Protein AF-A0A1F5KP57-F1 (afdb_monomer)

Structure (mmCIF, N/CA/C/O backbone):
data_AF-A0A1F5KP57-F1
#
_entry.id   AF-A0A1F5KP57-F1
#
loop_
_atom_site.group_PDB
_atom_site.id
_atom_site.type_symbol
_atom_site.label_atom_id
_atom_site.label_alt_id
_atom_site.label_comp_id
_atom_site.label_asym_id
_atom_site.label_entity_id
_atom_site.label_seq_id
_atom_site.pdbx_PDB_ins_code
_atom_site.Cartn_x
_atom_site.Cartn_y
_atom_site.Cartn_z
_atom_site.occupancy
_atom_site.B_iso_or_equiv
_atom_site.auth_seq_id
_atom_site.auth_comp_id
_atom_site.auth_asym_id
_atom_site.auth_atom_id
_atom_site.pdbx_PDB_model_num
ATOM 1 N N . MET A 1 1 ? 6.688 17.365 -19.001 1.00 42.16 1 MET A N 1
ATOM 2 C CA . MET A 1 1 ? 6.652 16.418 -20.131 1.00 42.16 1 MET A CA 1
ATOM 3 C C . MET A 1 1 ? 7.814 15.475 -19.921 1.00 42.16 1 MET A C 1
ATOM 5 O O . MET A 1 1 ? 8.941 15.941 -19.976 1.00 42.16 1 MET A O 1
ATOM 9 N N . THR A 1 2 ? 7.556 14.226 -19.543 1.00 55.12 2 THR A N 1
ATOM 10 C CA . THR A 1 2 ? 8.600 13.196 -19.555 1.00 55.12 2 THR A CA 1
ATOM 11 C C . THR A 1 2 ? 8.835 12.782 -20.999 1.00 55.12 2 THR A C 1
ATOM 13 O O . THR A 1 2 ? 7.879 12.637 -21.765 1.00 55.12 2 THR A O 1
ATOM 16 N N . GLU A 1 3 ? 10.099 12.670 -21.384 1.00 72.75 3 GLU A N 1
ATOM 17 C CA . GLU A 1 3 ? 10.482 12.152 -22.693 1.00 72.75 3 GLU A CA 1
ATOM 18 C C . GLU A 1 3 ? 10.023 10.692 -22.818 1.00 72.75 3 GLU A C 1
ATOM 20 O O . GLU A 1 3 ? 9.864 9.992 -21.815 1.00 72.75 3 GLU A O 1
ATOM 25 N N . ARG A 1 4 ? 9.731 10.248 -24.046 1.00 82.88 4 ARG A N 1
ATOM 26 C CA . ARG A 1 4 ? 9.417 8.834 -24.288 1.00 82.88 4 ARG A CA 1
ATOM 27 C C . ARG A 1 4 ? 10.640 7.982 -23.928 1.00 82.88 4 ARG A C 1
ATOM 29 O O . ARG A 1 4 ? 11.749 8.445 -24.191 1.00 82.88 4 ARG A O 1
ATOM 36 N N . PRO A 1 5 ? 10.451 6.750 -23.419 1.00 84.88 5 PRO A N 1
ATOM 37 C CA . PRO A 1 5 ? 11.570 5.862 -23.133 1.00 84.88 5 PRO A CA 1
ATOM 38 C C . PRO A 1 5 ? 12.444 5.657 -24.375 1.00 84.88 5 PRO A C 1
ATOM 40 O O . PRO A 1 5 ? 11.937 5.428 -25.479 1.00 84.88 5 PRO A O 1
ATOM 43 N N . THR A 1 6 ? 13.755 5.729 -24.190 1.00 88.94 6 THR A N 1
ATOM 44 C CA . THR A 1 6 ? 14.751 5.401 -25.211 1.00 88.94 6 THR A CA 1
ATOM 45 C C . THR A 1 6 ? 14.716 3.907 -25.546 1.00 88.94 6 THR A C 1
ATOM 47 O O . THR A 1 6 ? 14.219 3.081 -24.780 1.00 88.94 6 THR A O 1
ATOM 50 N N . GLU A 1 7 ? 15.280 3.516 -26.692 1.00 90.44 7 GLU A N 1
ATOM 51 C CA . GLU A 1 7 ? 15.355 2.100 -27.088 1.00 90.44 7 GLU A CA 1
ATOM 52 C C . GLU A 1 7 ? 16.099 1.240 -26.053 1.00 90.44 7 GLU A C 1
ATOM 54 O O . GLU A 1 7 ? 15.686 0.118 -25.757 1.00 90.44 7 GLU A O 1
ATOM 59 N N . LEU A 1 8 ? 17.153 1.794 -25.451 1.00 90.31 8 LEU A N 1
ATOM 60 C CA . LEU A 1 8 ? 17.924 1.129 -24.408 1.00 90.31 8 LEU A CA 1
ATOM 61 C C . LEU A 1 8 ? 17.103 0.945 -23.119 1.00 90.31 8 LEU A C 1
ATOM 63 O O . LEU A 1 8 ? 17.092 -0.146 -22.551 1.00 90.31 8 LEU A O 1
ATOM 67 N N . GLU A 1 9 ? 16.348 1.960 -22.690 1.00 90.31 9 GLU A N 1
ATOM 68 C CA . GLU A 1 9 ? 15.433 1.839 -21.543 1.00 90.31 9 GLU A CA 1
ATOM 69 C C . GLU A 1 9 ? 14.327 0.812 -21.803 1.00 90.31 9 GLU A C 1
ATOM 71 O O . GLU A 1 9 ? 13.995 0.017 -20.919 1.00 90.31 9 GLU A O 1
ATOM 76 N N . LEU A 1 10 ? 13.781 0.773 -23.022 1.00 91.69 10 LEU A N 1
ATOM 77 C CA . LEU A 1 10 ? 12.815 -0.253 -23.418 1.00 91.69 10 LEU A CA 1
ATOM 78 C C . LEU A 1 10 ? 13.429 -1.655 -23.368 1.00 91.69 10 LEU A C 1
ATOM 80 O O . LEU A 1 10 ? 12.744 -2.602 -22.981 1.00 91.69 10 LEU A O 1
ATOM 84 N N . GLN A 1 11 ? 14.706 -1.807 -23.725 1.00 92.06 11 GLN A N 1
ATOM 85 C CA . GLN A 1 11 ? 15.396 -3.090 -23.622 1.00 92.06 11 GLN A CA 1
ATOM 86 C C . GLN A 1 11 ? 15.561 -3.535 -22.164 1.00 92.06 11 GLN A C 1
ATOM 88 O O . GLN A 1 11 ? 15.258 -4.687 -21.849 1.00 92.06 11 GLN A O 1
ATOM 93 N N . PHE A 1 12 ? 15.952 -2.635 -21.258 1.00 92.44 12 PHE A N 1
ATOM 94 C CA . PHE A 1 12 ? 16.000 -2.948 -19.825 1.00 92.44 12 PHE A CA 1
ATOM 95 C C . PHE A 1 12 ? 14.617 -3.276 -19.255 1.00 92.44 12 PHE A C 1
ATOM 97 O O . PHE A 1 12 ? 14.478 -4.205 -18.460 1.00 92.44 12 PHE A O 1
ATOM 104 N N . GLY A 1 13 ? 13.575 -2.577 -19.712 1.00 91.75 13 GLY A N 1
ATOM 105 C CA . GLY A 1 13 ? 12.196 -2.887 -19.355 1.00 91.75 13 GLY A CA 1
ATOM 106 C C . GLY A 1 13 ? 11.796 -4.305 -19.770 1.00 91.75 13 GLY A C 1
ATOM 107 O O . GLY A 1 13 ? 11.247 -5.051 -18.961 1.00 91.75 13 GLY A O 1
ATOM 108 N N . LYS A 1 14 ? 12.106 -4.709 -21.010 1.00 91.62 14 LYS A N 1
ATOM 109 C CA . LYS A 1 14 ? 11.857 -6.078 -21.504 1.00 91.62 14 LYS A CA 1
ATOM 110 C C . LYS A 1 14 ? 12.587 -7.117 -20.666 1.00 91.62 14 LYS A C 1
ATOM 112 O O . LYS A 1 14 ? 12.009 -8.144 -20.312 1.00 91.62 14 LYS A O 1
ATOM 117 N N . ASP A 1 15 ? 13.845 -6.840 -20.337 1.00 91.31 15 ASP A N 1
ATOM 118 C CA . ASP A 1 15 ? 14.664 -7.711 -19.507 1.00 91.31 15 ASP A CA 1
ATOM 119 C C . ASP A 1 15 ? 14.058 -7.898 -18.114 1.00 91.31 15 ASP A C 1
ATOM 121 O O . ASP A 1 15 ? 13.983 -9.036 -17.637 1.00 91.31 15 ASP A O 1
ATOM 125 N N . LEU A 1 16 ? 13.575 -6.818 -17.497 1.00 91.50 16 LEU A N 1
ATOM 126 C CA . LEU A 1 16 ? 12.913 -6.863 -16.199 1.00 91.50 16 LEU A CA 1
ATOM 127 C C . LEU A 1 16 ? 11.624 -7.690 -16.244 1.00 91.50 16 LEU A C 1
ATOM 129 O O . LEU A 1 16 ? 11.462 -8.584 -15.420 1.00 91.50 16 LEU A O 1
ATOM 133 N N . VAL A 1 17 ? 10.744 -7.450 -17.223 1.00 90.00 17 VAL A N 1
ATOM 134 C CA . VAL A 1 17 ? 9.473 -8.192 -17.377 1.00 90.00 17 VAL A CA 1
ATOM 135 C C . VAL A 1 17 ? 9.727 -9.682 -17.547 1.00 90.00 17 VAL A C 1
ATOM 137 O O . VAL A 1 17 ? 9.115 -10.505 -16.865 1.00 90.00 17 VAL A O 1
ATOM 140 N N . ARG A 1 18 ? 10.666 -10.039 -18.429 1.00 88.50 18 ARG A N 1
ATOM 141 C CA . ARG A 1 18 ? 11.067 -11.431 -18.644 1.00 88.50 18 ARG A CA 1
ATOM 142 C C . ARG A 1 18 ? 11.573 -12.067 -17.352 1.00 88.50 18 ARG A C 1
ATOM 144 O O . ARG A 1 18 ? 11.143 -13.166 -17.013 1.00 88.50 18 ARG A O 1
ATOM 151 N N . GLY A 1 19 ? 12.453 -11.374 -16.628 1.00 89.06 19 GLY A N 1
ATOM 152 C CA . GLY A 1 19 ? 12.995 -11.848 -15.356 1.00 89.06 19 GLY A CA 1
ATOM 153 C C . GLY A 1 19 ? 11.917 -12.036 -14.292 1.00 89.06 19 GLY A C 1
ATOM 154 O O . GLY A 1 19 ? 11.832 -13.108 -13.702 1.00 89.06 19 GLY A O 1
ATOM 155 N N . ALA A 1 20 ? 11.073 -11.028 -14.072 1.00 88.31 20 ALA A N 1
ATOM 156 C CA . ALA A 1 20 ? 10.015 -11.050 -13.063 1.00 88.31 20 ALA A CA 1
ATOM 157 C C . ALA A 1 20 ? 9.036 -12.211 -13.292 1.00 88.31 20 ALA A C 1
ATOM 159 O O . ALA A 1 20 ? 8.779 -13.002 -12.384 1.00 88.31 20 ALA A O 1
ATOM 160 N N . ARG A 1 21 ? 8.560 -12.386 -14.532 1.00 86.19 21 ARG A N 1
ATOM 161 C CA . ARG A 1 21 ? 7.652 -13.486 -14.896 1.00 86.19 21 ARG A CA 1
ATOM 162 C C . ARG A 1 21 ? 8.310 -14.856 -14.750 1.00 86.19 21 ARG A C 1
ATOM 164 O O . ARG A 1 21 ? 7.700 -15.774 -14.210 1.00 86.19 21 ARG A O 1
ATOM 171 N N . ALA A 1 22 ? 9.562 -14.994 -15.185 1.00 86.81 22 ALA A N 1
ATOM 172 C CA . ALA A 1 22 ? 10.301 -16.246 -15.061 1.00 86.81 22 ALA A CA 1
ATOM 173 C C . ALA A 1 22 ? 10.609 -16.619 -13.603 1.00 86.81 22 ALA A C 1
ATOM 175 O O . ALA A 1 22 ? 10.561 -17.797 -13.243 1.00 86.81 22 ALA A O 1
ATOM 176 N N . LEU A 1 23 ? 10.929 -15.632 -12.760 1.00 86.06 23 LEU A N 1
ATOM 177 C CA . LEU A 1 23 ? 11.115 -15.840 -11.326 1.00 86.06 23 LEU A CA 1
ATOM 178 C C . LEU A 1 23 ? 9.802 -16.276 -10.675 1.00 86.06 23 LEU A C 1
ATOM 180 O O . LEU A 1 23 ? 9.786 -17.238 -9.911 1.00 86.06 23 LEU A O 1
ATOM 184 N N . HIS A 1 24 ? 8.700 -15.621 -11.025 1.00 82.31 24 HIS A N 1
ATOM 185 C CA . HIS A 1 24 ? 7.387 -16.003 -10.540 1.00 82.31 24 HIS A CA 1
ATOM 186 C C . HIS A 1 24 ? 7.036 -17.456 -10.889 1.00 82.31 24 HIS A C 1
ATOM 188 O O . HIS A 1 24 ? 6.643 -18.209 -10.005 1.00 82.31 24 HIS A O 1
ATOM 194 N N . ASP A 1 25 ? 7.244 -17.900 -12.132 1.00 81.62 25 ASP A N 1
ATOM 195 C CA . ASP A 1 25 ? 7.011 -19.304 -12.503 1.00 81.62 25 ASP A CA 1
ATOM 196 C C . ASP A 1 25 ? 7.851 -20.283 -11.677 1.00 81.62 25 ASP A C 1
ATOM 198 O O . ASP A 1 25 ? 7.382 -21.362 -11.299 1.00 81.62 25 ASP A O 1
ATOM 202 N N . LEU A 1 26 ? 9.114 -19.922 -11.422 1.00 82.94 26 LEU A N 1
ATOM 203 C CA . LEU A 1 26 ? 10.031 -20.721 -10.619 1.00 82.94 26 LEU A CA 1
ATOM 204 C C . LEU A 1 26 ? 9.522 -20.856 -9.176 1.00 82.94 26 LEU A C 1
ATOM 206 O O . LEU A 1 26 ? 9.578 -21.954 -8.615 1.00 82.94 26 LEU A O 1
ATOM 210 N N . GLU A 1 27 ? 9.024 -19.769 -8.586 1.00 79.69 27 GLU A N 1
ATOM 211 C CA . GLU A 1 27 ? 8.576 -19.732 -7.193 1.00 79.69 27 GLU A CA 1
ATOM 212 C C . GLU A 1 27 ? 7.156 -20.275 -7.006 1.00 79.69 27 GLU A C 1
ATOM 214 O O . GLU A 1 27 ? 6.946 -21.083 -6.104 1.00 79.69 27 GLU A O 1
ATOM 219 N N . SER A 1 28 ? 6.199 -19.973 -7.886 1.00 73.75 28 SER A N 1
ATOM 220 C CA . SER A 1 28 ? 4.835 -20.516 -7.795 1.00 73.75 28 SER A CA 1
ATOM 221 C C . SER A 1 28 ? 4.793 -22.036 -7.936 1.00 73.75 28 SER A C 1
ATOM 223 O O . SER A 1 28 ? 3.998 -22.694 -7.267 1.00 73.75 28 SER A O 1
ATOM 225 N N . LYS A 1 29 ? 5.705 -22.637 -8.714 1.00 63.72 29 LYS A N 1
ATOM 226 C CA . LYS A 1 29 ? 5.880 -24.101 -8.747 1.00 63.72 29 LYS A CA 1
ATOM 227 C C . LYS A 1 29 ? 6.368 -24.692 -7.425 1.00 63.72 29 LYS A C 1
ATOM 229 O O . LYS A 1 29 ? 6.162 -25.879 -7.185 1.00 63.72 29 LYS A O 1
ATOM 234 N N . ARG A 1 30 ? 7.051 -23.899 -6.597 1.00 65.81 30 ARG A N 1
ATOM 235 C CA . ARG A 1 30 ? 7.639 -24.329 -5.321 1.00 65.81 30 ARG A CA 1
ATOM 236 C C . ARG A 1 30 ? 6.720 -24.055 -4.137 1.00 65.81 30 ARG A C 1
ATOM 238 O O . ARG A 1 30 ? 6.622 -24.903 -3.256 1.00 65.81 30 ARG A O 1
ATOM 245 N N . SER A 1 31 ? 6.076 -22.891 -4.105 1.00 59.66 31 SER A N 1
ATOM 246 C CA . SER A 1 31 ? 5.242 -22.436 -2.987 1.00 59.66 31 SER A CA 1
ATOM 247 C C . SER A 1 31 ? 3.757 -22.758 -3.163 1.00 59.66 31 SER A C 1
ATOM 249 O O . SER A 1 31 ? 3.027 -22.799 -2.175 1.00 59.66 31 SER A 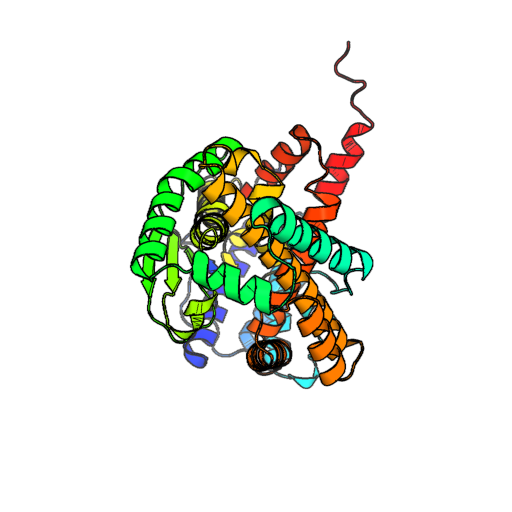O 1
ATOM 251 N N . GLY A 1 32 ? 3.294 -22.971 -4.401 1.00 55.31 32 GLY A N 1
ATOM 252 C CA . GLY A 1 32 ? 1.870 -23.084 -4.723 1.00 55.31 32 GLY A CA 1
ATOM 253 C C . GLY A 1 32 ? 1.087 -21.773 -4.561 1.00 55.31 32 GLY A C 1
ATOM 254 O O . GLY A 1 32 ? -0.137 -21.798 -4.648 1.00 55.31 32 GLY A O 1
ATOM 255 N N . GLN A 1 33 ? 1.765 -20.645 -4.314 1.00 55.25 33 GLN A N 1
ATOM 256 C CA . GLN A 1 33 ? 1.155 -19.326 -4.131 1.00 55.25 33 GLN A CA 1
ATOM 257 C C . GLN A 1 33 ? 1.493 -18.389 -5.294 1.00 55.25 33 GLN A C 1
ATOM 259 O O . GLN A 1 33 ? 2.569 -18.472 -5.894 1.00 55.25 33 GLN A O 1
ATOM 264 N N . GLU A 1 34 ? 0.550 -17.506 -5.619 1.00 53.16 34 GLU A N 1
ATOM 265 C CA . GLU A 1 34 ? 0.736 -16.448 -6.608 1.00 53.16 34 GLU A CA 1
ATOM 266 C C . GLU A 1 34 ? 1.402 -15.227 -5.944 1.00 53.16 34 GLU A C 1
ATOM 268 O O . GLU A 1 34 ? 1.022 -14.846 -4.844 1.00 53.16 34 GLU A O 1
ATOM 273 N N . VAL A 1 35 ? 2.429 -14.661 -6.589 1.00 58.12 35 VAL A N 1
ATOM 274 C CA . VAL A 1 35 ? 3.359 -13.649 -6.030 1.00 58.12 35 VAL A CA 1
ATOM 275 C C . VAL A 1 35 ? 3.366 -12.359 -6.883 1.00 58.12 35 VAL A C 1
ATOM 277 O O . VAL A 1 35 ? 4.223 -11.491 -6.748 1.00 58.12 35 VAL A O 1
ATOM 280 N N . ILE A 1 36 ? 2.425 -12.228 -7.824 1.00 57.75 36 ILE A N 1
ATOM 281 C CA . ILE A 1 36 ? 2.318 -11.050 -8.694 1.00 57.75 36 ILE A CA 1
ATOM 282 C C . ILE A 1 36 ? 0.997 -10.331 -8.434 1.00 57.75 36 ILE A C 1
ATOM 284 O O . ILE A 1 36 ? -0.060 -10.946 -8.567 1.00 57.75 36 ILE A O 1
ATOM 288 N N . ASP A 1 37 ? 1.089 -9.028 -8.157 1.00 66.94 37 ASP A N 1
ATOM 289 C CA . ASP A 1 37 ? -0.067 -8.142 -8.049 1.00 66.94 37 ASP A CA 1
ATOM 290 C C . ASP A 1 37 ? -0.588 -7.802 -9.455 1.00 66.94 37 ASP A C 1
ATOM 292 O O . ASP A 1 37 ? -1.700 -8.210 -9.804 1.00 66.94 37 ASP A O 1
ATOM 296 N N . PHE A 1 38 ? 0.220 -7.163 -10.323 1.00 81.81 38 PHE A N 1
ATOM 297 C CA . PHE A 1 38 ? -0.196 -6.800 -11.689 1.00 81.81 38 PHE A CA 1
ATOM 298 C C . PHE A 1 38 ? 0.781 -7.246 -12.795 1.00 81.81 38 PHE A C 1
ATOM 300 O O . PHE A 1 38 ? 1.949 -6.863 -12.829 1.00 81.81 38 PHE A O 1
ATOM 307 N N . ARG A 1 39 ? 0.265 -7.983 -13.791 1.00 84.88 39 ARG A N 1
ATOM 308 C CA . ARG A 1 39 ? 0.969 -8.406 -15.023 1.00 84.88 39 ARG A CA 1
ATOM 309 C C . ARG A 1 39 ? 0.528 -7.593 -16.237 1.00 84.88 39 ARG A C 1
ATOM 311 O O . ARG A 1 39 ? -0.165 -8.106 -17.122 1.00 84.88 39 ARG A O 1
ATOM 318 N N . LEU A 1 40 ? 0.880 -6.311 -16.278 1.00 85.19 40 LEU A N 1
ATOM 319 C CA . LEU A 1 40 ? 0.321 -5.379 -17.271 1.00 85.19 40 LEU A CA 1
ATOM 320 C C . LEU A 1 40 ? 1.212 -5.174 -18.498 1.00 85.19 40 LEU A C 1
ATOM 322 O O . LEU A 1 40 ? 0.732 -4.668 -19.513 1.00 85.19 40 LEU A O 1
ATOM 326 N N . ALA A 1 41 ? 2.489 -5.567 -18.443 1.00 83.81 41 ALA A N 1
ATOM 327 C CA . ALA A 1 41 ? 3.387 -5.408 -19.584 1.00 83.81 41 ALA A CA 1
ATOM 328 C C . ALA A 1 41 ? 2.900 -6.243 -20.787 1.00 83.81 41 ALA A C 1
ATOM 330 O O . ALA A 1 41 ? 2.329 -7.315 -20.567 1.00 83.81 41 ALA A O 1
ATOM 331 N N . PRO A 1 42 ? 3.129 -5.827 -22.046 1.00 80.44 42 PRO A N 1
ATOM 332 C CA . PRO A 1 42 ? 2.625 -6.530 -23.223 1.00 80.44 42 PRO A CA 1
ATOM 333 C C . PRO A 1 42 ? 2.994 -8.023 -23.277 1.00 80.44 42 PRO A C 1
ATOM 335 O O . PRO A 1 42 ? 4.008 -8.458 -22.721 1.00 80.44 42 PRO A O 1
ATOM 338 N N . ARG A 1 43 ? 2.166 -8.834 -23.947 1.00 74.00 43 ARG A N 1
ATOM 339 C CA . ARG A 1 43 ? 2.384 -10.294 -24.055 1.00 74.00 43 ARG A CA 1
ATOM 340 C C . ARG A 1 43 ? 3.580 -10.627 -24.935 1.00 74.00 43 ARG A C 1
ATOM 342 O O . ARG A 1 43 ? 4.284 -11.599 -24.690 1.00 74.00 43 ARG A O 1
ATOM 349 N N . GLU A 1 44 ? 3.795 -9.806 -25.953 1.00 71.94 44 GLU A N 1
ATOM 350 C CA . GLU A 1 44 ? 4.862 -9.915 -26.940 1.00 71.94 44 GLU A CA 1
ATOM 351 C C . GLU A 1 44 ? 6.246 -9.557 -26.387 1.00 71.94 44 GLU A C 1
ATOM 353 O O . GLU A 1 44 ? 7.256 -9.839 -27.033 1.00 71.94 44 GLU A O 1
ATOM 358 N N . TRP A 1 45 ? 6.321 -8.962 -25.191 1.00 76.12 45 TRP A N 1
ATOM 359 C CA . TRP A 1 45 ? 7.577 -8.849 -24.456 1.00 76.12 45 TRP A CA 1
ATOM 360 C C . TRP A 1 45 ? 7.940 -10.252 -23.963 1.00 76.12 45 TRP A C 1
ATOM 362 O O . TRP A 1 45 ? 7.471 -10.704 -22.921 1.00 76.12 45 TRP A O 1
ATOM 372 N N . VAL A 1 46 ? 8.689 -10.944 -24.833 1.00 59.56 46 VAL A N 1
ATOM 373 C CA . VAL A 1 46 ? 8.948 -12.388 -24.881 1.00 59.56 46 VAL A CA 1
ATOM 374 C C . VAL A 1 46 ? 9.001 -13.024 -23.494 1.00 59.56 46 VAL A C 1
ATOM 376 O O . VAL A 1 46 ? 9.947 -12.841 -22.728 1.00 59.56 46 VAL A O 1
ATOM 379 N N . TYR A 1 47 ? 7.964 -13.805 -23.211 1.00 64.38 47 TYR A N 1
ATOM 380 C CA . TYR A 1 47 ? 7.889 -14.706 -22.076 1.00 64.38 47 TYR A CA 1
ATOM 381 C C . TYR A 1 47 ? 8.340 -16.098 -22.523 1.00 64.38 47 TYR A C 1
ATOM 383 O O . TYR A 1 47 ? 7.728 -16.710 -23.398 1.00 64.38 47 TYR A O 1
ATOM 391 N N . GLU A 1 48 ? 9.414 -16.588 -21.913 1.00 68.50 48 GLU A N 1
ATOM 392 C CA . GLU A 1 48 ? 9.865 -17.971 -22.041 1.00 68.50 48 GLU A CA 1
ATOM 393 C C . GLU A 1 48 ? 9.527 -18.701 -20.731 1.00 68.50 48 GLU A C 1
ATOM 395 O O . GLU A 1 48 ? 10.162 -18.439 -19.703 1.00 68.50 48 GLU A O 1
ATOM 400 N N . PRO A 1 49 ? 8.522 -19.599 -20.719 1.00 66.56 49 PRO A N 1
ATOM 401 C CA . PRO A 1 49 ? 8.206 -20.374 -19.527 1.00 66.56 49 PRO A CA 1
ATOM 402 C C . PRO A 1 49 ? 9.430 -21.167 -19.063 1.00 66.56 49 PRO A C 1
ATOM 404 O O . PRO A 1 49 ? 10.066 -21.852 -19.864 1.00 66.56 49 PRO A O 1
ATOM 407 N N . ASN A 1 50 ? 9.715 -21.157 -17.759 1.00 66.81 50 ASN A N 1
ATOM 408 C CA . ASN A 1 50 ? 10.877 -21.847 -17.166 1.00 66.81 50 ASN A CA 1
ATOM 409 C C . ASN A 1 50 ? 12.244 -21.325 -17.625 1.00 66.81 50 ASN A C 1
ATOM 411 O O . ASN A 1 50 ? 13.219 -22.077 -17.612 1.00 66.81 50 ASN A O 1
ATOM 415 N N . TYR A 1 51 ? 12.329 -20.049 -18.000 1.00 82.81 51 TYR A N 1
ATOM 416 C CA . TYR A 1 51 ? 13.588 -19.415 -18.390 1.00 82.81 51 TYR A CA 1
ATOM 417 C C . TYR A 1 51 ? 14.707 -19.600 -17.346 1.00 82.81 51 TYR A C 1
ATOM 419 O O . TYR A 1 51 ? 15.867 -19.798 -17.703 1.00 82.81 51 TYR A O 1
ATOM 427 N N . PHE A 1 52 ? 14.371 -19.604 -16.049 1.00 87.88 52 PHE A N 1
ATOM 428 C CA . PHE A 1 52 ? 15.332 -19.919 -14.992 1.00 87.88 52 PHE A CA 1
ATOM 429 C C . PHE A 1 52 ? 15.274 -21.395 -14.578 1.00 87.88 52 PHE A C 1
ATOM 431 O O . PHE A 1 52 ? 14.264 -21.836 -14.026 1.00 87.88 52 PHE A O 1
ATOM 438 N N . PRO A 1 53 ? 16.376 -22.158 -14.718 1.00 86.25 53 PRO A N 1
ATOM 439 C CA . PRO A 1 53 ? 16.434 -23.528 -14.211 1.00 86.25 53 PRO A CA 1
ATOM 440 C C . PRO A 1 53 ? 16.531 -23.588 -12.676 1.00 86.25 53 PRO A C 1
ATOM 442 O O . PRO A 1 53 ? 16.219 -24.614 -12.073 1.00 86.25 53 PRO A O 1
ATOM 445 N N . ASN A 1 54 ? 17.007 -22.520 -12.024 1.00 88.94 54 ASN A N 1
ATOM 446 C CA . ASN A 1 54 ? 17.161 -22.422 -10.572 1.00 88.94 54 ASN A CA 1
ATOM 447 C C . ASN A 1 54 ? 17.360 -20.959 -10.116 1.00 88.94 54 ASN A C 1
ATOM 449 O O . ASN A 1 54 ? 17.591 -20.063 -10.930 1.00 88.94 54 ASN A O 1
ATOM 453 N N . ARG A 1 55 ? 17.330 -20.735 -8.792 1.00 90.31 55 ARG A N 1
ATOM 454 C CA . ARG A 1 55 ? 17.524 -19.416 -8.159 1.00 90.31 55 ARG A CA 1
ATOM 455 C C . ARG A 1 55 ? 18.903 -18.794 -8.429 1.00 90.31 55 ARG A C 1
ATOM 457 O O . ARG A 1 55 ? 19.013 -17.575 -8.453 1.00 90.31 55 ARG A O 1
ATOM 464 N N . THR A 1 56 ? 19.951 -19.591 -8.660 1.00 92.94 56 THR A N 1
ATOM 465 C CA . THR A 1 56 ? 21.305 -19.077 -8.945 1.00 92.94 56 THR A CA 1
ATOM 466 C C . THR A 1 56 ? 21.365 -18.365 -10.294 1.00 92.94 56 THR A C 1
ATOM 468 O O . THR A 1 56 ? 21.970 -17.298 -10.393 1.00 92.94 56 THR A O 1
ATOM 471 N N . GLU A 1 57 ? 20.723 -18.925 -11.321 1.00 94.31 57 GLU A N 1
ATOM 472 C CA . GLU A 1 57 ? 20.647 -18.286 -12.639 1.00 94.31 57 GLU A CA 1
ATOM 473 C C . GLU A 1 57 ? 19.747 -17.046 -12.614 1.00 94.31 57 GLU A C 1
ATOM 475 O O . GLU A 1 57 ? 20.132 -16.012 -13.159 1.00 94.31 57 GLU A O 1
ATOM 480 N N . ALA A 1 58 ? 18.626 -17.095 -11.882 1.00 92.25 58 ALA A N 1
ATOM 481 C CA . ALA A 1 58 ? 17.805 -15.908 -11.630 1.00 92.25 58 ALA A CA 1
ATOM 482 C C . ALA A 1 58 ? 18.624 -14.787 -10.961 1.00 92.25 58 ALA A C 1
ATOM 484 O O . ALA A 1 58 ? 18.603 -13.641 -11.406 1.00 92.25 58 ALA A O 1
ATOM 485 N N . ARG A 1 59 ? 19.440 -15.127 -9.953 1.00 94.25 59 ARG A N 1
ATOM 486 C CA . ARG A 1 59 ? 20.298 -14.170 -9.240 1.00 94.25 59 ARG A CA 1
ATOM 487 C C . ARG A 1 59 ? 21.301 -13.483 -10.169 1.00 94.25 59 ARG A C 1
ATOM 489 O O . ARG A 1 59 ? 21.444 -12.265 -10.125 1.00 94.25 59 ARG A O 1
ATOM 496 N N . LYS A 1 60 ? 21.993 -14.250 -11.021 1.00 95.12 60 LYS A N 1
ATOM 497 C CA . LYS A 1 60 ? 22.936 -13.697 -12.013 1.00 95.12 60 LYS A CA 1
ATOM 498 C C . LYS A 1 60 ? 22.231 -12.763 -12.995 1.00 95.12 60 LYS A C 1
ATOM 500 O O . LYS A 1 60 ? 22.781 -11.724 -13.344 1.00 95.12 60 LYS A O 1
ATOM 505 N N . TYR A 1 61 ? 21.023 -13.129 -13.416 1.00 94.56 61 TYR A N 1
ATOM 506 C CA . TYR A 1 61 ? 20.230 -12.348 -14.355 1.00 94.56 61 TYR A CA 1
ATOM 507 C C . TYR A 1 61 ? 19.819 -10.987 -13.778 1.00 94.56 61 TYR A C 1
ATOM 509 O O . TYR A 1 61 ? 20.082 -9.961 -14.403 1.00 94.56 61 TYR A O 1
ATOM 517 N N . PHE A 1 62 ? 19.250 -10.951 -12.569 1.00 94.88 62 PHE A N 1
ATOM 518 C CA . PHE A 1 62 ? 18.884 -9.681 -11.928 1.00 94.88 62 PHE A CA 1
ATOM 519 C C . PHE A 1 62 ? 20.101 -8.841 -11.549 1.00 94.88 62 PHE A C 1
ATOM 521 O O . PHE A 1 62 ? 20.061 -7.624 -11.709 1.00 94.88 62 PHE A O 1
ATOM 528 N N . LYS A 1 63 ? 21.211 -9.474 -11.142 1.00 95.94 63 LYS A N 1
ATOM 529 C CA . LYS A 1 63 ? 22.472 -8.758 -10.922 1.00 95.94 63 LYS A CA 1
ATOM 530 C C . LYS A 1 63 ? 22.946 -8.037 -12.187 1.00 95.94 63 LYS A C 1
ATOM 532 O O . LYS A 1 63 ? 23.304 -6.871 -12.105 1.00 95.94 63 LYS A O 1
ATOM 537 N N . ARG A 1 64 ? 22.898 -8.699 -13.349 1.00 96.12 64 ARG A N 1
ATOM 538 C CA . ARG A 1 64 ? 23.246 -8.072 -14.633 1.00 96.12 64 ARG A CA 1
ATOM 539 C C . ARG A 1 64 ? 22.374 -6.845 -14.914 1.00 96.12 64 ARG A C 1
ATOM 541 O O . ARG A 1 64 ? 22.906 -5.795 -15.233 1.00 96.12 64 ARG A O 1
ATOM 548 N N . ILE A 1 65 ? 21.050 -6.963 -14.772 1.00 94.25 65 ILE A N 1
ATOM 549 C CA . ILE A 1 65 ? 20.138 -5.823 -14.991 1.00 94.25 65 ILE A CA 1
ATOM 550 C C . ILE A 1 65 ? 20.488 -4.664 -14.050 1.00 94.25 65 ILE A C 1
ATOM 552 O O . ILE A 1 65 ? 20.576 -3.525 -14.494 1.00 94.25 65 ILE A O 1
ATOM 556 N N . SER A 1 66 ? 20.699 -4.961 -12.766 1.00 93.69 66 SER A N 1
ATOM 557 C CA . SER A 1 66 ? 21.054 -3.968 -11.748 1.00 93.69 66 SER A CA 1
ATOM 558 C C . SER A 1 66 ? 22.367 -3.232 -12.052 1.00 93.69 66 SER A C 1
ATOM 560 O O . SER A 1 66 ? 22.435 -2.019 -11.826 1.00 93.69 66 SER A O 1
ATOM 562 N N . ASP A 1 67 ? 23.375 -3.950 -12.563 1.00 93.81 67 ASP A N 1
ATOM 563 C CA . ASP A 1 67 ? 24.692 -3.403 -12.908 1.00 93.81 67 ASP A CA 1
ATOM 564 C C . ASP A 1 67 ? 24.659 -2.582 -14.216 1.00 93.81 67 ASP A C 1
ATOM 566 O O . ASP A 1 67 ? 25.339 -1.561 -14.310 1.00 93.81 67 ASP A O 1
ATOM 570 N N . ASP A 1 68 ? 23.881 -3.015 -15.215 1.00 93.62 68 ASP A N 1
ATOM 571 C CA . ASP A 1 68 ? 23.922 -2.461 -16.578 1.00 93.62 68 ASP A CA 1
ATOM 572 C C . ASP A 1 68 ? 22.961 -1.275 -16.800 1.00 93.62 68 ASP A C 1
ATOM 574 O O . ASP A 1 68 ? 23.139 -0.500 -17.743 1.00 93.62 68 ASP A O 1
ATOM 578 N N . VAL A 1 69 ? 21.916 -1.133 -15.977 1.00 93.06 69 VAL A N 1
ATOM 579 C CA . VAL A 1 69 ? 20.855 -0.134 -16.188 1.00 93.06 69 VAL A CA 1
ATOM 580 C C . VAL A 1 69 ? 21.324 1.313 -15.964 1.00 93.06 69 VAL A C 1
ATOM 582 O O . VAL A 1 69 ? 22.075 1.622 -15.039 1.00 93.06 69 VAL A O 1
ATOM 585 N N . LEU A 1 70 ? 20.814 2.238 -16.784 1.00 90.00 70 LEU A N 1
ATOM 586 C CA . LEU A 1 70 ? 21.089 3.678 -16.697 1.00 90.00 70 LEU A CA 1
ATOM 587 C C . LEU A 1 70 ? 20.346 4.350 -15.528 1.00 90.00 70 LEU A C 1
ATOM 589 O O . LEU A 1 70 ? 19.275 4.927 -15.696 1.00 90.00 70 LEU A O 1
ATOM 593 N N . ARG A 1 71 ? 20.896 4.269 -14.312 1.00 91.56 71 ARG A N 1
ATOM 594 C CA . ARG A 1 71 ? 20.244 4.776 -13.083 1.00 91.56 71 ARG A CA 1
ATOM 595 C C . ARG A 1 71 ? 20.083 6.299 -12.996 1.00 91.56 71 ARG A C 1
ATOM 597 O O . ARG A 1 71 ? 19.473 6.786 -12.049 1.00 91.56 71 ARG A O 1
ATOM 604 N N . ASP A 1 72 ? 20.650 7.054 -13.928 1.00 89.56 72 ASP A N 1
ATOM 605 C CA . ASP A 1 72 ? 20.509 8.507 -14.020 1.00 89.56 72 ASP A CA 1
ATOM 606 C C . ASP A 1 72 ? 19.198 8.947 -14.691 1.00 89.56 72 ASP A C 1
ATOM 608 O O . ASP A 1 72 ? 18.828 10.120 -14.596 1.00 89.56 72 ASP A O 1
ATOM 612 N N . THR A 1 73 ? 18.455 8.019 -15.304 1.00 90.88 73 THR A N 1
ATOM 613 C CA . THR A 1 73 ? 17.104 8.280 -15.814 1.00 90.88 73 THR A CA 1
ATOM 614 C C . THR A 1 73 ? 16.023 7.789 -14.840 1.00 90.88 73 THR A C 1
ATOM 616 O O . THR A 1 73 ? 16.246 6.844 -14.078 1.00 90.88 73 THR A O 1
ATOM 619 N N . PRO A 1 74 ? 14.807 8.379 -14.846 1.00 90.31 74 PRO A N 1
ATOM 620 C CA . PRO A 1 74 ? 13.710 7.907 -13.995 1.00 90.31 74 PRO A CA 1
ATOM 621 C C . PRO A 1 74 ? 13.312 6.444 -14.246 1.00 90.31 74 PRO A C 1
ATOM 623 O O . PRO A 1 74 ? 12.943 5.736 -13.306 1.00 90.31 74 PRO A O 1
ATOM 626 N N . ASP A 1 75 ? 13.369 5.990 -15.499 1.00 91.69 75 ASP A N 1
ATOM 627 C CA . ASP A 1 75 ? 13.060 4.604 -15.851 1.00 91.69 75 ASP A CA 1
ATOM 628 C C . ASP A 1 75 ? 14.164 3.663 -15.375 1.00 91.69 75 ASP A C 1
ATOM 630 O O . ASP A 1 75 ? 13.867 2.631 -14.770 1.00 91.69 75 ASP A O 1
ATOM 634 N N . GLY A 1 76 ? 15.428 4.023 -15.602 1.00 92.62 76 GLY A N 1
ATOM 635 C CA . GLY A 1 76 ? 16.546 3.191 -15.194 1.00 92.62 76 GLY A CA 1
AT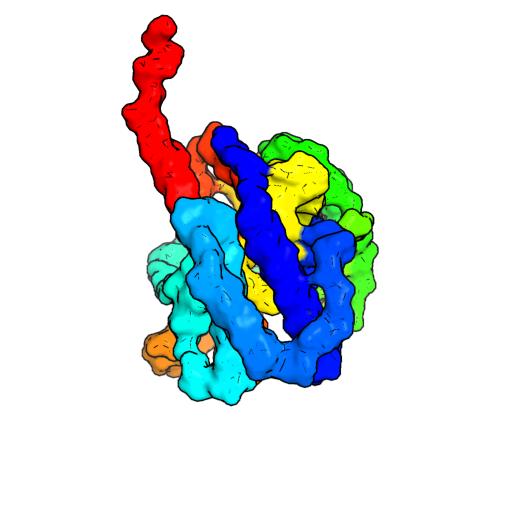OM 636 C C . GLY A 1 76 ? 16.739 3.131 -13.679 1.00 92.62 76 GLY A C 1
ATOM 637 O O . GLY A 1 76 ? 17.062 2.061 -13.166 1.00 92.62 76 GLY A O 1
ATOM 638 N N . GLU A 1 77 ? 16.451 4.208 -12.936 1.00 94.06 77 GLU A N 1
ATOM 639 C CA . GLU A 1 77 ? 16.392 4.156 -11.467 1.00 94.06 77 GLU A CA 1
ATOM 640 C C . GLU A 1 77 ? 15.339 3.142 -11.002 1.00 94.06 77 GLU A C 1
ATOM 642 O O . GLU A 1 77 ? 15.645 2.263 -10.199 1.00 94.06 77 GLU A O 1
ATOM 647 N N . TYR A 1 78 ? 14.111 3.233 -11.528 1.00 94.56 78 TYR A N 1
ATOM 648 C CA . TYR A 1 78 ? 13.030 2.326 -11.143 1.00 94.56 78 TYR A CA 1
ATOM 649 C C . TYR A 1 78 ? 13.375 0.866 -11.474 1.00 94.56 78 TYR A C 1
ATOM 651 O O . TYR A 1 78 ? 13.236 -0.013 -10.624 1.00 94.56 78 TYR A O 1
ATOM 659 N N . ILE A 1 79 ? 13.848 0.604 -12.697 1.00 93.81 79 ILE A N 1
ATOM 660 C CA . ILE A 1 79 ? 14.217 -0.745 -13.145 1.00 93.81 79 ILE A CA 1
ATOM 661 C C . ILE A 1 79 ? 15.373 -1.301 -12.303 1.00 93.81 79 ILE A C 1
ATOM 663 O O . ILE A 1 79 ? 15.331 -2.469 -11.916 1.00 93.81 79 ILE A O 1
ATOM 667 N N . GLY A 1 80 ? 16.377 -0.476 -11.992 1.00 94.19 80 GLY A N 1
ATOM 668 C CA . GLY A 1 80 ? 17.518 -0.861 -11.163 1.00 94.19 80 GLY A CA 1
ATOM 669 C C . GLY A 1 80 ? 17.126 -1.215 -9.735 1.00 94.19 80 GLY A C 1
ATOM 670 O O . GLY A 1 80 ? 17.475 -2.294 -9.266 1.00 94.19 80 GLY A O 1
ATOM 671 N N . GLU A 1 81 ? 16.346 -0.361 -9.070 1.00 93.75 81 GLU A N 1
ATOM 672 C CA . GLU A 1 81 ? 15.838 -0.625 -7.715 1.00 93.75 81 GLU A CA 1
ATOM 673 C C . GLU A 1 81 ? 14.953 -1.881 -7.677 1.00 93.75 81 GLU A C 1
ATOM 675 O O . GLU A 1 81 ? 15.030 -2.686 -6.749 1.00 93.75 81 GLU A O 1
ATOM 680 N N . LYS A 1 82 ? 14.155 -2.120 -8.722 1.00 93.06 82 LYS A N 1
ATOM 681 C CA . LYS A 1 82 ? 13.336 -3.331 -8.814 1.00 93.06 82 LYS A CA 1
ATOM 682 C C . LYS A 1 82 ? 14.163 -4.600 -9.027 1.00 93.06 82 LYS A C 1
ATOM 684 O O . LYS A 1 82 ? 13.900 -5.619 -8.390 1.00 93.06 82 LYS A O 1
ATOM 689 N N . ALA A 1 83 ? 15.186 -4.544 -9.880 1.00 93.19 83 ALA A N 1
ATOM 690 C CA . ALA A 1 83 ? 16.133 -5.644 -10.051 1.00 93.19 83 ALA A CA 1
ATOM 691 C C . ALA A 1 83 ? 16.918 -5.929 -8.757 1.00 93.19 83 ALA A C 1
ATOM 693 O O . ALA A 1 83 ? 17.114 -7.095 -8.409 1.00 93.19 83 ALA A O 1
ATOM 694 N N . ASP A 1 84 ? 17.308 -4.886 -8.015 1.00 92.44 84 ASP A N 1
ATOM 695 C CA . ASP A 1 84 ? 17.933 -5.010 -6.693 1.00 92.44 84 ASP A CA 1
ATOM 696 C C . ASP A 1 84 ? 17.011 -5.688 -5.677 1.00 92.44 84 ASP A C 1
ATOM 698 O O . ASP A 1 84 ? 17.480 -6.515 -4.889 1.00 92.44 84 ASP A O 1
ATOM 702 N N . GLY A 1 85 ? 15.711 -5.384 -5.719 1.00 91.00 85 GLY A N 1
ATOM 703 C CA . GLY A 1 85 ? 14.694 -6.022 -4.887 1.00 91.00 85 GLY A CA 1
ATOM 704 C C . GLY A 1 85 ? 14.592 -7.526 -5.130 1.00 91.00 85 GLY A C 1
ATOM 705 O O . GLY A 1 85 ? 14.717 -8.303 -4.181 1.00 91.00 85 GLY A O 1
ATOM 706 N N . PHE A 1 86 ? 14.468 -7.955 -6.391 1.00 90.81 86 PHE A N 1
ATOM 707 C CA . PHE A 1 86 ? 14.464 -9.384 -6.741 1.00 90.81 86 PHE A CA 1
ATOM 708 C C . PHE A 1 86 ? 15.777 -10.081 -6.375 1.00 90.81 86 PHE A C 1
ATOM 710 O O . PHE A 1 86 ? 15.781 -11.213 -5.887 1.00 90.81 86 PHE A O 1
ATOM 717 N N . LEU A 1 87 ? 16.911 -9.409 -6.593 1.00 91.31 87 LEU A N 1
ATOM 718 C CA . LEU A 1 87 ? 18.221 -9.916 -6.198 1.00 91.31 87 LEU A CA 1
ATOM 719 C C . LEU A 1 87 ? 18.292 -10.139 -4.679 1.00 91.31 87 LEU A C 1
ATOM 721 O O . LEU A 1 87 ? 18.738 -11.197 -4.235 1.00 91.31 87 LEU A O 1
ATOM 725 N N . ALA A 1 88 ? 17.826 -9.171 -3.891 1.00 89.44 88 ALA A N 1
ATOM 726 C CA . ALA A 1 88 ? 17.800 -9.259 -2.438 1.00 89.44 88 ALA A CA 1
ATOM 727 C C . ALA A 1 88 ? 16.891 -10.389 -1.950 1.00 89.44 88 ALA A C 1
ATOM 729 O O . ALA A 1 88 ? 17.303 -11.184 -1.109 1.00 89.44 88 ALA A O 1
ATOM 730 N N . GLU A 1 89 ? 15.687 -10.508 -2.512 1.00 87.25 89 GLU A N 1
ATOM 731 C CA . GLU A 1 89 ? 14.767 -11.598 -2.193 1.00 87.25 89 GLU A CA 1
ATOM 732 C C . GLU A 1 89 ? 15.423 -12.967 -2.411 1.00 87.25 89 GLU A C 1
ATOM 734 O O . GLU A 1 89 ? 15.429 -13.809 -1.509 1.00 87.25 89 GLU A O 1
ATOM 739 N N . LEU A 1 90 ? 16.047 -13.169 -3.575 1.00 88.19 90 LEU A N 1
ATOM 740 C CA . LEU A 1 90 ? 16.759 -14.402 -3.908 1.00 88.19 90 LEU A CA 1
ATOM 741 C C . LEU A 1 90 ? 17.919 -14.698 -2.949 1.00 88.19 90 LEU A C 1
ATOM 743 O O . LEU A 1 90 ? 18.163 -15.863 -2.628 1.00 88.19 90 LEU A O 1
ATOM 747 N N . GLU A 1 91 ? 18.637 -13.671 -2.494 1.00 88.25 91 GLU A N 1
ATOM 748 C CA . GLU A 1 91 ? 19.721 -13.808 -1.520 1.00 88.25 91 GLU A CA 1
ATOM 749 C C . GLU A 1 91 ? 19.203 -14.186 -0.130 1.00 88.25 91 GLU A C 1
ATOM 751 O O . GLU A 1 91 ? 19.716 -15.136 0.459 1.00 88.25 91 GLU A O 1
ATOM 756 N N . PHE A 1 92 ? 18.145 -13.537 0.362 1.00 84.25 92 PHE A N 1
ATOM 757 C CA . PHE A 1 92 ? 17.541 -13.883 1.652 1.00 84.25 92 PHE A CA 1
ATOM 758 C C . PHE A 1 92 ? 16.899 -15.273 1.649 1.00 84.25 92 PHE A C 1
ATOM 760 O O . PHE A 1 92 ? 16.941 -15.986 2.649 1.00 84.25 92 PHE A O 1
ATOM 767 N N . LEU A 1 93 ? 16.319 -15.685 0.520 1.00 82.00 93 LEU A N 1
ATOM 768 C CA . LEU A 1 93 ? 15.795 -17.038 0.341 1.00 82.00 93 LEU A CA 1
ATOM 769 C C . LEU A 1 93 ? 16.902 -18.104 0.307 1.00 82.00 93 LEU A C 1
ATOM 771 O O . LEU A 1 93 ? 16.619 -19.273 0.577 1.00 82.00 93 LEU A O 1
ATOM 775 N N . ALA A 1 94 ? 18.126 -17.740 -0.083 1.00 84.81 94 ALA A N 1
ATOM 776 C CA . ALA A 1 94 ? 19.279 -18.638 -0.091 1.00 84.81 94 ALA A CA 1
ATOM 777 C C . ALA A 1 94 ? 19.974 -18.702 1.276 1.00 84.81 94 ALA A C 1
ATOM 779 O O . ALA A 1 94 ? 20.443 -19.771 1.664 1.00 84.81 94 ALA A O 1
ATOM 780 N N . ASP A 1 95 ? 20.018 -17.582 1.997 1.00 82.69 95 ASP A N 1
ATOM 781 C CA . ASP A 1 95 ? 20.600 -17.482 3.329 1.00 82.69 95 ASP A CA 1
ATOM 782 C C . ASP A 1 95 ? 19.743 -16.582 4.242 1.00 82.69 95 ASP A C 1
ATOM 784 O O . ASP A 1 95 ? 19.932 -15.361 4.283 1.00 82.69 95 ASP A O 1
ATOM 788 N N . PRO A 1 96 ? 18.819 -17.176 5.024 1.00 76.94 96 PRO A N 1
ATOM 789 C CA . PRO A 1 96 ? 17.998 -16.436 5.979 1.00 76.94 96 PRO A CA 1
ATOM 790 C C . PRO A 1 96 ? 18.802 -15.732 7.081 1.00 76.94 96 PRO A C 1
ATOM 792 O O . PRO A 1 96 ? 18.255 -14.872 7.765 1.00 76.94 96 PRO A O 1
ATOM 795 N N . SER A 1 97 ? 20.083 -16.070 7.287 1.00 74.88 97 SER A N 1
ATOM 796 C CA . SER A 1 97 ? 20.920 -15.388 8.284 1.00 74.88 97 SER A CA 1
ATOM 797 C C . SER A 1 97 ? 21.326 -13.973 7.858 1.00 74.88 97 SER A C 1
ATOM 799 O O . SER A 1 97 ? 21.644 -13.145 8.713 1.00 74.88 97 SER A O 1
ATOM 801 N N . LEU A 1 98 ? 21.252 -13.670 6.556 1.00 67.50 98 LEU A N 1
ATOM 802 C CA . LEU A 1 98 ? 21.460 -12.326 6.014 1.00 67.50 98 LEU A CA 1
ATOM 803 C C . LEU A 1 98 ? 20.272 -11.391 6.277 1.00 67.50 98 LEU A C 1
ATOM 805 O O . LEU A 1 98 ? 20.388 -10.187 6.053 1.00 67.50 98 LEU A O 1
ATOM 809 N N . ASP A 1 99 ? 19.137 -11.924 6.740 1.00 70.00 99 ASP A N 1
ATOM 810 C CA . ASP A 1 99 ? 17.892 -11.184 6.919 1.00 70.00 99 ASP A CA 1
ATOM 811 C C . ASP A 1 99 ? 17.927 -10.244 8.133 1.00 70.00 99 ASP A C 1
ATOM 813 O O . ASP A 1 99 ? 17.412 -10.524 9.220 1.00 70.00 99 ASP A O 1
ATOM 817 N N . GLN A 1 100 ? 18.552 -9.089 7.931 1.00 83.25 100 GLN A N 1
ATOM 818 C CA . GLN A 1 100 ? 18.392 -7.937 8.800 1.00 83.25 100 GLN A CA 1
ATOM 819 C C . GLN A 1 100 ? 17.220 -7.114 8.276 1.00 83.25 100 GLN A C 1
ATOM 821 O O . GLN A 1 100 ? 17.290 -6.562 7.180 1.00 83.25 100 GLN A O 1
ATOM 826 N N . PHE A 1 101 ? 16.153 -7.020 9.073 1.00 86.06 101 PHE A N 1
ATOM 827 C CA . PHE A 1 101 ? 14.896 -6.367 8.696 1.00 86.06 101 PHE A CA 1
ATOM 828 C C . PHE A 1 101 ? 15.088 -5.002 8.010 1.00 86.06 101 PHE A C 1
ATOM 830 O O . PHE A 1 101 ? 14.482 -4.748 6.974 1.00 86.06 101 PHE A O 1
ATOM 837 N N . GLU A 1 102 ? 15.964 -4.142 8.536 1.00 90.06 102 GLU A N 1
ATOM 838 C CA . GLU A 1 102 ? 16.230 -2.823 7.945 1.00 90.06 102 GLU A CA 1
ATOM 839 C C . GLU A 1 102 ? 16.840 -2.913 6.541 1.00 90.06 102 GLU A C 1
ATOM 841 O O . GLU A 1 102 ? 16.398 -2.208 5.634 1.00 90.06 102 GLU A O 1
ATOM 846 N N . GLU A 1 103 ? 17.814 -3.803 6.342 1.00 89.25 103 GLU A N 1
ATOM 847 C CA . GLU A 1 103 ? 18.453 -4.005 5.039 1.00 89.25 103 GLU A CA 1
ATOM 848 C C . GLU A 1 103 ? 17.498 -4.678 4.049 1.00 89.25 103 GLU A C 1
ATOM 850 O O . GLU A 1 103 ? 17.459 -4.309 2.874 1.00 89.25 103 GLU A O 1
ATOM 855 N N . ARG A 1 104 ? 16.662 -5.609 4.525 1.00 87.12 104 ARG A N 1
ATOM 856 C CA . ARG A 1 104 ? 15.587 -6.206 3.727 1.00 87.12 104 ARG A CA 1
ATOM 857 C C . ARG A 1 104 ? 14.662 -5.127 3.175 1.00 87.12 104 ARG A C 1
ATOM 859 O O . ARG A 1 104 ? 14.455 -5.049 1.965 1.00 87.12 104 ARG A O 1
ATOM 866 N N . MET A 1 105 ? 14.139 -4.278 4.054 1.00 89.44 105 MET A N 1
ATOM 867 C CA . MET A 1 105 ? 13.242 -3.191 3.671 1.00 89.44 105 MET A CA 1
ATOM 868 C C . MET A 1 105 ? 13.930 -2.191 2.736 1.00 89.44 105 MET A C 1
ATOM 870 O O . MET A 1 105 ? 13.348 -1.812 1.720 1.00 89.44 105 MET A O 1
ATOM 874 N N . ARG A 1 106 ? 15.199 -1.842 2.990 1.00 92.00 106 ARG A N 1
ATOM 875 C CA . ARG A 1 106 ? 15.970 -0.965 2.100 1.00 92.00 106 ARG A CA 1
ATOM 876 C C . ARG A 1 106 ? 16.059 -1.525 0.689 1.00 92.00 106 ARG A C 1
ATOM 878 O O . ARG A 1 106 ? 15.783 -0.802 -0.263 1.00 92.00 106 ARG A O 1
ATOM 885 N N . ARG A 1 107 ? 16.468 -2.786 0.550 1.00 90.06 107 ARG A N 1
ATOM 886 C CA . ARG A 1 107 ? 16.742 -3.388 -0.759 1.00 90.06 107 ARG A CA 1
ATOM 887 C C . ARG A 1 107 ? 15.483 -3.751 -1.532 1.00 90.06 107 ARG A C 1
ATOM 889 O O . ARG A 1 107 ? 15.511 -3.683 -2.750 1.00 90.06 107 ARG A O 1
ATOM 896 N N . MET A 1 108 ? 14.413 -4.150 -0.846 1.00 88.75 108 MET A N 1
ATOM 897 C CA . MET A 1 108 ? 13.194 -4.641 -1.499 1.00 88.75 108 MET A CA 1
ATOM 898 C C . MET A 1 108 ? 12.132 -3.551 -1.651 1.00 88.75 108 MET A C 1
ATOM 900 O O . MET A 1 108 ? 11.392 -3.559 -2.628 1.00 88.75 108 MET A O 1
ATOM 904 N N . ALA A 1 109 ? 12.040 -2.619 -0.695 1.00 89.25 109 ALA A N 1
ATOM 905 C CA . ALA A 1 109 ? 11.031 -1.561 -0.703 1.00 89.25 109 ALA A CA 1
ATOM 906 C C . ALA A 1 109 ? 11.605 -0.186 -1.066 1.00 89.25 109 ALA A C 1
ATOM 908 O O . ALA A 1 109 ? 10.836 0.736 -1.306 1.00 89.25 109 ALA A O 1
ATOM 909 N N . GLY A 1 110 ? 12.933 -0.016 -1.090 1.00 90.75 110 GLY A N 1
ATOM 910 C CA . GLY A 1 110 ? 13.581 1.253 -1.438 1.00 90.75 110 GLY A CA 1
ATOM 911 C C . GLY A 1 110 ? 13.596 2.290 -0.307 1.00 90.75 110 GLY A C 1
ATOM 912 O O . GLY A 1 110 ? 13.778 3.483 -0.565 1.00 90.75 110 GLY A O 1
ATOM 913 N N . TYR A 1 111 ? 13.385 1.884 0.951 1.00 91.38 111 TYR A N 1
ATOM 914 C CA . TYR A 1 111 ? 13.457 2.785 2.106 1.00 91.38 111 TYR A CA 1
ATOM 915 C C . TYR A 1 111 ? 13.954 2.085 3.374 1.00 91.38 111 TYR A C 1
ATOM 917 O O . TYR A 1 111 ? 13.756 0.890 3.568 1.00 91.38 111 TYR A O 1
ATOM 925 N N . TYR A 1 112 ? 14.581 2.854 4.266 1.00 91.12 112 TYR A N 1
ATOM 926 C CA . TYR A 1 112 ? 14.908 2.376 5.607 1.00 91.12 112 TYR A CA 1
ATOM 927 C C . TYR A 1 112 ? 13.685 2.519 6.513 1.00 91.12 112 TYR A C 1
ATOM 929 O O . TYR A 1 112 ? 13.197 3.649 6.652 1.00 91.12 112 TYR A O 1
ATOM 937 N N . PRO A 1 113 ? 13.208 1.433 7.143 1.00 88.75 113 PRO A N 1
ATOM 938 C CA . PRO A 1 113 ? 12.092 1.503 8.067 1.00 88.75 113 PRO A CA 1
ATOM 939 C C . PRO A 1 113 ? 12.529 2.299 9.295 1.00 88.75 113 PRO A C 1
ATOM 941 O O . PRO A 1 113 ? 13.701 2.301 9.670 1.00 88.75 113 PRO A O 1
ATOM 944 N N . ARG A 1 114 ? 11.596 3.022 9.910 1.00 89.69 114 ARG A N 1
ATOM 945 C CA . ARG A 1 114 ? 11.859 3.831 11.103 1.00 89.69 114 ARG A CA 1
ATOM 946 C C . ARG A 1 114 ? 10.680 3.728 12.050 1.00 89.69 114 ARG A C 1
ATOM 948 O O . ARG A 1 114 ? 9.547 3.542 11.613 1.00 89.69 114 ARG A O 1
ATOM 955 N N . LEU A 1 115 ? 10.945 3.916 13.340 1.00 93.50 115 LEU A N 1
ATOM 956 C CA . LEU A 1 115 ? 9.868 4.141 14.298 1.00 93.50 115 LEU A CA 1
ATOM 957 C C . LEU A 1 115 ? 9.119 5.417 13.928 1.00 93.50 115 LEU A C 1
ATOM 959 O O . LEU A 1 115 ? 9.697 6.507 13.881 1.00 93.50 115 LEU A O 1
ATOM 963 N N . ILE A 1 116 ? 7.817 5.273 13.722 1.00 96.44 116 ILE A N 1
ATOM 964 C CA . ILE A 1 116 ? 6.892 6.389 13.615 1.00 96.44 116 ILE A CA 1
ATOM 965 C C . ILE A 1 116 ? 6.828 7.053 14.999 1.00 96.44 116 ILE A C 1
ATOM 967 O O . ILE A 1 116 ? 6.654 6.347 16.003 1.00 96.44 116 ILE A O 1
ATOM 971 N N . PRO A 1 117 ? 6.991 8.387 15.098 1.00 97.50 117 PRO A N 1
ATOM 972 C CA . PRO A 1 117 ? 7.065 9.060 16.387 1.00 97.50 117 PRO A CA 1
ATOM 973 C C . PRO A 1 117 ? 5.850 8.766 17.268 1.00 97.50 117 PRO A C 1
ATOM 975 O O . PRO A 1 117 ? 4.712 8.792 16.807 1.00 97.50 117 PRO A O 1
ATOM 978 N N . ARG A 1 118 ? 6.071 8.547 18.569 1.00 96.19 118 ARG A N 1
ATOM 979 C CA . ARG A 1 118 ? 4.989 8.169 19.495 1.00 96.19 118 ARG A CA 1
ATOM 980 C C . ARG A 1 118 ? 3.805 9.140 19.473 1.00 96.19 118 ARG A C 1
ATOM 982 O O . ARG A 1 118 ? 2.666 8.697 19.518 1.00 96.19 118 ARG A O 1
ATOM 989 N N . HIS A 1 119 ? 4.061 10.444 19.379 1.00 97.25 119 HIS A N 1
ATOM 990 C CA . HIS A 1 119 ? 2.997 11.451 19.329 1.00 97.25 119 HIS A CA 1
ATOM 991 C C . HIS A 1 119 ? 2.097 11.316 18.090 1.00 97.25 119 HIS A C 1
ATOM 993 O O . HIS A 1 119 ? 0.928 11.673 18.162 1.00 97.25 119 HIS A O 1
ATOM 999 N N . GLU A 1 120 ? 2.602 10.762 16.985 1.00 97.94 120 GLU A N 1
ATOM 1000 C CA . GLU A 1 120 ? 1.814 10.490 15.777 1.00 97.94 120 GLU A CA 1
ATOM 1001 C C . GLU A 1 120 ? 0.880 9.301 15.971 1.00 97.94 120 GLU A C 1
ATOM 1003 O O . GLU A 1 120 ? -0.283 9.355 15.575 1.00 97.94 120 GLU A O 1
ATOM 1008 N N . VAL A 1 121 ? 1.368 8.246 16.628 1.00 97.75 121 VAL A N 1
ATOM 1009 C CA . VAL A 1 121 ? 0.559 7.064 16.949 1.00 97.75 121 VAL A CA 1
ATOM 1010 C C . VAL A 1 121 ? -0.530 7.410 17.965 1.00 97.75 121 VAL A C 1
ATOM 1012 O O . VAL A 1 121 ? -1.689 7.050 17.774 1.00 97.75 121 VAL A O 1
ATOM 1015 N N . GLU A 1 122 ? -0.186 8.157 19.017 1.00 97.56 122 GLU A N 1
ATOM 1016 C CA . GLU A 1 122 ? -1.167 8.625 20.007 1.00 97.56 122 GLU A CA 1
ATOM 1017 C C . GLU A 1 122 ? -2.156 9.629 19.389 1.00 97.56 122 GLU A C 1
ATOM 1019 O O . GLU A 1 122 ? -3.345 9.574 19.690 1.00 97.56 122 GLU A O 1
ATOM 1024 N N . GLY A 1 123 ? -1.706 10.497 18.476 1.00 97.88 123 GLY A N 1
ATOM 1025 C CA . GLY A 1 123 ? -2.586 11.395 17.722 1.00 97.88 123 GLY A CA 1
ATOM 1026 C C . GLY A 1 123 ? -3.586 10.637 16.845 1.00 97.88 123 GLY A C 1
ATOM 1027 O O . GLY A 1 123 ? -4.774 10.937 16.871 1.00 97.88 123 GLY A O 1
ATOM 1028 N N . ALA A 1 124 ? -3.138 9.597 16.134 1.00 97.88 124 ALA A N 1
ATOM 1029 C CA . ALA A 1 124 ? -4.023 8.728 15.356 1.00 97.88 124 ALA A CA 1
ATOM 1030 C C . ALA A 1 124 ? -5.038 7.987 16.240 1.00 97.88 124 ALA A C 1
ATOM 1032 O O . ALA A 1 124 ? -6.204 7.852 15.871 1.00 97.88 124 ALA A O 1
ATOM 1033 N N . LYS A 1 125 ? -4.614 7.530 17.426 1.00 98.00 125 LYS A N 1
ATOM 1034 C CA . LYS A 1 125 ? -5.514 6.938 18.422 1.00 98.00 125 LYS A CA 1
ATOM 1035 C C . LYS A 1 125 ? -6.571 7.939 18.877 1.00 98.00 125 LYS A C 1
ATOM 1037 O O . LYS A 1 125 ? -7.741 7.570 18.955 1.00 98.00 125 LYS A O 1
ATOM 1042 N N . GLU A 1 126 ? -6.176 9.178 19.152 1.00 97.75 126 GLU A N 1
ATOM 1043 C CA . GLU A 1 126 ? -7.099 10.233 19.569 1.00 97.75 126 GLU A CA 1
ATOM 1044 C C . GLU A 1 126 ? -8.099 10.582 18.457 1.00 97.75 126 GLU A C 1
ATOM 1046 O O . GLU A 1 126 ? -9.284 10.716 18.743 1.00 97.75 126 GLU A O 1
ATOM 1051 N N . ASP A 1 127 ? -7.682 10.626 17.185 1.00 96.44 127 ASP A N 1
ATOM 1052 C CA . ASP A 1 127 ? -8.599 10.832 16.052 1.00 96.44 127 ASP A CA 1
ATOM 1053 C C . ASP A 1 127 ? -9.698 9.758 16.010 1.00 96.44 127 ASP A C 1
ATOM 1055 O O . ASP A 1 127 ? -10.891 10.070 15.942 1.00 96.44 127 ASP A O 1
ATOM 1059 N N . VAL A 1 128 ? -9.311 8.480 16.109 1.00 97.31 128 VAL A N 1
ATOM 1060 C CA . VAL A 1 128 ? -10.261 7.357 16.125 1.00 97.31 128 VAL A CA 1
ATOM 1061 C C . VAL A 1 128 ? -11.149 7.426 17.369 1.00 97.31 128 VAL A C 1
ATOM 1063 O O . VAL A 1 128 ? -12.366 7.260 17.265 1.00 97.31 128 VAL A O 1
ATOM 1066 N N . ALA A 1 129 ? -10.574 7.705 18.541 1.00 96.94 129 ALA A N 1
ATOM 1067 C CA . ALA A 1 129 ? -11.315 7.840 19.792 1.00 96.94 129 ALA A CA 1
ATOM 1068 C C . ALA A 1 129 ? -12.338 8.986 19.744 1.00 96.94 129 ALA A C 1
ATOM 1070 O O . ALA A 1 129 ? -13.461 8.819 20.225 1.00 96.94 129 ALA A O 1
ATOM 1071 N N . ASN A 1 130 ? -11.990 10.112 19.120 1.00 96.38 130 ASN A N 1
ATOM 1072 C CA . ASN A 1 130 ? -12.877 11.255 18.926 1.00 96.38 130 ASN A CA 1
ATOM 1073 C C . ASN A 1 130 ? -14.051 10.894 18.019 1.00 96.38 130 ASN A C 1
ATOM 1075 O O . ASN A 1 130 ? -15.197 11.109 18.407 1.00 96.38 130 ASN A O 1
ATOM 1079 N N . ILE A 1 131 ? -13.800 10.246 16.874 1.00 93.50 131 ILE A N 1
ATOM 1080 C CA . ILE A 1 131 ? -14.868 9.756 15.988 1.00 93.50 131 ILE A CA 1
ATOM 1081 C C . ILE A 1 131 ? -15.798 8.799 16.749 1.00 93.50 131 ILE A C 1
ATOM 1083 O O . ILE A 1 131 ? -17.023 8.911 16.659 1.00 93.50 131 ILE A O 1
ATOM 1087 N N . PHE A 1 132 ? -15.225 7.881 17.528 1.00 92.94 132 PHE A N 1
ATOM 1088 C CA . PHE A 1 132 ? -15.967 6.891 18.306 1.00 92.94 132 PHE A CA 1
ATOM 1089 C C . PHE A 1 132 ? -16.861 7.536 19.377 1.00 92.94 132 PHE A C 1
ATOM 1091 O O . PHE A 1 132 ? -18.041 7.199 19.511 1.00 92.94 132 PHE A O 1
ATOM 1098 N N . ARG A 1 133 ? -16.324 8.524 20.098 1.00 94.94 133 ARG A N 1
ATOM 1099 C CA . ARG A 1 133 ? -17.035 9.262 21.144 1.00 94.94 133 ARG A CA 1
ATOM 1100 C C . ARG A 1 133 ? -18.115 10.170 20.570 1.00 94.94 133 ARG A C 1
ATOM 1102 O O . ARG A 1 133 ? -19.246 10.142 21.040 1.00 94.94 133 ARG A O 1
ATOM 1109 N N . GLU A 1 134 ? -17.780 10.969 19.567 1.00 94.81 134 GLU A N 1
ATOM 1110 C CA . GLU A 1 134 ? -18.641 12.048 19.074 1.00 94.81 134 GLU A CA 1
ATOM 1111 C C . GLU A 1 134 ? -19.750 11.546 18.154 1.00 94.81 134 GLU A C 1
ATOM 1113 O O . GLU A 1 134 ? -20.853 12.088 18.177 1.00 94.81 134 GLU A O 1
ATOM 1118 N N . ARG A 1 135 ? -19.486 10.504 17.355 1.00 92.25 135 ARG A N 1
ATOM 1119 C CA . ARG A 1 135 ? -20.453 10.008 16.363 1.00 92.25 135 ARG A CA 1
ATOM 1120 C C . ARG A 1 135 ? -21.250 8.801 16.838 1.00 92.25 135 ARG A C 1
ATOM 1122 O O . ARG A 1 135 ? -22.369 8.614 16.374 1.00 92.25 135 ARG A O 1
ATOM 1129 N N . TYR A 1 136 ? -20.692 8.003 17.749 1.00 92.31 136 TYR A N 1
ATOM 1130 C CA . TYR A 1 136 ? -21.340 6.787 18.251 1.00 92.31 136 TYR A CA 1
ATOM 1131 C C . TYR A 1 136 ? -21.678 6.850 19.745 1.00 92.31 136 TYR A C 1
ATOM 1133 O O . TYR A 1 136 ? -22.400 5.987 20.235 1.00 92.31 136 TYR A O 1
ATOM 1141 N N . GLY A 1 137 ? -21.192 7.855 20.484 1.00 94.88 137 GLY A N 1
ATOM 1142 C CA . GLY A 1 137 ? -21.442 7.963 21.924 1.00 94.88 137 GLY A CA 1
ATOM 1143 C C . GLY A 1 137 ? -20.770 6.852 22.737 1.00 94.88 137 GLY A C 1
ATOM 1144 O O . GLY A 1 137 ? -21.234 6.518 23.827 1.00 94.88 137 GLY A O 1
ATOM 1145 N N . LEU A 1 138 ? -19.702 6.247 22.207 1.00 95.31 138 LEU A N 1
ATOM 1146 C CA . LEU A 1 138 ? -19.026 5.100 22.809 1.00 95.31 138 LEU A CA 1
ATOM 1147 C C . LEU A 1 138 ? -17.659 5.494 23.379 1.00 95.31 138 LEU A C 1
ATOM 1149 O O . LEU A 1 138 ? -16.985 6.397 22.887 1.00 95.31 138 LEU A O 1
ATOM 1153 N N . LYS A 1 139 ? -17.228 4.793 24.431 1.00 95.31 139 LYS A N 1
ATOM 1154 C CA . LYS A 1 139 ? -15.878 4.942 24.990 1.00 95.31 139 LYS A CA 1
ATOM 1155 C C . LYS A 1 139 ? -14.867 4.186 24.135 1.00 95.31 139 LYS A C 1
ATOM 1157 O O . LYS A 1 139 ? -15.163 3.091 23.668 1.00 95.31 139 LYS A O 1
ATOM 1162 N N . PHE A 1 140 ? -13.662 4.730 23.981 1.00 96.00 140 PHE A N 1
ATOM 1163 C CA . PHE A 1 140 ? -12.562 4.047 23.295 1.00 96.00 140 PHE A CA 1
ATOM 1164 C C . PHE A 1 140 ? -11.919 2.988 24.207 1.00 96.00 140 PHE A C 1
ATOM 1166 O O . PHE A 1 140 ? -10.812 3.141 24.715 1.00 96.00 140 PHE A O 1
ATOM 1173 N N . ASP A 1 141 ? -12.660 1.916 24.464 1.00 95.56 141 ASP A N 1
ATOM 1174 C CA . ASP A 1 141 ? -12.236 0.763 25.250 1.00 95.56 141 ASP A CA 1
ATOM 1175 C C . ASP A 1 141 ? -12.840 -0.527 24.669 1.00 95.56 141 ASP A C 1
ATOM 1177 O O . ASP A 1 141 ? -13.623 -0.502 23.714 1.00 95.56 141 ASP A O 1
ATOM 1181 N N . ARG A 1 142 ? -12.473 -1.685 25.228 1.00 94.19 142 ARG A N 1
ATOM 1182 C CA . ARG A 1 142 ? -12.945 -2.985 24.725 1.00 94.19 142 ARG A CA 1
ATOM 1183 C C . ARG A 1 142 ? -14.475 -3.115 24.765 1.00 94.19 142 ARG A C 1
ATOM 1185 O O . ARG A 1 142 ? -15.054 -3.725 23.864 1.00 94.19 142 ARG A O 1
ATOM 1192 N N . ALA A 1 143 ? -15.134 -2.560 25.783 1.00 95.31 143 ALA A N 1
ATOM 1193 C CA . ALA A 1 143 ? -16.586 -2.643 25.926 1.00 95.31 143 ALA A CA 1
ATOM 1194 C C . ALA A 1 143 ? -17.296 -1.773 24.878 1.00 95.31 143 ALA A C 1
ATOM 1196 O O . ALA A 1 143 ? -18.257 -2.222 24.252 1.00 95.31 143 ALA A O 1
ATOM 1197 N N . GLY A 1 144 ? -16.781 -0.568 24.631 1.00 95.75 144 GLY A N 1
ATOM 1198 C CA . GLY A 1 144 ? -17.240 0.307 23.561 1.00 95.75 144 GLY A CA 1
ATOM 1199 C C . GLY A 1 144 ? -17.108 -0.345 22.187 1.00 95.75 144 GLY A C 1
ATOM 1200 O O . GLY A 1 144 ? -18.086 -0.387 21.446 1.00 95.75 144 GLY A O 1
ATOM 1201 N N . TRP A 1 145 ? -15.957 -0.944 21.868 1.00 94.44 145 TRP A N 1
ATOM 1202 C CA . TRP A 1 145 ? -15.761 -1.670 20.605 1.00 94.44 145 TRP A CA 1
ATOM 1203 C C . TRP A 1 145 ? -16.678 -2.881 20.445 1.00 94.44 145 TRP A C 1
ATOM 1205 O O . TRP A 1 145 ? -17.249 -3.083 19.375 1.00 94.44 145 TRP A O 1
ATOM 1215 N N . THR A 1 146 ? -16.895 -3.640 21.521 1.00 93.25 146 THR A N 1
ATOM 1216 C CA . THR A 1 146 ? -17.868 -4.744 21.526 1.00 93.25 146 THR A CA 1
ATOM 1217 C C . THR A 1 146 ? -19.269 -4.234 21.187 1.00 93.25 146 THR A C 1
ATOM 1219 O O . THR A 1 146 ? -19.965 -4.823 20.361 1.00 93.25 146 THR A O 1
ATOM 1222 N N . ASN A 1 147 ? -19.674 -3.109 21.782 1.00 94.19 147 ASN A N 1
ATOM 1223 C CA . ASN A 1 147 ? -20.963 -2.490 21.498 1.00 94.19 147 ASN A CA 1
ATOM 1224 C C . ASN A 1 147 ? -21.056 -2.022 20.036 1.00 94.19 147 ASN A C 1
ATOM 1226 O O . ASN A 1 147 ? -22.021 -2.348 19.347 1.00 94.19 147 ASN A O 1
ATOM 1230 N N . PHE A 1 148 ? -20.022 -1.343 19.531 1.00 93.44 148 PHE A N 1
ATOM 1231 C CA . PHE A 1 148 ? -19.967 -0.902 18.138 1.00 93.44 148 PHE A CA 1
ATOM 1232 C C . PHE A 1 148 ? -20.128 -2.063 17.158 1.00 93.44 148 PHE A C 1
ATOM 1234 O O . PHE A 1 148 ? -20.980 -1.985 16.273 1.00 93.44 148 PHE A O 1
ATOM 1241 N N . PHE A 1 149 ? -19.364 -3.148 17.324 1.00 91.62 149 PHE A N 1
ATOM 1242 C CA . PHE A 1 149 ? -19.472 -4.300 16.434 1.00 91.62 149 PHE A CA 1
ATOM 1243 C C . PHE A 1 149 ? -20.838 -4.968 16.539 1.00 91.62 149 PHE A C 1
ATOM 1245 O O . PHE A 1 149 ? -21.419 -5.273 15.508 1.00 91.62 149 PHE A O 1
ATOM 1252 N N . ASN A 1 150 ? -21.418 -5.115 17.731 1.00 91.00 150 ASN A N 1
ATOM 1253 C CA . ASN A 1 150 ? -22.769 -5.672 17.863 1.00 91.00 150 ASN A CA 1
ATOM 1254 C C . ASN A 1 150 ? -23.830 -4.849 17.112 1.00 91.00 150 ASN A C 1
ATOM 1256 O O . ASN A 1 150 ? -24.760 -5.423 16.553 1.00 91.00 150 ASN A O 1
ATOM 1260 N N . GLN A 1 151 ? -23.682 -3.522 17.072 1.00 91.38 151 GLN A N 1
ATOM 1261 C CA . GLN A 1 151 ? -24.601 -2.623 16.366 1.00 91.38 151 GLN A CA 1
ATOM 1262 C C . GLN A 1 151 ? -24.338 -2.540 14.854 1.00 91.38 151 GLN A C 1
ATOM 1264 O O . GLN A 1 151 ? -25.265 -2.304 14.082 1.00 91.38 151 GLN A O 1
ATOM 1269 N N . ASN A 1 152 ? -23.084 -2.711 14.426 1.00 92.62 152 ASN A N 1
ATOM 1270 C CA . ASN A 1 152 ? -22.644 -2.437 13.053 1.00 92.62 152 ASN A CA 1
ATOM 1271 C C . ASN A 1 152 ? -22.202 -3.680 12.273 1.00 92.62 152 ASN A C 1
ATOM 1273 O O . ASN A 1 152 ? -21.756 -3.543 11.133 1.00 92.62 152 ASN A O 1
ATOM 1277 N N . ARG A 1 153 ? -22.299 -4.881 12.856 1.00 93.00 153 ARG A N 1
ATOM 1278 C CA . ARG A 1 153 ? -21.919 -6.130 12.191 1.00 93.00 153 ARG A CA 1
ATOM 1279 C C . ARG A 1 153 ? -22.771 -6.361 10.952 1.00 93.00 153 ARG A C 1
ATOM 1281 O O . ARG A 1 153 ? -23.996 -6.264 10.985 1.00 93.00 153 ARG A O 1
ATOM 1288 N N . LEU A 1 154 ? -22.101 -6.736 9.875 1.00 92.81 154 LEU A N 1
ATOM 1289 C CA . LEU A 1 154 ? -22.716 -7.127 8.623 1.00 92.81 154 LEU A CA 1
ATOM 1290 C C . LEU A 1 154 ? -22.699 -8.649 8.505 1.00 92.81 154 LEU A C 1
ATOM 1292 O O . LEU A 1 154 ? -21.703 -9.310 8.796 1.00 92.81 154 LEU A O 1
ATOM 1296 N N . SER A 1 155 ? -23.801 -9.213 8.023 1.00 90.62 155 SER A N 1
ATOM 1297 C CA . SER A 1 155 ? -23.779 -10.558 7.448 1.00 90.62 155 SER A CA 1
ATOM 1298 C C . SER A 1 155 ? -22.918 -10.577 6.175 1.00 90.62 155 SER A C 1
ATOM 1300 O O . SER A 1 155 ? -22.821 -9.550 5.494 1.00 90.62 155 SER A O 1
ATOM 1302 N N . PRO A 1 156 ? -22.365 -11.737 5.772 1.00 87.88 156 PRO A N 1
ATOM 1303 C CA . PRO A 1 156 ? -21.656 -11.872 4.498 1.00 87.88 156 PRO A CA 1
ATOM 1304 C C . PRO A 1 156 ? -22.449 -11.335 3.296 1.00 87.88 156 PRO A C 1
ATOM 1306 O O . PRO A 1 156 ? -21.912 -10.621 2.453 1.00 87.88 156 PRO A O 1
ATOM 1309 N N . SER A 1 157 ? -23.763 -11.583 3.253 1.00 88.88 157 SER A N 1
ATOM 1310 C CA . SER A 1 157 ? -24.631 -11.075 2.185 1.00 88.88 157 SER A CA 1
ATOM 1311 C C . SER A 1 157 ? -24.807 -9.552 2.214 1.00 88.88 157 SER A C 1
ATOM 1313 O O . SER A 1 157 ? -24.940 -8.945 1.155 1.00 88.88 157 SER A O 1
ATOM 1315 N N . GLN A 1 158 ? -24.830 -8.918 3.393 1.00 92.00 158 GLN A N 1
ATOM 1316 C CA . GLN A 1 158 ? -24.831 -7.452 3.498 1.00 92.00 158 GLN A CA 1
ATOM 1317 C C . GLN A 1 158 ? -23.494 -6.871 3.040 1.00 92.00 158 GLN A C 1
ATOM 1319 O O . GLN A 1 158 ? -23.490 -5.957 2.222 1.00 92.00 158 GLN A O 1
ATOM 1324 N N . PHE A 1 159 ? -22.384 -7.455 3.498 1.00 90.06 159 PHE A N 1
ATOM 1325 C CA . PHE A 1 159 ? -21.032 -7.057 3.116 1.00 90.06 159 PHE A CA 1
ATOM 1326 C C . PHE A 1 159 ? -20.849 -7.095 1.592 1.00 90.06 159 PHE A C 1
ATOM 1328 O O . PHE A 1 159 ? -20.458 -6.099 0.989 1.00 90.06 159 PHE A O 1
ATOM 1335 N N . LYS A 1 160 ? -21.252 -8.202 0.954 1.00 86.75 160 LYS A N 1
ATOM 1336 C CA . LYS A 1 160 ? -21.269 -8.353 -0.507 1.00 86.75 160 LYS A CA 1
ATOM 1337 C C . LYS A 1 160 ? -22.046 -7.238 -1.204 1.00 86.75 160 LYS A C 1
ATOM 1339 O O . LYS A 1 160 ? -21.535 -6.632 -2.142 1.00 86.75 160 LYS A O 1
ATOM 1344 N N . ARG A 1 161 ? -23.284 -6.979 -0.765 1.00 88.62 161 ARG A N 1
ATOM 1345 C CA . ARG A 1 161 ? -24.130 -5.940 -1.371 1.00 88.62 161 ARG A CA 1
ATOM 1346 C C . ARG A 1 161 ? -23.484 -4.564 -1.260 1.00 88.62 161 ARG A C 1
ATOM 1348 O O . ARG A 1 161 ? -23.475 -3.833 -2.242 1.00 88.62 161 ARG A O 1
ATOM 1355 N N . GLU A 1 162 ? -22.924 -4.230 -0.100 1.00 89.88 162 GLU A N 1
ATOM 1356 C CA . GLU A 1 162 ? -22.252 -2.946 0.098 1.00 89.88 162 GLU A CA 1
ATOM 1357 C C . GLU A 1 162 ? -20.986 -2.816 -0.758 1.00 89.88 162 GLU A C 1
ATOM 1359 O O . GLU A 1 162 ? -20.783 -1.754 -1.342 1.00 89.88 162 GLU A O 1
ATOM 1364 N N . ILE A 1 163 ? -20.178 -3.873 -0.926 1.00 87.12 163 ILE A N 1
ATOM 1365 C CA . ILE A 1 163 ? -19.038 -3.840 -1.862 1.00 87.12 163 ILE A CA 1
ATOM 1366 C C . ILE A 1 163 ? -19.520 -3.599 -3.299 1.00 87.12 163 ILE A C 1
ATOM 1368 O O . ILE A 1 163 ? -18.995 -2.720 -3.976 1.00 87.12 163 ILE A O 1
ATOM 1372 N N . GLN A 1 164 ? -20.537 -4.332 -3.762 1.00 83.81 164 GLN A N 1
ATOM 1373 C CA . GLN A 1 164 ? -21.062 -4.191 -5.129 1.00 83.81 164 GLN A CA 1
ATOM 1374 C C . GLN A 1 164 ? -21.664 -2.804 -5.394 1.00 83.81 164 GLN A C 1
ATOM 1376 O O . GLN A 1 164 ? -21.547 -2.266 -6.494 1.00 83.81 164 GLN A O 1
ATOM 1381 N N . MET A 1 165 ? -22.320 -2.208 -4.395 1.00 80.00 165 MET A N 1
ATOM 1382 C CA . MET A 1 165 ? -22.797 -0.826 -4.484 1.00 80.00 165 MET A CA 1
ATOM 1383 C C . MET A 1 165 ? -21.627 0.162 -4.520 1.00 80.00 165 MET A C 1
ATOM 1385 O O . MET A 1 165 ? -21.623 1.082 -5.339 1.00 80.00 165 MET A O 1
ATOM 1389 N N . SER A 1 166 ? -20.610 -0.070 -3.685 1.00 75.62 166 SER A N 1
ATOM 1390 C CA . SER A 1 166 ? -19.403 0.757 -3.632 1.00 75.62 166 SER A CA 1
ATOM 1391 C C . SER A 1 166 ? -18.669 0.764 -4.968 1.00 75.62 166 SER A C 1
ATOM 1393 O O . SER A 1 166 ? -18.263 1.826 -5.415 1.00 75.62 166 SER A O 1
ATOM 1395 N N . GLU A 1 167 ? -18.550 -0.376 -5.650 1.00 74.38 167 GLU A N 1
ATOM 1396 C CA . GLU A 1 167 ? -17.924 -0.452 -6.976 1.00 74.38 167 GLU A CA 1
ATOM 1397 C C . GLU A 1 167 ? -18.551 0.555 -7.955 1.00 74.38 167 GLU A C 1
ATOM 1399 O O . GLU A 1 167 ? -17.851 1.341 -8.590 1.00 74.38 167 GLU A O 1
ATOM 1404 N N . ARG A 1 168 ? -19.884 0.592 -8.041 1.00 77.00 168 ARG A N 1
ATOM 1405 C CA . ARG A 1 168 ? -20.584 1.462 -8.997 1.00 77.00 168 ARG A CA 1
ATOM 1406 C C . ARG A 1 168 ? -20.456 2.937 -8.644 1.00 77.00 168 ARG A C 1
ATOM 1408 O O . ARG A 1 168 ? -20.231 3.763 -9.527 1.00 77.00 168 ARG A O 1
ATOM 1415 N N . GLU A 1 169 ? -20.631 3.273 -7.373 1.00 83.94 169 GLU A N 1
ATOM 1416 C CA . GLU A 1 169 ? -20.725 4.665 -6.932 1.00 83.94 169 GLU A CA 1
ATOM 1417 C C . GLU A 1 169 ? -19.350 5.249 -6.592 1.00 83.94 169 GLU A C 1
ATOM 1419 O O . GLU A 1 169 ? -18.976 6.297 -7.119 1.00 83.94 169 GLU A O 1
ATOM 1424 N N . ILE A 1 170 ? -18.550 4.549 -5.788 1.00 83.38 170 ILE A N 1
ATOM 1425 C CA . ILE A 1 170 ? -17.266 5.040 -5.278 1.00 83.38 170 ILE A CA 1
ATOM 1426 C C . ILE A 1 170 ? -16.212 5.087 -6.373 1.00 83.38 170 ILE A C 1
ATOM 1428 O O . ILE A 1 170 ? -15.523 6.097 -6.469 1.00 83.38 170 ILE A O 1
ATOM 1432 N N . ILE A 1 171 ? -16.093 4.061 -7.223 1.00 86.25 171 ILE A N 1
ATOM 1433 C CA . ILE A 1 171 ? -15.084 4.071 -8.297 1.00 86.25 171 ILE A CA 1
ATOM 1434 C C . ILE A 1 171 ? -15.402 5.182 -9.294 1.00 86.25 171 ILE A C 1
ATOM 1436 O O . ILE A 1 171 ? -14.518 5.956 -9.651 1.00 86.25 171 ILE A O 1
ATOM 1440 N N . THR A 1 172 ? -16.670 5.331 -9.684 1.00 87.81 172 THR A N 1
ATOM 1441 C CA . THR A 1 172 ? -17.103 6.421 -10.571 1.00 87.81 172 THR A CA 1
ATOM 1442 C C . THR A 1 172 ? -16.761 7.790 -9.982 1.00 87.81 172 THR A C 1
ATOM 1444 O O . THR A 1 172 ? -16.234 8.659 -10.680 1.00 87.81 172 THR A O 1
ATOM 1447 N N . GLN A 1 173 ? -17.028 7.991 -8.690 1.00 90.06 173 GLN A N 1
ATOM 1448 C CA . GLN A 1 173 ? -16.712 9.251 -8.020 1.00 90.06 173 GLN A CA 1
ATOM 1449 C C . GLN A 1 173 ? -15.209 9.454 -7.862 1.00 90.06 173 GLN A C 1
ATOM 1451 O O . GLN A 1 173 ? -14.732 10.568 -8.065 1.00 90.06 173 GLN A O 1
ATOM 1456 N N . LEU A 1 174 ? -14.456 8.396 -7.567 1.00 91.00 174 LEU A N 1
ATOM 1457 C CA . LEU A 1 174 ? -13.009 8.456 -7.472 1.00 91.00 174 LEU A CA 1
ATOM 1458 C C . LEU A 1 174 ? -12.397 8.848 -8.816 1.00 91.00 174 LEU A C 1
ATOM 1460 O O . LEU A 1 174 ? -11.677 9.837 -8.854 1.00 91.00 174 LEU A O 1
ATOM 1464 N N . VAL A 1 175 ? -12.753 8.166 -9.913 1.00 90.56 175 VAL A N 1
ATOM 1465 C CA . VAL A 1 175 ? -12.304 8.501 -11.278 1.00 90.56 175 VAL A CA 1
ATOM 1466 C C . VAL A 1 175 ? -12.583 9.970 -11.602 1.00 90.56 175 VAL A C 1
ATOM 1468 O O . VAL A 1 175 ? -11.699 10.669 -12.097 1.00 90.56 175 VAL A O 1
ATOM 1471 N N . ARG A 1 176 ? -13.777 10.470 -11.251 1.00 91.00 176 ARG A N 1
ATOM 1472 C CA . ARG A 1 176 ? -14.138 11.881 -11.440 1.00 91.00 176 ARG A CA 1
ATOM 1473 C C . ARG A 1 176 ? -13.246 12.824 -10.632 1.00 91.00 176 ARG A C 1
ATOM 1475 O O . ARG A 1 176 ? -12.796 13.833 -11.164 1.00 91.00 176 ARG A O 1
ATOM 1482 N N . VAL A 1 177 ? -13.033 12.535 -9.350 1.00 90.19 177 VAL A N 1
ATOM 1483 C CA . VAL A 1 177 ? -12.301 13.416 -8.425 1.00 90.19 177 VAL A CA 1
ATOM 1484 C C . VAL A 1 177 ? -10.807 13.453 -8.734 1.00 90.19 177 VAL A C 1
ATOM 1486 O O . VAL A 1 177 ? -10.198 14.518 -8.670 1.00 90.19 177 VAL A O 1
ATOM 1489 N N . VAL A 1 178 ? -10.230 12.315 -9.114 1.00 88.12 178 VAL A N 1
ATOM 1490 C CA . VAL A 1 178 ? -8.811 12.198 -9.480 1.00 88.12 178 VAL A CA 1
ATOM 1491 C C . VAL A 1 178 ? -8.536 12.583 -10.935 1.00 88.12 178 VAL A C 1
ATOM 1493 O O . VAL A 1 178 ? -7.389 12.538 -11.372 1.00 88.12 178 VAL A O 1
ATOM 1496 N N . GLY A 1 179 ? -9.583 12.906 -11.703 1.00 86.94 179 GLY A N 1
ATOM 1497 C CA . GLY A 1 179 ? -9.477 13.267 -13.115 1.00 86.94 179 GLY A CA 1
ATOM 1498 C C . GLY A 1 179 ? -8.900 12.156 -13.995 1.00 86.94 179 GLY A C 1
ATOM 1499 O O . GLY A 1 179 ? -8.286 12.456 -15.021 1.00 86.94 179 GLY A O 1
ATOM 1500 N N . SER A 1 180 ? -9.055 10.886 -13.601 1.00 85.75 180 SER A N 1
ATOM 1501 C CA . SER A 1 180 ? -8.545 9.774 -14.405 1.00 85.75 180 SER A CA 1
ATOM 1502 C C . SER A 1 180 ? -9.379 9.616 -15.674 1.00 85.75 180 SER A C 1
ATOM 1504 O O . SER A 1 180 ? -10.600 9.765 -15.665 1.00 85.75 180 SER A O 1
ATOM 1506 N N . ARG A 1 181 ? -8.707 9.308 -16.785 1.00 84.69 181 ARG A N 1
ATOM 1507 C CA . ARG A 1 181 ? -9.365 8.917 -18.044 1.00 84.69 181 ARG A CA 1
ATOM 1508 C C . ARG A 1 181 ? -9.735 7.432 -18.052 1.00 84.69 181 ARG A C 1
ATOM 1510 O O . ARG A 1 181 ? -10.504 6.993 -18.903 1.00 84.69 181 ARG A O 1
ATOM 1517 N N . SER A 1 182 ? -9.187 6.687 -17.101 1.00 81.44 182 SER A N 1
ATOM 1518 C CA . SER A 1 182 ? -9.275 5.242 -16.993 1.00 81.44 182 SER A CA 1
ATOM 1519 C C . SER A 1 182 ? -10.472 4.857 -16.133 1.00 81.44 182 SER A C 1
ATOM 1521 O O . SER A 1 182 ? -10.582 5.276 -14.980 1.00 81.44 182 SER A O 1
ATOM 1523 N N . HIS A 1 183 ? -11.349 4.015 -16.673 1.00 83.88 183 HIS A N 1
ATOM 1524 C CA . HIS A 1 183 ? -12.439 3.398 -15.922 1.00 83.88 183 HIS A CA 1
ATOM 1525 C C . HIS A 1 183 ? -12.162 1.897 -15.810 1.00 83.88 183 HIS A C 1
ATOM 1527 O O . HIS A 1 183 ? -12.370 1.182 -16.797 1.00 83.88 183 HIS A O 1
ATOM 1533 N N . PRO A 1 184 ? -11.675 1.406 -14.657 1.00 84.81 184 PRO A N 1
ATOM 1534 C CA . PRO A 1 184 ? -11.346 -0.003 -14.524 1.00 84.81 184 PRO A CA 1
ATOM 1535 C C . PRO A 1 184 ? -12.609 -0.855 -14.653 1.00 84.81 184 PRO A C 1
ATOM 1537 O O . PRO A 1 184 ? -13.642 -0.566 -14.048 1.00 84.81 184 PRO A O 1
ATOM 1540 N N . ARG A 1 185 ? -12.525 -1.919 -15.456 1.00 84.75 185 ARG A N 1
ATOM 1541 C CA . ARG A 1 185 ? -13.562 -2.954 -15.525 1.00 84.75 185 ARG A CA 1
ATOM 1542 C C . ARG A 1 185 ? -13.184 -4.070 -14.569 1.00 84.75 185 ARG A C 1
ATOM 1544 O O . ARG A 1 185 ? -12.302 -4.865 -14.879 1.00 84.75 185 ARG A O 1
ATOM 1551 N N . ILE A 1 186 ? -13.845 -4.109 -13.419 1.00 87.50 186 ILE A N 1
ATOM 1552 C CA . ILE A 1 186 ? -13.456 -4.994 -12.325 1.00 87.50 186 ILE A CA 1
ATOM 1553 C C . ILE A 1 186 ? -14.354 -6.224 -12.305 1.00 87.50 186 ILE A C 1
ATOM 1555 O O . ILE A 1 186 ? -15.576 -6.141 -12.196 1.00 87.50 186 ILE A O 1
ATOM 1559 N N . ARG A 1 187 ? -13.740 -7.401 -12.398 1.00 90.19 187 ARG A N 1
ATOM 1560 C CA . ARG A 1 187 ? -14.408 -8.677 -12.165 1.00 90.19 187 ARG A CA 1
ATOM 1561 C C . ARG A 1 187 ? -14.367 -8.977 -10.673 1.00 90.19 187 ARG A C 1
ATOM 1563 O O . ARG A 1 187 ? -13.357 -9.421 -10.138 1.00 90.19 187 ARG A O 1
ATOM 1570 N N . MET A 1 188 ? -15.482 -8.731 -9.997 1.00 88.31 188 MET A N 1
ATOM 1571 C CA . MET A 1 188 ? -15.631 -9.068 -8.586 1.00 88.31 188 MET A CA 1
ATOM 1572 C C . MET A 1 188 ? -15.848 -10.573 -8.368 1.00 88.31 188 MET A C 1
ATOM 1574 O O . MET A 1 188 ? -16.744 -11.167 -8.972 1.00 88.31 188 MET A O 1
ATOM 1578 N N . GLN A 1 189 ? -15.113 -11.169 -7.428 1.00 90.75 189 GLN A N 1
ATOM 1579 C CA . GLN A 1 189 ? -15.249 -12.571 -7.033 1.00 90.75 189 GLN A CA 1
ATOM 1580 C C . GLN A 1 189 ? -15.372 -12.717 -5.511 1.00 90.75 189 GLN A C 1
ATOM 1582 O O . GLN A 1 189 ? -14.537 -12.241 -4.749 1.00 90.75 189 GLN A O 1
ATOM 1587 N N . GLU A 1 190 ? -16.407 -13.423 -5.062 1.00 90.88 190 GLU A N 1
ATOM 1588 C CA . GLU A 1 190 ? -16.508 -13.868 -3.670 1.00 90.88 190 GLU A CA 1
ATOM 1589 C C . GLU A 1 190 ? -15.659 -15.118 -3.467 1.00 90.88 190 GLU A C 1
ATOM 1591 O O . GLU A 1 190 ? -15.730 -16.044 -4.281 1.00 90.88 190 GLU A O 1
ATOM 1596 N N . VAL A 1 191 ? -14.904 -15.169 -2.373 1.00 91.25 191 VAL A N 1
ATOM 1597 C CA . VAL A 1 191 ? -14.195 -16.379 -1.954 1.00 91.25 191 VAL A CA 1
ATOM 1598 C C . VAL A 1 191 ? -14.426 -16.669 -0.473 1.00 91.25 191 VAL A C 1
ATOM 1600 O O . VAL A 1 191 ? -14.715 -15.773 0.322 1.00 91.25 191 VAL A O 1
ATOM 1603 N N . ASP A 1 192 ? -14.273 -17.937 -0.106 1.00 89.62 192 ASP A N 1
ATOM 1604 C CA . ASP A 1 192 ? -14.297 -18.416 1.275 1.00 89.62 192 ASP A CA 1
ATOM 1605 C C . ASP A 1 192 ? -13.007 -19.201 1.525 1.00 89.62 192 ASP A C 1
ATOM 1607 O O . ASP A 1 192 ? -12.942 -20.420 1.358 1.00 89.62 192 ASP A O 1
ATOM 1611 N N . LEU A 1 193 ? -11.936 -18.465 1.820 1.00 85.69 193 LEU A N 1
ATOM 1612 C CA . LEU A 1 193 ? -10.611 -19.025 2.067 1.00 85.69 193 LEU A CA 1
ATOM 1613 C C . LEU A 1 193 ? -10.213 -18.751 3.518 1.00 85.69 193 LEU A C 1
ATOM 1615 O O . LEU A 1 193 ? -10.471 -17.648 4.006 1.00 85.69 193 LEU A O 1
ATOM 1619 N N . PRO A 1 194 ? -9.545 -19.690 4.213 1.00 81.56 194 PRO A N 1
ATOM 1620 C CA . PRO A 1 194 ? -9.079 -19.507 5.589 1.00 81.56 194 PRO A CA 1
ATOM 1621 C C . PRO A 1 194 ? -7.853 -18.571 5.663 1.00 81.56 194 PRO A C 1
ATOM 1623 O O . PRO A 1 194 ? -6.838 -18.886 6.278 1.00 81.56 194 PRO A O 1
ATOM 1626 N N . GLU A 1 195 ? -7.954 -17.413 5.018 1.00 78.81 195 GLU A N 1
ATOM 1627 C CA . GLU A 1 195 ? -6.957 -16.355 4.933 1.00 78.81 195 GLU A CA 1
ATOM 1628 C C . GLU A 1 195 ? -7.484 -15.082 5.609 1.00 78.81 195 GLU A C 1
ATOM 1630 O O . GLU A 1 195 ? -8.685 -14.810 5.645 1.00 78.81 195 GLU A O 1
ATOM 1635 N N . TYR A 1 196 ? -6.571 -14.285 6.157 1.00 76.69 196 TYR A N 1
ATOM 1636 C CA . TYR A 1 196 ? -6.909 -13.118 6.981 1.00 76.69 196 TYR A CA 1
ATOM 1637 C C . TYR A 1 196 ? -7.215 -11.851 6.171 1.00 76.69 196 TYR A C 1
ATOM 1639 O O . TYR A 1 196 ? -7.706 -10.863 6.727 1.00 76.69 196 TYR A O 1
ATOM 1647 N N . TRP A 1 197 ? -6.864 -11.827 4.885 1.00 84.06 197 TRP A N 1
ATOM 1648 C CA . TRP A 1 197 ? -7.185 -10.706 4.011 1.00 84.06 197 TRP A CA 1
ATOM 1649 C C . TRP A 1 197 ? -8.689 -10.695 3.724 1.00 84.06 197 TRP A C 1
ATOM 1651 O O . TRP A 1 197 ? -9.335 -11.741 3.686 1.00 84.06 197 TRP A O 1
ATOM 1661 N N . VAL A 1 198 ? -9.248 -9.494 3.567 1.00 86.12 198 VAL A N 1
ATOM 1662 C CA . VAL A 1 198 ? -10.680 -9.278 3.283 1.00 86.12 198 VAL A CA 1
ATOM 1663 C C . VAL A 1 198 ? -10.892 -8.872 1.829 1.00 86.12 198 VAL A C 1
ATOM 1665 O O . VAL A 1 198 ? -11.924 -9.205 1.252 1.00 86.12 198 VAL A O 1
ATOM 1668 N N . GLY A 1 199 ? -9.913 -8.188 1.238 1.00 88.94 199 GLY A N 1
ATOM 1669 C CA . GLY A 1 199 ? -9.847 -7.859 -0.176 1.00 88.94 199 GLY A CA 1
ATOM 1670 C C . GLY A 1 199 ? -8.489 -8.250 -0.750 1.00 88.94 199 GLY A C 1
ATOM 1671 O O . GLY A 1 199 ? -7.517 -8.339 -0.002 1.00 88.94 199 GLY A O 1
ATOM 1672 N N . TRP A 1 200 ? -8.474 -8.558 -2.042 1.00 89.12 200 TRP A N 1
ATOM 1673 C CA . TRP A 1 200 ? -7.271 -8.762 -2.840 1.00 89.12 200 TRP A CA 1
ATOM 1674 C C . TRP A 1 200 ? -7.572 -8.395 -4.287 1.00 89.12 200 TRP A C 1
ATOM 1676 O O . TRP A 1 200 ? -8.568 -8.874 -4.840 1.00 89.12 200 TRP A O 1
ATOM 1686 N N . ILE A 1 201 ? -6.715 -7.603 -4.918 1.00 89.19 201 ILE A N 1
ATOM 1687 C CA . ILE A 1 201 ? -6.833 -7.255 -6.331 1.00 89.19 201 ILE A CA 1
ATOM 1688 C C . ILE A 1 201 ? -5.646 -7.777 -7.132 1.00 89.19 201 ILE A C 1
ATOM 1690 O O . ILE A 1 201 ? -4.502 -7.708 -6.701 1.00 89.19 201 ILE A O 1
ATOM 1694 N N . SER A 1 202 ? -5.932 -8.297 -8.319 1.00 89.56 202 SER A N 1
ATOM 1695 C CA . SER A 1 202 ? -4.924 -8.644 -9.313 1.00 89.56 202 SER A CA 1
ATOM 1696 C C . SER A 1 202 ? -5.345 -8.142 -10.688 1.00 89.56 202 SER A C 1
ATOM 1698 O O . SER A 1 202 ? -6.521 -7.875 -10.946 1.00 89.56 202 SER A O 1
ATOM 1700 N N . ALA A 1 203 ? -4.382 -7.978 -11.589 1.00 89.31 203 ALA A N 1
ATOM 1701 C CA . ALA A 1 203 ? -4.668 -7.512 -12.940 1.00 89.31 203 ALA A CA 1
ATOM 1702 C C . ALA A 1 203 ? -3.700 -8.092 -13.968 1.00 89.31 203 ALA A C 1
ATOM 1704 O O . ALA A 1 203 ? -2.527 -8.340 -13.687 1.00 89.31 203 ALA A O 1
ATOM 1705 N N . ASN A 1 204 ? -4.193 -8.273 -15.187 1.00 88.12 204 ASN A N 1
ATOM 1706 C CA . ASN A 1 204 ? -3.397 -8.600 -16.364 1.00 88.12 204 ASN A CA 1
ATOM 1707 C C . ASN A 1 204 ? -3.792 -7.680 -17.536 1.00 88.12 204 ASN A C 1
ATOM 1709 O O . ASN A 1 204 ? -4.488 -6.684 -17.344 1.00 88.12 204 ASN A O 1
ATOM 1713 N N . GLN A 1 205 ? -3.341 -7.974 -18.759 1.00 85.00 205 GLN A N 1
ATOM 1714 C CA . GLN A 1 205 ? -3.640 -7.110 -19.912 1.00 85.00 205 GLN A CA 1
ATOM 1715 C C . GLN A 1 205 ? -5.131 -7.072 -20.306 1.00 85.00 205 GLN A C 1
ATOM 1717 O O . GLN A 1 205 ? -5.540 -6.159 -21.031 1.00 85.00 205 GLN A O 1
ATOM 1722 N N . ASP A 1 206 ? -5.925 -8.052 -19.874 1.00 83.19 206 ASP A N 1
ATOM 1723 C CA . ASP A 1 206 ? -7.312 -8.247 -20.304 1.00 83.19 206 ASP A CA 1
ATOM 1724 C C . ASP A 1 206 ? -8.324 -7.970 -19.184 1.00 83.19 206 ASP A C 1
ATOM 1726 O O . ASP A 1 206 ? -9.437 -7.518 -19.463 1.00 83.19 206 ASP A O 1
ATOM 1730 N N . GLU A 1 207 ? -7.962 -8.243 -17.928 1.00 86.06 207 GLU A N 1
ATOM 1731 C CA . GLU A 1 207 ? -8.874 -8.144 -16.790 1.00 86.06 207 GLU A CA 1
ATOM 1732 C C . GLU A 1 207 ? -8.225 -7.586 -15.521 1.00 86.06 207 GLU A C 1
ATOM 1734 O O . GLU A 1 207 ? -7.041 -7.789 -15.254 1.00 86.06 207 GLU A O 1
ATOM 1739 N N . VAL A 1 208 ? -9.059 -6.925 -14.715 1.00 89.31 208 VAL A N 1
ATOM 1740 C CA . VAL A 1 208 ? -8.796 -6.583 -13.315 1.00 89.31 208 VAL A CA 1
ATOM 1741 C C . VAL A 1 208 ? -9.745 -7.429 -12.467 1.00 89.31 208 VAL A C 1
ATOM 1743 O O . VAL A 1 208 ? -10.961 -7.339 -12.634 1.00 89.31 208 VAL A O 1
ATOM 1746 N N . GLU A 1 209 ? -9.220 -8.265 -11.580 1.00 91.06 209 GLU A N 1
ATOM 1747 C CA . GLU A 1 209 ? -9.990 -9.148 -10.702 1.00 91.06 209 GLU A CA 1
ATOM 1748 C C . GLU A 1 209 ? -9.888 -8.664 -9.255 1.00 91.06 209 GLU A C 1
ATOM 1750 O O . GLU A 1 209 ? -8.796 -8.498 -8.724 1.00 91.06 209 GLU A O 1
ATOM 1755 N N . PHE A 1 210 ? -11.031 -8.474 -8.595 1.00 90.62 210 PHE A N 1
ATOM 1756 C CA . PHE A 1 210 ? -11.099 -8.135 -7.174 1.00 90.62 210 PHE A CA 1
ATOM 1757 C C . PHE A 1 210 ? -11.790 -9.263 -6.404 1.00 90.62 210 PHE A C 1
ATOM 1759 O O . PHE A 1 210 ? -12.993 -9.498 -6.555 1.00 90.62 210 PHE A O 1
ATOM 1766 N N . LYS A 1 211 ? -11.032 -9.953 -5.551 1.00 90.94 211 LYS A N 1
ATOM 1767 C CA . LYS A 1 211 ? -11.521 -10.995 -4.645 1.00 90.94 211 LYS A CA 1
ATOM 1768 C C . LYS A 1 211 ? -11.870 -10.396 -3.290 1.00 90.94 211 LYS A C 1
ATOM 1770 O O . LYS A 1 211 ? -11.057 -9.691 -2.701 1.00 90.94 211 LYS A O 1
ATOM 1775 N N . TYR A 1 212 ? -13.039 -10.734 -2.753 1.00 90.19 212 TYR A N 1
ATOM 1776 C CA . TYR A 1 212 ? -13.407 -10.424 -1.370 1.00 90.19 212 TYR A CA 1
ATOM 1777 C C . TYR A 1 212 ? -13.672 -11.707 -0.585 1.00 90.19 212 TYR A C 1
ATOM 1779 O O . TYR A 1 212 ? -14.436 -12.575 -1.017 1.00 90.19 212 TYR A O 1
ATOM 1787 N N . ASN A 1 213 ? -13.020 -11.823 0.570 1.00 89.06 213 ASN A N 1
ATOM 1788 C CA . ASN A 1 213 ? -13.028 -13.029 1.386 1.00 89.06 213 ASN A CA 1
ATOM 1789 C C . ASN A 1 213 ? -14.000 -12.899 2.562 1.00 89.06 213 ASN A C 1
ATOM 1791 O O . ASN A 1 213 ? -13.790 -12.106 3.483 1.00 89.06 213 ASN A O 1
ATOM 1795 N N . ILE A 1 214 ? -15.051 -13.716 2.542 1.00 87.94 214 ILE A N 1
ATOM 1796 C CA . ILE A 1 214 ? -16.119 -13.716 3.551 1.00 87.94 214 ILE A CA 1
ATOM 1797 C C . ILE A 1 214 ? -15.974 -14.830 4.597 1.00 87.94 214 ILE A C 1
ATOM 1799 O O . ILE A 1 214 ? -16.915 -15.083 5.353 1.00 87.94 214 ILE A O 1
ATOM 1803 N N . ASN A 1 215 ? -14.812 -15.490 4.655 1.00 88.38 215 ASN A N 1
ATOM 1804 C CA . ASN A 1 215 ? -14.546 -16.555 5.616 1.00 88.38 215 ASN A CA 1
ATOM 1805 C C . ASN A 1 215 ? -14.819 -16.117 7.064 1.00 88.38 215 ASN A C 1
ATOM 1807 O O . ASN A 1 215 ? -14.607 -14.965 7.453 1.00 88.38 215 ASN A O 1
ATOM 1811 N N . THR A 1 216 ? -15.268 -17.057 7.895 1.00 83.69 216 THR A N 1
ATOM 1812 C CA . THR A 1 216 ? -15.676 -16.798 9.285 1.00 83.69 216 THR A CA 1
ATOM 1813 C C . THR A 1 216 ? -14.556 -16.232 10.162 1.00 83.69 216 THR A C 1
ATOM 1815 O O . THR A 1 216 ? -14.852 -15.476 11.096 1.00 83.69 216 THR A O 1
ATOM 1818 N N . ILE A 1 217 ? -13.284 -16.494 9.831 1.00 81.75 217 ILE A N 1
ATOM 1819 C CA . ILE A 1 217 ? -12.119 -15.882 10.493 1.00 81.75 217 ILE A CA 1
ATOM 1820 C C . ILE A 1 217 ? -12.117 -14.347 10.380 1.00 81.75 217 ILE A C 1
ATOM 1822 O O . ILE A 1 217 ? -11.586 -13.650 11.245 1.00 81.75 217 ILE A O 1
ATOM 1826 N N . ASN A 1 218 ? -12.774 -13.806 9.351 1.00 83.94 218 ASN A N 1
ATOM 1827 C CA . ASN A 1 218 ? -12.881 -12.375 9.087 1.00 83.94 218 ASN A CA 1
ATOM 1828 C C . ASN A 1 218 ? -14.155 -11.746 9.671 1.00 83.94 218 ASN A C 1
ATOM 1830 O O . ASN A 1 218 ? -14.389 -10.559 9.469 1.00 83.94 218 ASN A O 1
ATOM 1834 N N . SER A 1 219 ? -14.969 -12.482 10.435 1.00 80.06 219 SER A N 1
ATOM 1835 C CA . SER A 1 219 ? -16.294 -12.028 10.900 1.00 80.06 219 SER A CA 1
ATOM 1836 C C . SER A 1 219 ? -16.305 -10.774 11.793 1.00 80.06 219 SER A C 1
ATOM 1838 O O . SER A 1 219 ? -17.355 -10.149 11.944 1.00 80.06 219 SER A O 1
ATOM 1840 N N . GLU A 1 220 ? -15.179 -10.404 12.405 1.00 80.06 220 GLU A N 1
ATOM 1841 C CA . GLU A 1 220 ? -15.004 -9.145 13.158 1.00 80.06 220 GLU A CA 1
ATOM 1842 C C . GLU A 1 220 ? -14.641 -7.957 12.251 1.00 80.06 220 GLU A C 1
ATOM 1844 O O . GLU A 1 220 ? -14.757 -6.805 12.652 1.00 80.06 220 GLU A O 1
ATOM 1849 N N . ARG A 1 221 ? -14.230 -8.227 11.007 1.00 84.25 221 ARG A N 1
ATOM 1850 C CA . ARG A 1 221 ? -13.916 -7.227 9.974 1.00 84.25 221 ARG A CA 1
ATOM 1851 C C . ARG A 1 221 ? -15.110 -6.917 9.070 1.00 84.25 221 ARG A C 1
ATOM 1853 O O . ARG A 1 221 ? -15.054 -5.984 8.275 1.00 84.25 221 ARG A O 1
ATOM 1860 N N . LEU A 1 222 ? -16.198 -7.674 9.208 1.00 90.62 222 LEU A N 1
ATOM 1861 C CA . LEU A 1 222 ? -17.450 -7.455 8.489 1.00 90.62 222 LEU A CA 1
ATOM 1862 C C . LEU A 1 222 ? -18.335 -6.491 9.291 1.00 90.62 222 LEU A C 1
ATOM 1864 O O . LEU A 1 222 ? -19.288 -6.901 9.951 1.00 90.62 222 LEU A O 1
ATOM 1868 N N . TYR A 1 223 ? -17.998 -5.205 9.266 1.00 93.12 223 TYR A N 1
ATOM 1869 C CA . TYR A 1 223 ? -18.771 -4.143 9.912 1.00 93.12 223 TYR A CA 1
ATOM 1870 C C . TYR A 1 223 ? -19.033 -2.989 8.940 1.00 93.12 223 TYR A C 1
ATOM 1872 O O . TYR A 1 223 ? -18.332 -2.833 7.939 1.00 93.12 223 TYR A O 1
ATOM 1880 N N . ARG A 1 224 ? -20.059 -2.180 9.219 1.00 93.31 224 ARG A N 1
ATOM 1881 C CA . ARG A 1 224 ? -20.446 -1.038 8.378 1.00 93.31 224 ARG A CA 1
ATOM 1882 C C . ARG A 1 224 ? -19.259 -0.110 8.101 1.00 93.31 224 ARG A C 1
ATOM 1884 O O . ARG A 1 224 ? -18.503 0.227 9.006 1.00 93.31 224 ARG A O 1
ATOM 1891 N N . GLY A 1 225 ? -19.110 0.322 6.851 1.00 93.56 225 GLY A N 1
ATOM 1892 C CA . GLY A 1 225 ? -17.995 1.164 6.402 1.00 93.56 225 GLY A CA 1
ATOM 1893 C C . GLY A 1 225 ? -16.758 0.384 5.947 1.00 93.56 225 GLY A C 1
ATOM 1894 O O . GLY A 1 225 ? -16.066 0.846 5.040 1.00 93.56 225 GLY A O 1
ATOM 1895 N N . ALA A 1 226 ? -16.518 -0.827 6.470 1.00 93.50 226 ALA A N 1
ATOM 1896 C CA . ALA A 1 226 ? -15.441 -1.688 5.980 1.00 93.50 226 ALA A CA 1
ATOM 1897 C C . ALA A 1 226 ? -15.612 -2.091 4.498 1.00 93.50 226 ALA A C 1
ATOM 1899 O O . ALA A 1 226 ? -14.622 -1.991 3.774 1.00 93.50 226 ALA A O 1
ATOM 1900 N N . PRO A 1 227 ? -16.814 -2.462 3.995 1.00 93.19 227 PRO A N 1
ATOM 1901 C CA . PRO A 1 227 ? -17.033 -2.717 2.568 1.00 93.19 227 PRO A CA 1
ATOM 1902 C C . PRO A 1 227 ? -16.613 -1.557 1.666 1.00 93.19 227 PRO A C 1
ATOM 1904 O O . PRO A 1 227 ? -15.921 -1.768 0.676 1.00 93.19 227 PRO A O 1
ATOM 1907 N N . ILE A 1 228 ? -17.008 -0.331 2.027 1.00 93.44 228 ILE A N 1
ATOM 1908 C CA . ILE A 1 228 ? -16.728 0.879 1.246 1.00 93.44 228 ILE A CA 1
ATOM 1909 C C . ILE A 1 228 ? -15.230 1.179 1.274 1.00 93.44 228 ILE A C 1
ATOM 1911 O O . ILE A 1 228 ? -14.652 1.461 0.229 1.00 93.44 228 ILE A O 1
ATOM 1915 N N . ARG A 1 229 ? -14.576 1.071 2.442 1.00 94.12 229 ARG A N 1
ATOM 1916 C CA . ARG A 1 229 ? -13.117 1.221 2.558 1.00 94.12 229 ARG A CA 1
ATOM 1917 C C . ARG A 1 229 ? -12.382 0.203 1.684 1.00 94.12 229 ARG A C 1
ATOM 1919 O O . ARG A 1 229 ? -11.491 0.594 0.942 1.00 94.12 229 ARG A O 1
ATOM 1926 N N . VAL A 1 230 ? -12.746 -1.080 1.762 1.00 92.62 230 VAL A N 1
ATOM 1927 C CA . VAL A 1 230 ? -12.116 -2.143 0.956 1.00 92.62 230 VAL A CA 1
ATOM 1928 C C . VAL A 1 230 ? -12.375 -1.907 -0.532 1.00 92.62 230 VAL A C 1
ATOM 1930 O O . VAL A 1 230 ? -11.446 -1.973 -1.323 1.00 92.62 230 VAL A O 1
ATOM 1933 N N . GLY A 1 231 ? -13.606 -1.564 -0.921 1.00 91.75 231 GLY A N 1
ATOM 1934 C CA . GLY A 1 231 ? -13.940 -1.233 -2.306 1.00 91.75 231 GLY A CA 1
ATOM 1935 C C . GLY A 1 231 ? -13.181 -0.009 -2.828 1.00 91.75 231 GLY A C 1
ATOM 1936 O O . GLY A 1 231 ? -12.768 -0.005 -3.981 1.00 91.75 231 GLY A O 1
ATOM 1937 N N . LEU A 1 232 ? -12.952 1.003 -1.986 1.00 92.62 232 LEU A N 1
ATOM 1938 C CA . LEU A 1 232 ? -12.140 2.175 -2.316 1.00 92.62 232 LEU A CA 1
ATOM 1939 C C . LEU A 1 232 ? -10.654 1.825 -2.468 1.00 92.62 232 LEU A C 1
ATOM 1941 O O . LEU A 1 232 ? -10.015 2.338 -3.381 1.00 92.62 232 LEU A O 1
ATOM 1945 N N . HIS A 1 233 ? -10.120 0.982 -1.585 1.00 94.56 233 HIS A N 1
ATOM 1946 C CA . HIS A 1 233 ? -8.720 0.562 -1.582 1.00 94.56 233 HIS A CA 1
ATOM 1947 C C . HIS A 1 233 ? -8.405 -0.343 -2.782 1.00 94.56 233 HIS A C 1
ATOM 1949 O O . HIS A 1 233 ? -7.598 0.012 -3.637 1.00 94.56 233 HIS A O 1
ATOM 1955 N N . GLU A 1 234 ? -9.108 -1.471 -2.882 1.00 91.88 234 GLU A N 1
ATOM 1956 C CA . GLU A 1 234 ? -8.885 -2.486 -3.912 1.00 91.88 234 GLU A CA 1
ATOM 1957 C C . GLU A 1 234 ? -9.473 -2.027 -5.251 1.00 91.88 234 GLU A C 1
ATOM 1959 O O . GLU A 1 234 ? -8.764 -1.722 -6.205 1.00 91.88 234 GLU A O 1
ATOM 1964 N N . GLY A 1 235 ? -10.800 -1.913 -5.333 1.00 86.94 235 GLY A N 1
ATOM 1965 C CA . GLY A 1 235 ? -11.473 -1.609 -6.594 1.00 86.94 235 GLY A CA 1
ATOM 1966 C C . GLY A 1 235 ? -11.208 -0.187 -7.095 1.00 86.94 235 GLY A C 1
ATOM 1967 O O . GLY A 1 235 ? -11.011 0.040 -8.284 1.00 86.94 235 GLY A O 1
ATOM 1968 N N . GLY A 1 236 ? -11.192 0.786 -6.189 1.00 90.19 236 GLY A N 1
ATOM 1969 C CA . GLY A 1 236 ? -10.959 2.187 -6.513 1.00 90.19 236 GLY A CA 1
ATOM 1970 C C . GLY A 1 236 ? -9.502 2.466 -6.856 1.00 90.19 236 GLY A C 1
ATOM 1971 O O . GLY A 1 236 ? -9.158 2.639 -8.021 1.00 90.19 236 GLY A O 1
ATOM 1972 N N . ALA A 1 237 ? -8.653 2.574 -5.841 1.00 94.00 237 ALA A N 1
ATOM 1973 C CA . ALA A 1 237 ? -7.285 3.043 -5.997 1.00 94.00 237 ALA A CA 1
ATOM 1974 C C . ALA A 1 237 ? -6.434 2.077 -6.830 1.00 94.00 237 ALA A C 1
ATOM 1976 O O . ALA A 1 237 ? -5.917 2.471 -7.878 1.00 94.00 237 ALA A O 1
ATOM 1977 N N . HIS A 1 238 ? -6.346 0.813 -6.416 1.00 94.00 238 HIS A N 1
ATOM 1978 C CA . HIS A 1 238 ? -5.561 -0.196 -7.129 1.00 94.00 238 HIS A CA 1
ATOM 1979 C C . HIS A 1 238 ? -6.144 -0.523 -8.511 1.00 94.00 238 HIS A C 1
ATOM 1981 O O . HIS A 1 238 ? -5.395 -0.634 -9.480 1.00 94.00 238 HIS A O 1
ATOM 1987 N N . GLY A 1 239 ? -7.472 -0.578 -8.652 1.00 92.62 239 GLY A N 1
ATOM 1988 C CA . GLY A 1 239 ? -8.120 -0.753 -9.956 1.00 92.62 239 GLY A CA 1
ATOM 1989 C C . GLY A 1 239 ? -7.812 0.385 -10.938 1.00 92.62 239 GLY A C 1
ATOM 1990 O O . GLY A 1 239 ? -7.458 0.130 -12.092 1.00 92.62 239 GLY A O 1
ATOM 1991 N N . ILE A 1 240 ? -7.887 1.647 -10.494 1.00 92.81 240 ILE A N 1
ATOM 1992 C CA . ILE A 1 240 ? -7.526 2.806 -11.329 1.00 92.81 240 ILE A CA 1
ATOM 1993 C C . ILE A 1 240 ? -6.033 2.794 -11.667 1.00 92.81 240 ILE A C 1
ATOM 1995 O O . ILE A 1 240 ? -5.696 3.098 -12.813 1.00 92.81 240 ILE A O 1
ATOM 1999 N N . HIS A 1 241 ? -5.151 2.425 -10.729 1.00 93.62 241 HIS A N 1
ATOM 2000 C CA . HIS A 1 241 ? -3.728 2.212 -11.012 1.00 93.62 241 HIS A CA 1
ATOM 2001 C C . HIS A 1 241 ? -3.534 1.186 -12.126 1.00 93.62 241 HIS A C 1
ATOM 2003 O O . HIS A 1 241 ? -2.933 1.515 -13.146 1.00 93.62 241 HIS A O 1
ATOM 2009 N N . ALA A 1 242 ? -4.100 -0.015 -11.977 1.00 92.94 242 ALA A N 1
ATOM 2010 C CA . ALA A 1 242 ? -3.944 -1.089 -12.948 1.00 92.94 242 ALA A CA 1
ATOM 2011 C C . ALA A 1 242 ? -4.383 -0.656 -14.356 1.00 92.94 242 ALA A C 1
ATOM 2013 O O . ALA A 1 242 ? -3.625 -0.792 -15.317 1.00 92.94 242 ALA A O 1
ATOM 2014 N N . GLN A 1 243 ? -5.572 -0.056 -14.481 1.00 92.00 243 GLN A N 1
ATOM 2015 C CA . GLN A 1 243 ? -6.067 0.395 -15.782 1.00 92.00 243 GLN A CA 1
ATOM 2016 C C . GLN A 1 243 ? -5.227 1.547 -16.355 1.00 92.00 243 GLN A C 1
ATOM 2018 O O . GLN A 1 243 ? -4.879 1.521 -17.532 1.00 92.00 243 GLN A O 1
ATOM 2023 N N . SER A 1 244 ? -4.855 2.537 -15.537 1.00 92.75 244 SER A N 1
ATOM 2024 C CA . SER A 1 244 ? -4.077 3.693 -16.010 1.00 92.75 244 SER A CA 1
ATOM 2025 C C . SER A 1 244 ? -2.671 3.295 -16.445 1.00 92.75 244 SER A C 1
ATOM 2027 O O . SER A 1 244 ? -2.198 3.747 -17.483 1.00 92.75 244 SER A O 1
ATOM 2029 N N . PHE A 1 245 ? -2.009 2.411 -15.701 1.00 93.19 245 PHE A N 1
ATOM 2030 C CA . PHE A 1 245 ? -0.697 1.888 -16.069 1.00 93.19 245 PHE A CA 1
ATOM 2031 C C . PHE A 1 245 ? -0.750 1.085 -17.367 1.00 93.19 245 PHE A C 1
ATOM 2033 O O . PHE A 1 245 ? 0.108 1.271 -18.230 1.00 93.19 245 PHE A O 1
ATOM 2040 N N . LEU A 1 246 ? -1.775 0.248 -17.538 1.00 90.62 246 LEU A N 1
ATOM 2041 C CA . LEU A 1 246 ? -1.995 -0.498 -18.773 1.00 90.62 246 LEU A CA 1
ATOM 2042 C C . LEU A 1 246 ? -2.204 0.435 -19.975 1.00 90.62 246 LEU A C 1
ATOM 2044 O O . LEU A 1 246 ? -1.578 0.238 -21.018 1.00 90.62 246 LEU A O 1
ATOM 2048 N N . ASP A 1 247 ? -3.048 1.458 -19.833 1.00 90.88 247 ASP A N 1
ATOM 2049 C CA . ASP A 1 247 ? -3.334 2.418 -20.903 1.00 90.88 247 ASP A CA 1
ATOM 2050 C C . ASP A 1 247 ? -2.080 3.235 -21.262 1.00 90.88 247 ASP A C 1
ATOM 2052 O O . ASP A 1 247 ? -1.709 3.325 -22.433 1.00 90.88 247 ASP A O 1
ATOM 2056 N N . ASN A 1 248 ? -1.336 3.717 -20.262 1.00 91.50 248 ASN A N 1
ATOM 2057 C CA . ASN A 1 248 ? -0.085 4.452 -20.471 1.00 91.50 248 ASN A CA 1
ATOM 2058 C C . ASN A 1 248 ? 1.014 3.596 -21.126 1.00 91.50 248 ASN A C 1
ATOM 2060 O O . ASN A 1 248 ? 1.748 4.074 -21.997 1.00 91.50 248 ASN A O 1
ATOM 2064 N N . ALA A 1 249 ? 1.120 2.317 -20.755 1.00 89.75 249 ALA A N 1
ATOM 2065 C CA . ALA A 1 249 ? 2.046 1.386 -21.395 1.00 89.75 249 ALA A CA 1
ATOM 2066 C C . ALA A 1 249 ? 1.667 1.125 -22.864 1.00 89.75 249 ALA A C 1
ATOM 2068 O O . ALA A 1 249 ? 2.544 1.103 -23.728 1.00 89.75 249 ALA A 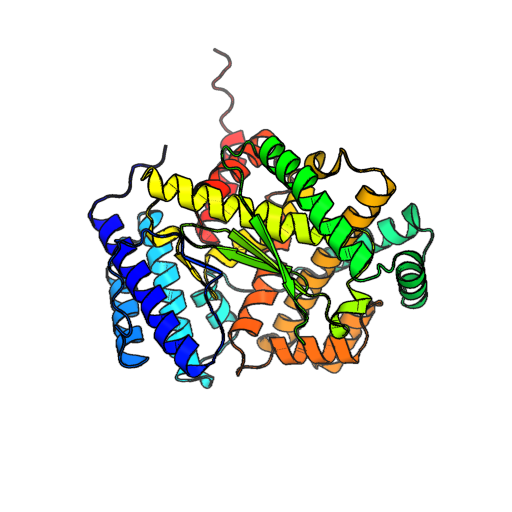O 1
ATOM 2069 N N . ARG A 1 250 ? 0.368 0.982 -23.172 1.00 88.88 250 ARG A N 1
ATOM 2070 C CA . ARG A 1 250 ? -0.141 0.810 -24.547 1.00 88.88 250 ARG A CA 1
ATOM 2071 C C . ARG A 1 250 ? 0.094 2.038 -25.424 1.00 88.88 250 ARG A C 1
ATOM 2073 O O . ARG A 1 250 ? 0.413 1.895 -26.601 1.00 88.88 250 ARG A O 1
ATOM 2080 N N . GLU A 1 251 ? -0.036 3.233 -24.858 1.00 90.06 251 GLU A N 1
ATOM 2081 C CA . GLU A 1 251 ? 0.238 4.500 -25.547 1.00 90.06 251 GLU A CA 1
ATOM 2082 C C . GLU A 1 251 ? 1.743 4.791 -25.707 1.00 90.06 251 GLU A C 1
ATOM 2084 O O . GLU A 1 251 ? 2.128 5.731 -26.409 1.00 90.06 251 GLU A O 1
ATOM 2089 N N . GLY A 1 252 ? 2.607 4.000 -25.060 1.00 88.00 252 GLY A N 1
ATOM 2090 C CA . GLY A 1 252 ? 4.054 4.210 -25.040 1.00 88.00 252 GLY A CA 1
ATOM 2091 C C . GLY A 1 252 ? 4.481 5.442 -24.236 1.00 88.00 252 GLY A C 1
ATOM 2092 O O . GLY A 1 252 ? 5.574 5.966 -24.453 1.00 88.00 252 GLY A O 1
ATOM 2093 N N . SER A 1 253 ? 3.621 5.935 -23.337 1.00 89.44 253 SER A N 1
ATOM 2094 C CA . SER A 1 253 ? 3.918 7.066 -22.446 1.00 89.44 253 SER A CA 1
ATOM 2095 C C . SER A 1 253 ? 4.684 6.637 -21.189 1.00 89.44 253 SER A C 1
ATOM 2097 O O . SER A 1 253 ? 5.281 7.477 -20.512 1.00 89.44 253 SER A O 1
ATOM 2099 N N . VAL A 1 254 ? 4.692 5.333 -20.899 1.00 90.88 254 VAL A N 1
ATOM 2100 C CA . VAL A 1 254 ? 5.432 4.697 -19.806 1.00 90.88 254 VAL A CA 1
ATOM 2101 C C . VAL A 1 254 ? 6.124 3.447 -20.319 1.00 90.88 254 VAL A C 1
ATOM 2103 O O . VAL A 1 254 ? 5.555 2.691 -21.104 1.00 90.88 254 VAL A O 1
ATOM 2106 N N . ASN A 1 255 ? 7.348 3.214 -19.850 1.00 91.56 255 ASN A N 1
ATOM 2107 C CA . ASN A 1 255 ? 8.075 1.984 -20.118 1.00 91.56 255 ASN A CA 1
ATOM 2108 C C . ASN A 1 255 ? 7.309 0.777 -19.554 1.00 91.56 255 ASN A C 1
ATOM 2110 O O . ASN A 1 255 ? 7.100 0.714 -18.338 1.00 91.56 255 ASN A O 1
ATOM 2114 N N . PRO A 1 256 ? 6.924 -0.206 -20.389 1.00 88.56 256 PRO A N 1
ATOM 2115 C CA . PRO A 1 256 ? 6.156 -1.345 -19.906 1.00 88.56 256 PRO A CA 1
ATOM 2116 C C . PRO A 1 256 ? 6.845 -2.190 -18.826 1.00 88.56 256 PRO A C 1
ATOM 2118 O O . PRO A 1 256 ? 6.165 -2.893 -18.087 1.00 88.56 256 PRO A O 1
ATOM 2121 N N . GLY A 1 257 ? 8.167 -2.082 -18.657 1.00 88.88 257 GLY A N 1
ATOM 2122 C CA . GLY A 1 257 ? 8.866 -2.705 -17.532 1.00 88.88 257 GLY A CA 1
ATOM 2123 C C . GLY A 1 257 ? 8.444 -2.170 -16.167 1.00 88.88 257 GLY A C 1
ATOM 2124 O O . GLY A 1 257 ? 8.548 -2.879 -15.171 1.00 88.88 257 GLY A O 1
ATOM 2125 N N . ARG A 1 258 ? 7.912 -0.944 -16.115 1.00 91.19 258 ARG A N 1
ATOM 2126 C CA . ARG A 1 258 ? 7.444 -0.329 -14.872 1.00 91.19 258 ARG A CA 1
ATOM 2127 C C . ARG A 1 258 ? 6.116 -0.893 -14.400 1.00 91.19 258 ARG A C 1
ATOM 2129 O O . ARG A 1 258 ? 5.867 -0.896 -13.206 1.00 91.19 258 ARG A O 1
ATOM 2136 N N . VAL A 1 259 ? 5.281 -1.377 -15.318 1.00 89.88 259 VAL A N 1
ATOM 2137 C CA . VAL A 1 259 ? 3.889 -1.762 -15.030 1.00 89.88 259 VAL A CA 1
ATOM 2138 C C . VAL A 1 259 ? 3.720 -3.252 -14.705 1.00 89.88 259 VAL A C 1
ATOM 2140 O O . VAL A 1 259 ? 2.600 -3.736 -14.577 1.00 89.88 259 VAL A O 1
ATOM 2143 N N . GLU A 1 260 ? 4.822 -3.990 -14.570 1.00 88.25 260 GLU A N 1
ATOM 2144 C CA . GLU A 1 260 ? 4.828 -5.357 -14.043 1.00 88.25 260 GLU A CA 1
ATOM 2145 C C . GLU A 1 260 ? 5.055 -5.292 -12.529 1.00 88.25 260 GLU A C 1
ATOM 2147 O O . GLU A 1 260 ? 6.198 -5.370 -12.086 1.00 88.25 260 GLU A O 1
ATOM 2152 N N . THR A 1 261 ? 4.009 -5.058 -11.735 1.00 83.56 261 THR A N 1
ATOM 2153 C CA . THR A 1 261 ? 4.131 -4.870 -10.279 1.00 83.56 261 THR A CA 1
ATOM 2154 C C . THR A 1 261 ? 4.138 -6.207 -9.555 1.00 83.56 261 THR A C 1
ATOM 2156 O O . THR A 1 261 ? 3.318 -7.081 -9.832 1.00 83.56 261 THR A O 1
ATOM 2159 N N . THR A 1 262 ? 5.094 -6.401 -8.653 1.00 74.88 262 THR A N 1
ATOM 2160 C CA . THR A 1 262 ? 5.340 -7.699 -8.015 1.00 74.88 262 THR A CA 1
ATOM 2161 C C . THR A 1 262 ? 5.369 -7.573 -6.516 1.00 74.88 262 THR A C 1
ATOM 2163 O O . THR A 1 262 ? 5.649 -6.514 -5.961 1.00 74.88 262 THR A O 1
ATOM 2166 N N . VAL A 1 263 ? 5.158 -8.704 -5.864 1.00 69.06 263 VAL A N 1
ATOM 2167 C CA . VAL A 1 263 ? 5.305 -8.824 -4.429 1.00 69.06 263 VAL A CA 1
ATOM 2168 C C . VAL A 1 263 ? 6.596 -9.563 -4.162 1.00 69.06 263 VAL A C 1
ATOM 2170 O O . VAL A 1 263 ? 6.704 -10.711 -4.572 1.00 69.06 263 VAL A O 1
ATOM 2173 N N . PRO A 1 264 ? 7.566 -8.972 -3.468 1.00 70.38 264 PRO A N 1
ATOM 2174 C CA . PRO A 1 264 ? 7.670 -7.577 -3.048 1.00 70.38 264 PRO A CA 1
ATOM 2175 C C . PRO A 1 264 ? 8.172 -6.662 -4.181 1.00 70.38 264 PRO A C 1
ATOM 2177 O O . PRO A 1 264 ? 8.881 -7.100 -5.088 1.00 70.38 264 PRO A O 1
ATOM 2180 N N . GLY A 1 265 ? 7.829 -5.373 -4.116 1.00 83.00 265 GLY A N 1
ATOM 2181 C CA . GLY A 1 265 ? 8.210 -4.375 -5.118 1.00 83.00 265 GLY A CA 1
ATOM 2182 C C . GLY A 1 265 ? 8.326 -2.974 -4.523 1.00 83.00 265 GLY A C 1
ATOM 2183 O O . GLY A 1 265 ? 7.571 -2.602 -3.623 1.00 83.00 265 GLY A O 1
ATOM 2184 N N . VAL A 1 266 ? 9.274 -2.179 -5.024 1.00 89.69 266 VAL A N 1
ATOM 2185 C CA . VAL A 1 266 ? 9.548 -0.816 -4.527 1.00 89.69 266 VAL A CA 1
ATOM 2186 C C . VAL A 1 266 ? 8.354 0.130 -4.692 1.00 89.69 266 VAL A C 1
ATOM 2188 O O . VAL A 1 266 ? 8.180 1.061 -3.910 1.00 89.69 266 VAL A O 1
ATOM 2191 N N . GLU A 1 267 ? 7.494 -0.124 -5.677 1.00 92.75 267 GLU A N 1
ATOM 2192 C CA . GLU A 1 267 ? 6.255 0.617 -5.909 1.00 92.75 267 GLU A CA 1
ATOM 2193 C C . GLU A 1 267 ? 5.177 0.387 -4.845 1.00 92.75 267 GLU A C 1
ATOM 2195 O O . GLU A 1 267 ? 4.325 1.261 -4.663 1.00 92.75 267 GLU A O 1
ATOM 2200 N N . ASN A 1 268 ? 5.216 -0.735 -4.114 1.00 90.62 268 ASN A N 1
ATOM 2201 C CA . ASN A 1 268 ? 4.158 -1.089 -3.163 1.00 90.62 268 ASN A CA 1
ATOM 2202 C C . ASN A 1 268 ? 4.045 -0.031 -2.057 1.00 90.62 268 ASN A C 1
ATOM 2204 O O . ASN A 1 268 ? 2.950 0.260 -1.589 1.00 90.62 268 ASN A O 1
ATOM 2208 N N . TRP A 1 269 ? 5.152 0.633 -1.704 1.00 93.56 269 TRP A N 1
ATOM 2209 C CA . TRP A 1 269 ? 5.153 1.730 -0.729 1.00 93.56 269 TRP A CA 1
ATOM 2210 C C . TRP A 1 269 ? 4.266 2.898 -1.154 1.00 93.56 269 TRP A C 1
ATOM 2212 O O . TRP A 1 269 ? 3.517 3.431 -0.339 1.00 93.56 269 TRP A O 1
ATOM 2222 N N . LEU A 1 270 ? 4.301 3.270 -2.434 1.00 95.00 270 LEU A N 1
ATOM 2223 C CA . LEU A 1 270 ? 3.409 4.289 -2.974 1.00 95.00 270 LEU A CA 1
ATOM 2224 C C . LEU A 1 270 ? 1.980 3.755 -3.101 1.00 95.00 270 LEU A C 1
ATOM 2226 O O . LEU A 1 270 ? 1.030 4.426 -2.696 1.00 95.00 270 LEU A O 1
ATOM 2230 N N . MET A 1 271 ? 1.835 2.582 -3.716 1.00 94.69 271 MET A N 1
ATOM 2231 C CA . MET A 1 271 ? 0.533 2.056 -4.118 1.00 94.69 271 MET A CA 1
ATOM 2232 C C . MET A 1 271 ? -0.356 1.770 -2.908 1.00 94.69 271 MET A C 1
ATOM 2234 O O . MET A 1 271 ? -1.498 2.230 -2.877 1.00 94.69 271 MET A O 1
ATOM 2238 N N . GLU A 1 272 ? 0.181 1.109 -1.882 1.00 93.88 272 GLU A N 1
ATOM 2239 C CA . GLU A 1 272 ? -0.567 0.789 -0.666 1.00 93.88 272 GLU A CA 1
ATOM 2240 C C . GLU A 1 272 ? -0.893 2.030 0.167 1.00 93.88 272 GLU A C 1
ATOM 2242 O O . GLU A 1 272 ? -1.991 2.147 0.721 1.00 93.88 272 GLU A O 1
ATOM 2247 N N . ALA A 1 273 ? 0.024 3.000 0.225 1.00 95.62 273 ALA A N 1
ATOM 2248 C CA . ALA A 1 273 ? -0.208 4.258 0.927 1.00 95.62 273 ALA A CA 1
ATOM 2249 C C . ALA A 1 273 ? -1.316 5.087 0.267 1.00 95.62 273 ALA A C 1
ATOM 2251 O O . ALA A 1 273 ? -2.219 5.581 0.949 1.00 95.62 273 ALA A O 1
ATOM 2252 N N . TRP A 1 274 ? -1.288 5.194 -1.066 1.00 96.69 274 TRP A N 1
ATOM 2253 C CA . TRP A 1 274 ? -2.349 5.841 -1.829 1.00 96.69 274 TRP A CA 1
ATOM 2254 C C . TRP A 1 274 ? -3.689 5.148 -1.604 1.00 96.69 274 TRP A C 1
ATOM 2256 O O . TRP A 1 274 ? -4.652 5.802 -1.200 1.00 96.69 274 TRP A O 1
ATOM 2266 N N . ALA A 1 275 ? -3.748 3.829 -1.787 1.00 95.50 275 ALA A N 1
ATOM 2267 C CA . ALA A 1 275 ? -4.978 3.066 -1.627 1.00 95.50 275 ALA A CA 1
ATOM 2268 C C . ALA A 1 275 ? -5.556 3.169 -0.206 1.00 95.50 275 ALA A C 1
ATOM 2270 O O . ALA A 1 275 ? -6.774 3.213 -0.019 1.00 95.50 275 ALA A O 1
ATOM 2271 N N . SER A 1 276 ? -4.699 3.282 0.810 1.00 95.69 276 SER A N 1
ATOM 2272 C CA . SER A 1 276 ? -5.109 3.429 2.212 1.00 95.69 276 SER A CA 1
ATOM 2273 C C . SER A 1 276 ? -5.587 4.838 2.574 1.00 95.69 276 SER A C 1
ATOM 2275 O O . SER A 1 276 ? -6.387 4.996 3.500 1.00 95.69 276 SER A O 1
ATOM 2277 N N . ARG A 1 277 ? -5.122 5.876 1.863 1.00 96.50 277 ARG A N 1
ATOM 2278 C CA . ARG A 1 277 ? -5.348 7.289 2.228 1.00 96.50 277 ARG A CA 1
ATOM 2279 C C . ARG A 1 277 ? -6.075 8.116 1.168 1.00 96.50 277 ARG A C 1
ATOM 2281 O O . ARG A 1 277 ? -6.318 9.298 1.402 1.00 96.50 277 ARG A O 1
ATOM 2288 N N . VAL A 1 278 ? -6.487 7.543 0.038 1.00 95.81 278 VAL A N 1
ATOM 2289 C CA . VAL A 1 278 ? -7.084 8.297 -1.081 1.00 95.81 278 VAL A CA 1
ATOM 2290 C C . VAL A 1 278 ? -8.297 9.148 -0.679 1.00 95.81 278 VAL A C 1
ATOM 2292 O O . VAL A 1 278 ? -8.403 10.294 -1.109 1.00 95.81 278 VAL A O 1
ATOM 2295 N N . SER A 1 279 ? -9.169 8.668 0.216 1.00 95.81 279 SER A N 1
ATOM 2296 C CA . SER A 1 279 ? -10.303 9.461 0.733 1.00 95.81 279 SER A CA 1
ATOM 2297 C C . SER A 1 279 ? -9.896 10.595 1.673 1.00 95.81 279 SER A C 1
ATOM 2299 O O . SER A 1 279 ? -10.700 11.483 1.928 1.00 95.81 279 SER A O 1
ATOM 2301 N N . LYS A 1 280 ? -8.675 10.587 2.205 1.00 96.56 280 LYS A N 1
ATOM 2302 C CA . LYS A 1 280 ? -8.130 11.665 3.041 1.00 96.56 280 LYS A CA 1
ATOM 2303 C C . LYS A 1 280 ? -7.403 12.700 2.195 1.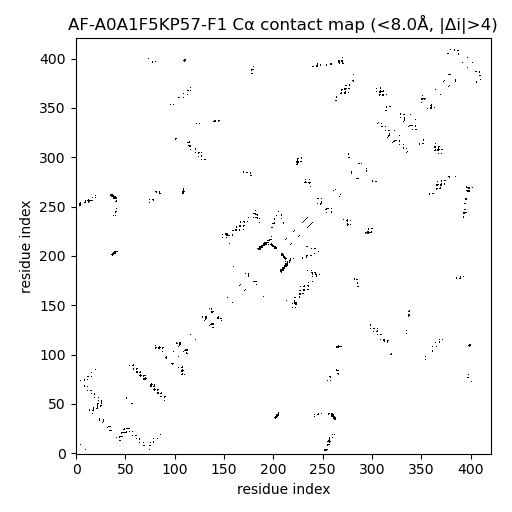00 96.56 280 LYS A C 1
ATOM 2305 O O . LYS A 1 280 ? -7.531 13.893 2.457 1.00 96.56 280 LYS A O 1
ATOM 2310 N N . VAL A 1 281 ? -6.734 12.259 1.129 1.00 96.62 281 VAL A N 1
ATOM 2311 C CA . VAL A 1 281 ? -6.190 13.161 0.105 1.00 96.62 281 VAL A CA 1
ATOM 2312 C C . VAL A 1 281 ? -7.330 13.884 -0.614 1.00 96.62 281 VAL A C 1
ATOM 2314 O O . VAL A 1 281 ? -7.293 15.109 -0.727 1.00 96.62 281 VAL A O 1
ATOM 2317 N N . HIS A 1 282 ? -8.379 13.147 -0.997 1.00 95.50 282 HIS A N 1
ATOM 2318 C CA . HIS A 1 282 ? -9.557 13.650 -1.706 1.00 95.50 282 HIS A CA 1
ATOM 2319 C C . HIS A 1 282 ? -10.874 13.366 -0.949 1.00 95.50 282 HIS A C 1
ATOM 2321 O O . HIS A 1 282 ? -11.631 12.465 -1.327 1.00 95.50 282 HIS A O 1
ATOM 2327 N N . PRO A 1 283 ? -11.219 14.154 0.089 1.00 94.06 283 PRO A N 1
ATOM 2328 C CA . PRO A 1 283 ? -12.421 13.933 0.909 1.00 94.06 283 PRO A CA 1
ATOM 2329 C C . PRO A 1 283 ? -13.742 13.961 0.137 1.00 94.06 283 PRO A C 1
ATOM 2331 O O . PRO A 1 283 ? -14.726 13.329 0.531 1.00 94.06 283 PRO A O 1
ATOM 2334 N N . SER A 1 284 ? -13.776 14.665 -0.996 1.00 93.75 284 SER A N 1
ATOM 2335 C CA . SER A 1 284 ? -14.961 14.765 -1.848 1.00 93.75 284 SER A CA 1
ATOM 2336 C C . SER A 1 284 ? -15.401 13.416 -2.431 1.00 93.75 284 SER A C 1
ATOM 2338 O O . SER A 1 284 ? -16.585 13.272 -2.748 1.00 93.75 284 SER A O 1
ATOM 2340 N N . VAL A 1 285 ? -14.520 12.405 -2.485 1.00 93.50 285 VAL A N 1
ATOM 2341 C CA . VAL A 1 285 ? -14.859 11.039 -2.926 1.00 93.50 285 VAL A CA 1
ATOM 2342 C C . VAL A 1 285 ? -16.000 10.453 -2.095 1.00 93.50 285 VAL A C 1
ATOM 2344 O O . VAL A 1 285 ? -16.887 9.817 -2.653 1.00 93.50 285 VAL A O 1
ATOM 2347 N N . LEU A 1 286 ? -16.051 10.725 -0.7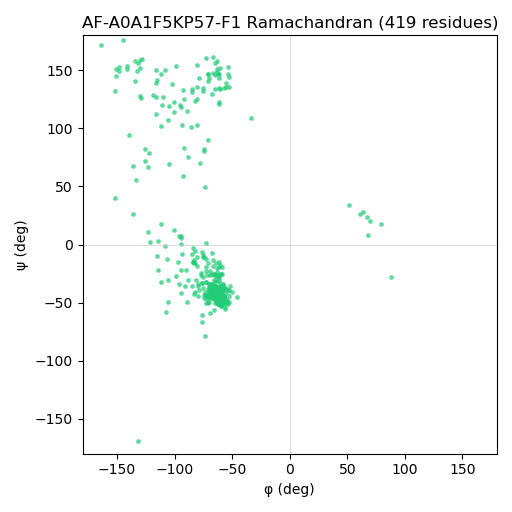88 1.00 93.69 286 LEU A N 1
ATOM 2348 C CA . LEU A 1 286 ? -17.088 10.197 0.110 1.00 93.69 286 LEU A CA 1
ATOM 2349 C C . LEU A 1 286 ? -18.278 11.154 0.306 1.00 93.69 286 LEU A C 1
ATOM 2351 O O . LEU A 1 286 ? -19.212 10.839 1.041 1.00 93.69 286 LEU A O 1
ATOM 2355 N N . SER A 1 287 ? -18.267 12.331 -0.330 1.00 91.81 287 SER A N 1
ATOM 2356 C CA . SER A 1 287 ? -19.246 13.400 -0.060 1.00 91.81 287 SER A CA 1
ATOM 2357 C C . SER A 1 287 ? -20.689 13.061 -0.453 1.00 91.81 287 SER A C 1
ATOM 2359 O O . SER A 1 287 ? -21.618 13.609 0.136 1.00 91.81 287 SER A O 1
ATOM 2361 N N . HIS A 1 288 ? -20.870 12.155 -1.416 1.00 88.81 288 HIS A N 1
ATOM 2362 C CA . HIS A 1 288 ? -22.173 11.719 -1.921 1.00 88.81 288 HIS A CA 1
ATOM 2363 C C . HIS A 1 288 ? -22.837 10.645 -1.049 1.00 88.81 288 HIS A C 1
ATOM 2365 O O . HIS A 1 288 ? -24.031 10.392 -1.197 1.00 88.81 288 HIS A O 1
ATOM 2371 N N . LEU A 1 289 ? -22.077 10.004 -0.156 1.00 90.94 289 LEU A N 1
ATOM 2372 C CA . LEU A 1 289 ? -22.604 8.965 0.716 1.00 90.94 289 LEU A CA 1
ATOM 2373 C C . LEU A 1 289 ? -23.527 9.564 1.789 1.00 90.94 289 LEU A C 1
ATOM 2375 O O . LEU A 1 289 ? -23.251 10.655 2.304 1.00 90.94 289 LEU A O 1
ATOM 2379 N N . PRO A 1 290 ? -24.573 8.830 2.216 1.00 91.38 290 PRO A N 1
ATOM 2380 C CA . PRO A 1 290 ? -25.330 9.179 3.411 1.00 91.38 290 PRO A CA 1
ATOM 2381 C C . PRO A 1 290 ? -24.403 9.372 4.616 1.00 91.38 290 PRO A C 1
ATOM 2383 O O . PRO A 1 290 ? -23.424 8.639 4.773 1.00 91.38 290 PRO A O 1
ATOM 2386 N N . ALA A 1 291 ? -24.733 10.323 5.497 1.00 91.19 291 ALA A N 1
ATOM 2387 C CA . ALA A 1 291 ? -23.874 10.700 6.623 1.00 91.19 291 ALA A CA 1
ATOM 2388 C C . ALA A 1 291 ? -23.453 9.500 7.488 1.00 91.19 291 ALA A C 1
ATOM 2390 O O . ALA A 1 291 ? -22.297 9.410 7.883 1.00 91.19 291 ALA A O 1
ATOM 2391 N N . GLU A 1 292 ? -24.358 8.551 7.729 1.00 90.44 292 GLU A N 1
ATOM 2392 C CA . GLU A 1 292 ? -24.065 7.326 8.478 1.00 90.44 292 GLU A CA 1
ATOM 2393 C C . GLU A 1 292 ? -22.997 6.456 7.785 1.00 90.44 292 GLU A C 1
ATOM 2395 O O . GLU A 1 292 ? -22.000 6.089 8.405 1.00 90.44 292 GLU A O 1
ATOM 2400 N N . ALA A 1 293 ? -23.159 6.173 6.487 1.00 90.62 293 ALA A N 1
ATOM 2401 C CA . ALA A 1 293 ? -22.209 5.375 5.708 1.00 90.62 293 ALA A CA 1
ATOM 2402 C C . ALA A 1 293 ? -20.852 6.078 5.568 1.00 90.62 293 ALA A C 1
ATOM 2404 O O . ALA A 1 293 ? -19.804 5.446 5.729 1.00 90.62 293 ALA A O 1
ATOM 2405 N N . ARG A 1 294 ? -20.861 7.398 5.339 1.00 92.25 294 ARG A N 1
ATOM 2406 C CA . ARG A 1 294 ? -19.650 8.225 5.317 1.00 92.25 294 ARG A CA 1
ATOM 2407 C C . ARG A 1 294 ? -18.918 8.159 6.655 1.00 92.25 294 ARG A C 1
ATOM 2409 O O . ARG A 1 294 ? -17.727 7.871 6.678 1.00 92.25 294 ARG A O 1
ATOM 2416 N N . ASN A 1 295 ? -19.628 8.356 7.765 1.00 92.88 295 ASN A N 1
ATOM 2417 C CA . ASN A 1 295 ? -19.031 8.359 9.098 1.00 92.88 295 ASN A CA 1
ATOM 2418 C C . ASN A 1 295 ? -18.424 7.000 9.472 1.00 92.88 295 ASN A C 1
ATOM 2420 O O . ASN A 1 295 ? -17.359 6.960 10.088 1.00 92.88 295 ASN A O 1
ATOM 2424 N N . ALA A 1 296 ? -19.085 5.900 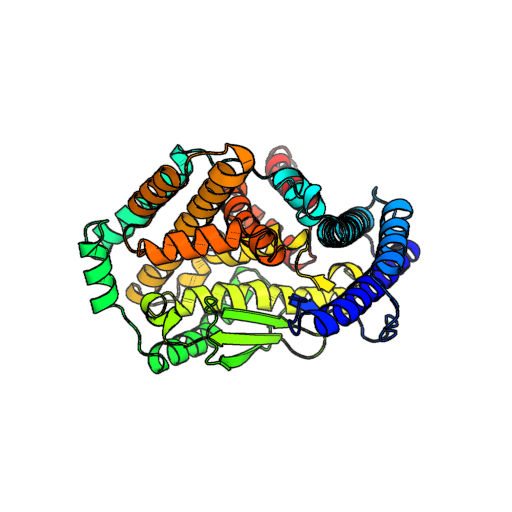9.104 1.00 94.25 296 ALA A N 1
ATOM 2425 C CA . ALA A 1 296 ? -18.575 4.547 9.307 1.00 94.25 296 ALA A CA 1
ATOM 2426 C C . ALA A 1 296 ? -17.347 4.252 8.433 1.00 94.25 296 ALA A C 1
ATOM 2428 O O . ALA A 1 296 ? -16.382 3.649 8.898 1.00 94.25 296 ALA A O 1
ATOM 2429 N N . THR A 1 297 ? -17.348 4.728 7.186 1.00 94.31 297 THR A N 1
ATOM 2430 C CA . THR A 1 297 ? -16.207 4.587 6.269 1.00 94.31 297 THR A CA 1
ATOM 2431 C C . THR A 1 297 ? -15.000 5.382 6.758 1.00 94.31 297 THR A C 1
ATOM 2433 O O . THR A 1 297 ? -13.900 4.843 6.804 1.00 94.31 297 THR A O 1
ATOM 2436 N N . GLU A 1 298 ? -15.192 6.635 7.178 1.00 95.12 298 GLU A N 1
ATOM 2437 C CA . GLU A 1 298 ? -14.124 7.470 7.744 1.00 95.12 298 GLU A CA 1
ATOM 2438 C C . GLU A 1 298 ? -13.509 6.834 8.996 1.00 95.12 298 GLU A C 1
ATOM 2440 O O . GLU A 1 298 ? -12.285 6.773 9.097 1.00 95.12 298 GLU A O 1
ATOM 2445 N N . LEU A 1 299 ? -14.341 6.289 9.897 1.00 96.00 299 LEU A N 1
ATOM 2446 C CA . LEU A 1 299 ? -13.861 5.523 11.049 1.00 96.00 299 LEU A CA 1
ATOM 2447 C C . LEU A 1 299 ? -13.024 4.317 10.605 1.00 96.00 299 LEU A C 1
ATOM 2449 O O . LEU A 1 299 ? -11.957 4.084 11.158 1.00 96.00 299 LEU A O 1
ATOM 2453 N N . SER A 1 300 ? -13.492 3.556 9.611 1.00 95.69 300 SER A N 1
ATOM 2454 C CA . SER A 1 300 ? -12.773 2.380 9.107 1.00 95.69 300 SER A CA 1
ATOM 2455 C C . SER A 1 300 ? -11.419 2.752 8.485 1.00 95.69 300 SER A C 1
ATOM 2457 O O . SER A 1 300 ? -10.435 2.051 8.708 1.00 95.69 300 SER A O 1
ATOM 2459 N N . VAL A 1 301 ? -11.343 3.868 7.749 1.00 96.69 301 VAL A N 1
ATOM 2460 C CA . VAL A 1 301 ? -10.092 4.398 7.174 1.00 96.69 301 VAL A CA 1
ATOM 2461 C C . VAL A 1 301 ? -9.104 4.801 8.272 1.00 96.69 301 VAL A C 1
ATOM 2463 O O . VAL A 1 301 ? -7.941 4.406 8.216 1.00 96.69 301 VAL A O 1
ATOM 2466 N N . ASP A 1 302 ? -9.543 5.553 9.285 1.00 97.38 302 ASP A N 1
ATOM 2467 C CA . ASP A 1 302 ? -8.646 6.003 10.361 1.00 97.38 302 ASP A CA 1
ATOM 2468 C C . ASP A 1 302 ? -8.253 4.867 11.314 1.00 97.38 302 ASP A C 1
ATOM 2470 O O . ASP A 1 302 ? -7.122 4.834 11.798 1.00 97.38 302 ASP A O 1
ATOM 2474 N N . LEU A 1 303 ? -9.140 3.891 11.532 1.00 96.25 303 LEU A N 1
ATOM 2475 C CA . LEU A 1 303 ? -8.822 2.677 12.281 1.00 96.25 303 LEU A CA 1
ATOM 2476 C C . LEU A 1 303 ? -7.761 1.836 11.566 1.00 96.25 303 LEU A C 1
ATOM 2478 O O . LEU A 1 303 ? -6.845 1.333 12.219 1.00 96.25 303 LEU A O 1
ATOM 2482 N N . GLN A 1 304 ? -7.870 1.691 10.241 1.00 95.69 304 GLN A N 1
ATOM 2483 C CA . GLN A 1 304 ? -6.855 1.007 9.442 1.00 95.69 304 GLN A CA 1
ATOM 2484 C C . GLN A 1 304 ? -5.515 1.744 9.544 1.00 95.69 304 GLN A C 1
ATOM 2486 O O . GLN A 1 304 ? -4.518 1.117 9.882 1.00 95.69 304 GLN A O 1
ATOM 2491 N N . TYR A 1 305 ? -5.509 3.073 9.384 1.00 97.25 305 TYR A N 1
ATOM 2492 C CA . TYR A 1 305 ? -4.298 3.883 9.539 1.00 97.25 305 TYR A CA 1
ATOM 2493 C C . TYR A 1 305 ? -3.628 3.686 10.908 1.00 97.25 305 TYR A C 1
ATOM 2495 O O . TYR A 1 305 ? -2.430 3.418 10.967 1.00 97.25 305 TYR A O 1
ATOM 2503 N N . LEU A 1 306 ? -4.393 3.766 12.007 1.00 97.88 306 LEU A N 1
ATOM 2504 C CA . LEU A 1 306 ? -3.881 3.502 13.357 1.00 97.88 306 LEU A CA 1
ATOM 2505 C C . LEU A 1 306 ? -3.300 2.086 13.477 1.00 97.88 306 LEU A C 1
ATOM 2507 O O . LEU A 1 306 ? -2.243 1.904 14.079 1.00 97.88 306 LEU A O 1
ATOM 2511 N N . THR A 1 307 ? -3.989 1.093 12.915 1.00 95.31 307 THR A N 1
ATOM 2512 C CA . THR A 1 307 ? -3.549 -0.307 12.936 1.00 95.31 307 THR A CA 1
ATOM 2513 C C . THR A 1 307 ? -2.221 -0.470 12.205 1.00 95.31 307 THR A C 1
ATOM 2515 O O . THR A 1 307 ? -1.293 -1.048 12.768 1.00 95.31 307 THR A O 1
ATOM 2518 N N . ASP A 1 308 ? -2.095 0.095 11.006 1.00 94.50 308 ASP A N 1
ATOM 2519 C CA . ASP A 1 308 ? -0.898 -0.028 10.176 1.00 94.50 308 ASP A CA 1
ATOM 2520 C C . ASP A 1 308 ? 0.316 0.620 10.848 1.00 94.50 308 ASP A C 1
ATOM 2522 O O . ASP A 1 308 ? 1.353 -0.023 10.996 1.00 94.50 308 ASP A O 1
ATOM 2526 N N . ILE A 1 309 ? 0.194 1.856 11.352 1.00 96.75 309 ILE A N 1
ATOM 2527 C CA . ILE A 1 309 ? 1.322 2.527 12.022 1.00 96.75 309 ILE A CA 1
ATOM 2528 C C . ILE A 1 309 ? 1.698 1.857 13.354 1.00 96.75 309 ILE A C 1
ATOM 2530 O O . ILE A 1 309 ? 2.877 1.809 13.710 1.00 96.75 309 ILE A O 1
ATOM 2534 N N . ALA A 1 310 ? 0.720 1.315 14.090 1.00 96.88 310 ALA A N 1
ATOM 2535 C CA . ALA A 1 310 ? 0.971 0.606 15.341 1.00 96.88 310 ALA A CA 1
ATOM 2536 C C . ALA A 1 310 ? 1.698 -0.724 15.090 1.00 96.88 310 ALA A C 1
ATOM 2538 O O . ALA A 1 310 ? 2.650 -1.044 15.804 1.00 96.88 310 ALA A O 1
ATOM 2539 N N . LEU A 1 311 ? 1.289 -1.475 14.063 1.00 94.69 311 LEU A N 1
ATOM 2540 C CA . LEU A 1 311 ? 1.939 -2.727 13.676 1.00 94.69 311 LEU A CA 1
ATOM 2541 C C . LEU A 1 311 ? 3.333 -2.496 13.082 1.00 94.69 311 LEU A C 1
ATOM 2543 O O . LEU A 1 311 ? 4.253 -3.227 13.443 1.00 94.69 311 LEU A O 1
ATOM 2547 N N . THR A 1 312 ? 3.530 -1.448 12.276 1.00 93.88 312 THR A N 1
ATOM 2548 C CA . THR A 1 312 ? 4.863 -1.048 11.793 1.00 93.88 312 THR A CA 1
ATOM 2549 C C . THR A 1 312 ? 5.813 -0.755 12.953 1.00 93.88 312 THR A C 1
ATOM 2551 O O . THR A 1 312 ? 6.929 -1.279 12.984 1.00 93.88 312 THR A O 1
ATOM 2554 N N . ASN A 1 313 ? 5.366 0.012 13.956 1.00 95.94 313 ASN A N 1
ATOM 2555 C CA . ASN A 1 313 ? 6.165 0.253 15.158 1.00 95.94 313 ASN A CA 1
ATOM 2556 C C . ASN A 1 313 ? 6.437 -1.038 15.934 1.00 95.94 313 ASN A C 1
ATOM 2558 O O . ASN A 1 313 ? 7.579 -1.284 16.310 1.00 95.94 313 ASN A O 1
ATOM 2562 N N . ALA A 1 314 ? 5.427 -1.887 16.134 1.00 95.38 314 ALA A N 1
ATOM 2563 C CA . ALA A 1 314 ? 5.592 -3.158 16.832 1.00 95.38 314 ALA A CA 1
ATOM 2564 C C . ALA A 1 314 ? 6.625 -4.069 16.150 1.00 95.38 314 ALA A C 1
ATOM 2566 O O . ALA A 1 314 ? 7.474 -4.653 16.825 1.00 95.38 314 ALA A O 1
ATOM 2567 N N . GLN A 1 315 ? 6.595 -4.166 14.820 1.00 92.88 315 GLN A N 1
ATOM 2568 C CA . GLN A 1 315 ? 7.566 -4.949 14.063 1.00 92.88 315 GLN A CA 1
ATOM 2569 C C . GLN A 1 315 ? 8.985 -4.395 14.220 1.00 92.88 315 GLN A C 1
ATOM 2571 O O . GLN A 1 315 ? 9.911 -5.158 14.504 1.00 92.88 315 GLN A O 1
ATOM 2576 N N . TYR A 1 316 ? 9.155 -3.074 14.108 1.00 93.06 316 TYR A N 1
ATOM 2577 C CA . TYR A 1 316 ? 10.450 -2.426 14.314 1.00 93.06 316 TYR A CA 1
ATOM 2578 C C . TYR A 1 316 ? 10.972 -2.647 15.740 1.00 93.06 316 TYR A C 1
ATOM 2580 O O . TYR A 1 316 ? 12.133 -3.011 15.938 1.00 93.06 316 TYR A O 1
ATOM 2588 N N . GLU A 1 317 ? 10.122 -2.484 16.755 1.00 94.81 317 GLU A N 1
ATOM 2589 C CA . GLU A 1 317 ? 10.508 -2.690 18.151 1.00 94.81 317 GLU A CA 1
ATOM 2590 C C . GLU A 1 317 ? 10.958 -4.131 18.425 1.00 94.81 317 GLU A C 1
ATOM 2592 O O . GLU A 1 317 ? 11.910 -4.339 19.179 1.00 94.81 317 GLU A O 1
ATOM 2597 N N . LEU A 1 318 ? 10.318 -5.126 17.805 1.00 93.44 318 LEU A N 1
ATOM 2598 C CA . LEU A 1 318 ? 10.678 -6.538 17.953 1.00 93.44 318 LEU A CA 1
ATOM 2599 C C . LEU A 1 318 ? 11.959 -6.903 17.191 1.00 93.44 318 LEU A C 1
ATOM 2601 O O . LEU A 1 318 ? 12.829 -7.595 17.730 1.00 93.44 318 LEU A O 1
ATOM 2605 N N . LEU A 1 319 ? 12.083 -6.459 15.938 1.00 90.94 319 LEU A N 1
ATOM 2606 C CA . LEU A 1 319 ? 13.150 -6.898 15.034 1.00 90.94 319 LEU A CA 1
ATOM 2607 C C . LEU A 1 319 ? 14.420 -6.051 15.129 1.00 90.94 319 LEU A C 1
ATOM 2609 O O . LEU A 1 319 ? 15.510 -6.591 14.950 1.00 90.94 319 LEU A O 1
ATOM 2613 N N . VAL A 1 320 ? 14.300 -4.764 15.452 1.00 90.94 320 VAL A N 1
ATOM 2614 C CA . VAL A 1 320 ? 15.430 -3.826 15.519 1.00 90.94 320 VAL A CA 1
ATOM 2615 C C . VAL A 1 320 ? 15.747 -3.480 16.966 1.00 90.94 320 VAL A C 1
ATOM 2617 O O . VAL A 1 320 ? 16.842 -3.761 17.445 1.00 90.94 320 VAL A O 1
ATOM 2620 N N . SER A 1 321 ? 14.775 -2.940 17.709 1.00 93.25 321 SER A N 1
ATOM 2621 C CA . SER A 1 321 ? 14.997 -2.528 19.105 1.00 93.25 321 SER A CA 1
ATOM 2622 C C . SER A 1 321 ? 15.069 -3.698 20.092 1.00 93.25 321 SER A C 1
ATOM 2624 O O . SER A 1 321 ? 15.431 -3.493 21.250 1.00 93.25 321 SER A O 1
ATOM 2626 N N . ARG A 1 322 ? 14.720 -4.917 19.654 1.00 93.44 322 ARG A N 1
ATOM 2627 C CA . ARG A 1 322 ? 14.693 -6.150 20.462 1.00 93.44 322 ARG A CA 1
ATOM 2628 C C . ARG A 1 322 ? 13.898 -5.999 21.764 1.00 93.44 322 ARG A C 1
ATOM 2630 O O . ARG A 1 322 ? 14.237 -6.586 22.795 1.00 93.44 322 ARG A O 1
ATOM 2637 N N . ARG A 1 323 ? 12.830 -5.199 21.732 1.00 96.06 323 ARG A N 1
ATOM 2638 C CA . ARG A 1 323 ? 11.930 -5.012 22.870 1.00 96.06 323 ARG A CA 1
ATOM 2639 C C . ARG A 1 323 ? 11.216 -6.329 23.177 1.00 96.06 323 ARG A C 1
ATOM 2641 O O . ARG A 1 323 ? 10.896 -7.108 22.283 1.00 96.06 323 ARG A O 1
ATOM 2648 N N . LYS A 1 324 ? 10.958 -6.581 24.462 1.00 96.75 324 LYS A N 1
ATOM 2649 C CA . LYS A 1 324 ? 10.251 -7.791 24.903 1.00 96.75 324 LYS A CA 1
ATOM 2650 C C . LYS A 1 324 ? 8.849 -7.851 24.304 1.00 96.75 324 LYS A C 1
ATOM 2652 O O . LYS A 1 324 ? 8.102 -6.873 24.370 1.00 96.75 324 LYS A O 1
ATOM 2657 N N . ARG A 1 325 ? 8.479 -9.020 23.784 1.00 95.94 325 ARG A N 1
ATOM 2658 C CA . ARG A 1 325 ? 7.216 -9.240 23.075 1.00 95.94 325 ARG A CA 1
ATOM 2659 C C . ARG A 1 325 ? 5.986 -8.946 23.919 1.00 95.94 325 ARG A C 1
ATOM 2661 O O . ARG A 1 325 ? 5.002 -8.420 23.406 1.00 95.94 325 ARG A O 1
ATOM 2668 N N . GLU A 1 326 ? 6.045 -9.237 25.210 1.00 97.06 326 GLU A N 1
ATOM 2669 C CA . GLU A 1 326 ? 4.950 -8.996 26.146 1.00 97.06 326 GLU A CA 1
ATOM 2670 C C . GLU A 1 326 ? 4.662 -7.497 26.287 1.00 97.06 326 GLU A C 1
ATOM 2672 O O . GLU A 1 326 ? 3.501 -7.104 26.378 1.00 97.06 326 GLU A O 1
ATOM 2677 N N . LEU A 1 327 ? 5.705 -6.657 26.246 1.00 97.94 327 LEU A N 1
ATOM 2678 C CA . LEU A 1 327 ? 5.569 -5.200 26.314 1.00 97.94 327 LEU A CA 1
ATOM 2679 C C . LEU A 1 327 ? 4.974 -4.639 25.021 1.00 97.94 327 LEU A C 1
ATOM 2681 O O . LEU A 1 327 ? 4.053 -3.834 25.079 1.00 97.94 327 LEU A O 1
ATOM 2685 N N . VAL A 1 328 ? 5.454 -5.110 23.867 1.00 97.69 328 VAL A N 1
ATOM 2686 C CA . VAL A 1 328 ? 4.907 -4.723 22.556 1.00 97.69 328 VAL A CA 1
ATOM 2687 C C . VAL A 1 328 ? 3.434 -5.133 22.444 1.00 97.69 328 VAL A C 1
ATOM 2689 O O . VAL A 1 328 ? 2.592 -4.353 22.011 1.00 97.69 328 VAL A O 1
ATOM 2692 N N . THR A 1 329 ? 3.094 -6.340 22.904 1.00 97.75 329 THR A N 1
ATOM 2693 C CA . THR A 1 329 ? 1.709 -6.834 22.924 1.00 97.75 329 THR A CA 1
ATOM 2694 C C . THR A 1 329 ? 0.823 -5.975 23.826 1.00 97.75 329 THR A C 1
ATOM 2696 O O . THR A 1 329 ? -0.293 -5.640 23.435 1.00 97.75 329 THR A O 1
ATOM 2699 N N . ALA A 1 330 ? 1.301 -5.598 25.016 1.00 97.00 330 ALA A N 1
ATOM 2700 C CA . ALA A 1 330 ? 0.555 -4.737 25.932 1.00 97.00 330 ALA A CA 1
ATOM 2701 C C . ALA A 1 330 ? 0.295 -3.343 25.335 1.00 97.00 330 ALA A C 1
ATOM 2703 O O . ALA A 1 330 ? -0.823 -2.832 25.435 1.00 97.00 330 ALA A O 1
ATOM 2704 N N . ASP A 1 331 ? 1.286 -2.760 24.658 1.00 97.62 331 ASP A N 1
ATOM 2705 C CA . ASP A 1 331 ? 1.130 -1.473 23.979 1.00 97.62 331 ASP A CA 1
ATOM 2706 C C . ASP A 1 331 ? 0.120 -1.566 22.829 1.00 97.62 331 ASP A C 1
ATOM 2708 O O . ASP A 1 331 ? -0.785 -0.733 22.738 1.00 97.62 331 ASP A O 1
ATOM 2712 N N . LEU A 1 332 ? 0.187 -2.623 22.010 1.00 97.50 332 LEU A N 1
ATOM 2713 C CA . LEU A 1 332 ? -0.802 -2.873 20.958 1.00 97.50 332 LEU A CA 1
ATOM 2714 C C . LEU A 1 332 ? -2.216 -3.053 21.518 1.00 97.50 332 LEU A C 1
ATOM 2716 O O . LEU A 1 332 ? -3.158 -2.533 20.935 1.00 97.50 332 LEU A O 1
ATOM 2720 N N . GLN A 1 333 ? -2.392 -3.712 22.665 1.00 96.69 333 GLN A N 1
ATOM 2721 C CA . GLN A 1 333 ? -3.710 -3.826 23.304 1.00 96.69 333 GLN A CA 1
ATOM 2722 C C . GLN A 1 333 ? -4.262 -2.483 23.798 1.00 96.69 333 GLN A C 1
ATOM 2724 O O . GLN A 1 333 ? -5.477 -2.293 23.825 1.00 96.69 333 GLN A O 1
ATOM 2729 N N . ASN A 1 334 ? -3.392 -1.551 24.189 1.00 96.12 334 ASN A N 1
ATOM 2730 C CA . ASN A 1 334 ? -3.793 -0.197 24.568 1.00 96.12 334 ASN A CA 1
ATOM 2731 C C . ASN A 1 334 ? -4.134 0.677 23.346 1.00 96.12 334 ASN A C 1
ATOM 2733 O O . ASN A 1 334 ? -4.996 1.556 23.431 1.00 96.12 334 ASN A O 1
ATOM 2737 N N . LEU A 1 335 ? -3.455 0.469 22.217 1.00 97.38 335 LEU A N 1
ATOM 2738 C CA . LEU A 1 335 ? -3.724 1.186 20.967 1.00 97.38 335 LEU A CA 1
ATOM 2739 C C . LEU A 1 335 ? -4.952 0.628 20.235 1.00 97.38 335 LEU A C 1
ATOM 2741 O O . LEU A 1 335 ? -5.769 1.390 19.724 1.00 97.38 335 LEU A O 1
ATOM 2745 N N . LEU A 1 336 ? -5.111 -0.696 20.240 1.00 95.94 336 LEU A N 1
ATOM 2746 C CA . LEU A 1 336 ? -6.123 -1.454 19.506 1.00 95.94 336 LEU A CA 1
ATOM 2747 C C . LEU A 1 336 ? -6.964 -2.302 20.481 1.00 95.94 336 LEU A C 1
ATOM 2749 O O . LEU A 1 336 ? -6.926 -3.531 20.436 1.00 95.94 336 LEU A O 1
ATOM 2753 N N . PRO A 1 337 ? -7.763 -1.684 21.373 1.00 94.62 337 PRO A N 1
ATOM 2754 C CA . PRO A 1 337 ? -8.502 -2.412 22.416 1.00 94.62 337 PRO A CA 1
ATOM 2755 C C . PRO A 1 337 ? -9.565 -3.386 21.878 1.00 94.62 337 PRO A C 1
ATOM 2757 O O . PRO A 1 337 ? -10.049 -4.255 22.614 1.00 94.62 337 PRO A O 1
ATOM 2760 N N . HIS A 1 338 ? -9.927 -3.231 20.603 1.00 91.56 338 HIS A N 1
ATOM 2761 C CA . HIS A 1 338 ? -10.833 -4.105 19.871 1.00 91.56 338 HIS A CA 1
ATOM 2762 C C . HIS A 1 338 ? -10.179 -5.414 19.419 1.00 91.56 338 HIS A C 1
ATOM 2764 O O . HIS A 1 338 ? -10.887 -6.400 19.244 1.00 91.56 338 HIS A O 1
ATOM 2770 N N . GLU A 1 339 ? -8.853 -5.445 19.267 1.00 91.00 339 GLU A N 1
ATOM 2771 C CA . GLU A 1 339 ? -8.136 -6.628 18.807 1.00 91.00 339 GLU A CA 1
ATOM 2772 C C . GLU A 1 339 ? -7.927 -7.625 19.969 1.00 91.00 339 GLU A C 1
ATOM 2774 O O . GLU A 1 339 ? -7.389 -7.278 21.035 1.00 91.00 339 GLU A O 1
ATOM 2779 N N . PRO A 1 340 ? -8.350 -8.895 19.818 1.00 89.81 340 PRO A N 1
ATOM 2780 C CA . PRO A 1 340 ? -8.059 -9.938 20.793 1.00 89.81 340 PRO A CA 1
ATOM 2781 C C . PRO A 1 340 ? -6.551 -10.173 20.946 1.00 89.81 340 PRO A C 1
ATOM 2783 O O . PRO A 1 340 ? -5.797 -10.130 19.975 1.00 89.81 340 PRO A O 1
ATOM 2786 N N . LYS A 1 341 ? -6.103 -10.528 22.161 1.00 91.88 341 LYS A N 1
ATOM 2787 C CA . LYS A 1 341 ? -4.675 -10.788 22.436 1.00 91.88 341 LYS A CA 1
ATOM 2788 C C . LYS A 1 341 ? -4.082 -11.833 21.488 1.00 91.88 341 LYS A C 1
ATOM 2790 O O . LYS A 1 341 ? -3.049 -11.581 20.884 1.00 91.88 341 L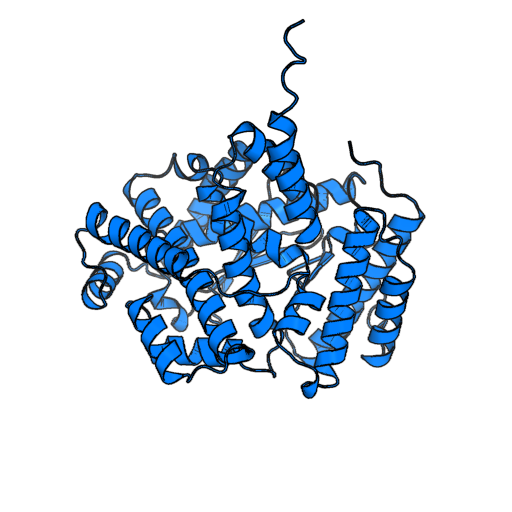YS A O 1
ATOM 2795 N N . GLY A 1 342 ? -4.762 -12.970 21.332 1.00 89.25 342 GLY A N 1
ATOM 2796 C CA . GLY A 1 342 ? -4.287 -14.056 20.470 1.00 89.25 342 GLY A CA 1
ATOM 2797 C C . GLY A 1 342 ? -4.191 -13.655 18.996 1.00 89.25 342 GLY A C 1
ATOM 2798 O O . GLY A 1 342 ? -3.347 -14.172 18.275 1.00 89.25 342 GLY A O 1
ATOM 2799 N N . ARG A 1 343 ? -5.004 -12.688 18.548 1.00 86.44 343 ARG A N 1
ATOM 2800 C CA . ARG A 1 343 ? -4.921 -12.141 17.191 1.00 86.44 343 ARG A CA 1
ATOM 2801 C C . ARG A 1 343 ? -3.722 -11.218 17.027 1.00 86.44 343 ARG A C 1
ATOM 2803 O O . ARG A 1 343 ? -3.001 -11.359 16.047 1.00 86.44 343 ARG A O 1
ATOM 2810 N N . ILE A 1 344 ? -3.468 -10.343 18.001 1.00 91.56 344 ILE A N 1
ATOM 2811 C CA . ILE A 1 344 ? -2.227 -9.559 18.048 1.00 91.56 344 ILE A CA 1
ATOM 2812 C C . ILE A 1 344 ? -1.021 -10.503 18.017 1.00 91.56 344 ILE A C 1
ATOM 2814 O O . ILE A 1 344 ? -0.148 -10.340 17.175 1.00 91.56 344 ILE A O 1
ATOM 2818 N N . GLU A 1 345 ? -0.992 -11.527 18.874 1.00 91.44 345 GLU A N 1
ATOM 2819 C CA . GLU A 1 345 ? 0.107 -12.498 18.935 1.00 91.44 345 GLU A CA 1
ATOM 2820 C C . GLU A 1 345 ? 0.318 -13.219 17.595 1.00 91.44 345 GLU A C 1
ATOM 2822 O O . GLU A 1 345 ? 1.459 -13.289 17.139 1.00 91.44 345 GLU A O 1
ATOM 2827 N N . LEU A 1 346 ? -0.761 -13.642 16.927 1.00 86.62 346 LEU A N 1
ATOM 2828 C CA . LEU A 1 346 ? -0.714 -14.245 15.593 1.00 86.62 346 LEU A CA 1
ATOM 2829 C C . LEU A 1 346 ? -0.136 -13.290 14.537 1.00 86.62 346 LEU A C 1
ATOM 2831 O O . LEU A 1 346 ? 0.686 -13.707 13.725 1.00 86.62 346 LEU A O 1
ATOM 2835 N N . VAL A 1 347 ? -0.550 -12.020 14.526 1.00 86.25 347 VAL A N 1
ATOM 2836 C CA . VAL A 1 347 ? -0.021 -11.020 13.581 1.00 86.25 347 VAL A CA 1
ATOM 2837 C C . VAL A 1 347 ? 1.457 -10.740 13.862 1.00 86.25 347 VAL A C 1
ATOM 2839 O O . VAL A 1 347 ? 2.261 -10.741 12.932 1.00 86.25 347 VAL A O 1
ATOM 2842 N N . LEU A 1 348 ? 1.835 -10.583 15.138 1.00 90.56 348 LEU A N 1
ATOM 2843 C CA . LEU A 1 348 ? 3.231 -10.463 15.574 1.00 90.56 348 LEU A CA 1
ATOM 2844 C C . LEU A 1 348 ? 4.067 -11.668 15.099 1.00 90.56 348 LEU A C 1
ATOM 2846 O O . LEU A 1 348 ? 5.187 -11.479 14.628 1.00 90.56 348 LEU A O 1
ATOM 2850 N N . ASP A 1 349 ? 3.534 -12.894 15.172 1.00 87.94 349 ASP A N 1
ATOM 2851 C CA . ASP A 1 349 ? 4.224 -14.086 14.664 1.00 87.94 349 ASP A CA 1
ATOM 2852 C C . ASP A 1 349 ? 4.416 -13.993 13.156 1.00 87.94 349 ASP A C 1
ATOM 2854 O O . ASP A 1 349 ? 5.522 -14.184 12.667 1.00 87.94 349 ASP A O 1
ATOM 2858 N N . GLN A 1 350 ? 3.367 -13.647 12.412 1.00 82.00 350 GLN A N 1
ATOM 2859 C CA . GLN A 1 350 ? 3.435 -13.557 10.955 1.00 82.00 350 GLN A CA 1
ATOM 2860 C C . GLN A 1 350 ? 4.461 -12.525 10.476 1.00 82.00 350 GLN A C 1
ATOM 2862 O O . GLN A 1 350 ? 5.188 -12.810 9.531 1.00 82.00 350 GLN A O 1
ATOM 2867 N N . MET A 1 351 ? 4.562 -11.371 11.139 1.00 83.25 351 MET A N 1
ATOM 2868 C CA . MET A 1 351 ? 5.480 -10.300 10.730 1.00 83.25 351 MET A CA 1
ATOM 2869 C C . MET A 1 351 ? 6.911 -10.436 11.258 1.00 83.25 351 MET A C 1
ATOM 2871 O O . MET A 1 351 ? 7.798 -9.687 10.852 1.00 83.25 351 MET A O 1
ATOM 2875 N N . THR A 1 352 ? 7.154 -11.385 12.160 1.00 84.38 352 THR A N 1
ATOM 2876 C CA . THR A 1 352 ? 8.507 -11.739 12.624 1.00 84.38 352 THR A CA 1
ATOM 2877 C C . THR A 1 352 ? 8.976 -13.099 12.109 1.00 84.38 352 THR A C 1
ATOM 2879 O O . THR A 1 352 ? 10.106 -13.508 12.378 1.00 84.38 352 THR A O 1
ATOM 2882 N N . ASN A 1 353 ? 8.134 -13.804 11.349 1.00 78.06 353 ASN A N 1
ATOM 2883 C CA . ASN A 1 353 ? 8.456 -15.117 10.819 1.00 78.06 353 ASN A CA 1
ATOM 2884 C C . ASN A 1 353 ? 9.330 -15.018 9.560 1.00 78.06 353 ASN A C 1
ATOM 2886 O O . ASN A 1 353 ? 8.827 -14.829 8.454 1.00 78.06 353 ASN A O 1
ATOM 2890 N N . LEU A 1 354 ? 10.626 -15.289 9.733 1.00 67.81 354 LEU A N 1
ATOM 2891 C CA . LEU A 1 354 ? 11.632 -15.318 8.662 1.00 67.81 354 LEU A CA 1
ATOM 2892 C C . LEU A 1 354 ? 11.323 -16.329 7.539 1.00 67.81 354 LEU A C 1
ATOM 2894 O O . LEU A 1 354 ? 11.854 -16.213 6.439 1.00 67.81 354 LEU A O 1
ATOM 2898 N N . SER A 1 355 ? 10.461 -17.325 7.787 1.00 66.06 355 SER A N 1
ATOM 2899 C CA . SER A 1 355 ? 10.034 -18.293 6.762 1.00 66.06 355 SER A CA 1
ATOM 2900 C C . SER A 1 355 ? 8.901 -17.793 5.855 1.00 66.06 355 SER A C 1
ATOM 2902 O O . SER A 1 355 ? 8.551 -18.485 4.900 1.00 66.06 355 SER A O 1
ATOM 2904 N N . ARG A 1 356 ? 8.326 -16.611 6.132 1.00 67.31 356 ARG A N 1
ATOM 2905 C CA . ARG A 1 356 ? 7.306 -15.943 5.303 1.00 67.31 356 ARG A CA 1
ATOM 2906 C C . ARG A 1 356 ? 7.745 -14.511 4.959 1.00 67.31 356 ARG A C 1
ATOM 2908 O O . ARG A 1 356 ? 7.231 -13.550 5.540 1.00 67.31 356 ARG A O 1
ATOM 2915 N N . PRO A 1 357 ? 8.743 -14.364 4.067 1.00 63.19 357 PRO A N 1
ATOM 2916 C CA . PRO A 1 357 ? 9.383 -13.078 3.784 1.00 63.19 357 PRO A CA 1
ATOM 2917 C C . PRO A 1 357 ? 8.434 -12.049 3.149 1.00 63.19 357 PRO A C 1
ATOM 2919 O O . PRO A 1 357 ? 8.607 -10.851 3.364 1.00 63.19 357 PRO A O 1
ATOM 2922 N N . ASP A 1 358 ? 7.403 -12.506 2.439 1.00 65.19 358 ASP A N 1
ATOM 2923 C CA . ASP A 1 358 ? 6.305 -11.692 1.910 1.00 65.19 358 ASP A CA 1
ATOM 2924 C C . ASP A 1 358 ? 5.577 -10.926 3.028 1.00 65.19 358 ASP A C 1
ATOM 2926 O O . ASP A 1 358 ? 5.356 -9.717 2.945 1.00 65.19 358 ASP A O 1
ATOM 2930 N N . ARG A 1 359 ? 5.271 -11.604 4.140 1.00 68.38 359 ARG A N 1
ATOM 2931 C CA . ARG A 1 359 ? 4.524 -11.011 5.261 1.00 68.38 359 ARG A CA 1
ATOM 2932 C C . ARG A 1 359 ? 5.353 -10.024 6.066 1.00 68.38 359 ARG A C 1
ATOM 2934 O O . ARG A 1 359 ? 4.809 -9.052 6.585 1.00 68.38 359 ARG A O 1
ATOM 2941 N N . MET A 1 360 ? 6.661 -10.258 6.158 1.00 73.31 360 MET A N 1
ATOM 2942 C CA . MET A 1 360 ? 7.586 -9.317 6.791 1.00 73.31 360 MET A CA 1
ATOM 2943 C C . MET A 1 360 ? 7.685 -7.998 6.021 1.00 73.31 360 MET A C 1
ATOM 2945 O O . MET A 1 360 ? 7.912 -6.961 6.639 1.00 73.31 360 MET A O 1
ATOM 2949 N N . PHE A 1 361 ? 7.519 -8.050 4.698 1.00 78.25 361 PHE A N 1
ATOM 2950 C CA . PHE A 1 361 ? 7.635 -6.905 3.804 1.00 78.25 361 PHE A CA 1
ATOM 2951 C C . PHE A 1 361 ? 6.387 -6.015 3.796 1.00 78.25 361 PHE A C 1
ATOM 2953 O O . PHE A 1 361 ? 6.511 -4.796 3.851 1.00 78.25 361 PHE A O 1
ATOM 2960 N N . TYR A 1 362 ? 5.188 -6.598 3.733 1.00 74.88 362 TYR A N 1
ATOM 2961 C CA . TYR A 1 362 ? 3.972 -5.825 3.462 1.00 74.88 362 TYR A CA 1
ATOM 2962 C C . TYR A 1 362 ? 3.563 -4.853 4.566 1.00 74.88 362 TYR A C 1
ATOM 2964 O O . TYR A 1 362 ? 3.219 -3.713 4.281 1.00 74.88 362 TYR A O 1
ATOM 2972 N N . LEU A 1 363 ? 3.564 -5.270 5.831 1.00 77.06 363 LEU A N 1
ATOM 2973 C CA . LEU A 1 363 ? 3.001 -4.432 6.900 1.00 77.06 363 LEU A CA 1
ATOM 2974 C C . LEU A 1 363 ? 3.743 -3.092 7.088 1.00 77.06 363 LEU A C 1
ATOM 2976 O O . LEU A 1 363 ? 3.072 -2.057 7.148 1.00 77.06 363 LEU A O 1
ATOM 2980 N N . PRO A 1 364 ? 5.091 -3.049 7.090 1.00 83.75 364 PRO A N 1
ATOM 2981 C CA . PRO A 1 364 ? 5.835 -1.794 7.143 1.00 83.75 364 PRO A CA 1
ATOM 2982 C C . PRO A 1 364 ? 5.514 -0.848 5.992 1.00 83.75 364 PRO A C 1
ATOM 2984 O O . PRO A 1 364 ? 5.515 0.366 6.200 1.00 83.75 364 PRO A O 1
ATOM 2987 N N . VAL A 1 365 ? 5.257 -1.397 4.800 1.00 88.81 365 VAL A N 1
ATOM 2988 C CA . VAL A 1 365 ? 4.943 -0.643 3.580 1.00 88.81 365 VAL A CA 1
ATOM 2989 C C . VAL A 1 365 ? 3.640 0.135 3.769 1.00 88.81 365 VAL A C 1
ATOM 2991 O O . VAL A 1 365 ? 3.621 1.339 3.510 1.00 88.81 365 VAL A O 1
ATOM 2994 N N . TYR A 1 366 ? 2.597 -0.502 4.321 1.00 90.25 366 TYR A N 1
ATOM 2995 C CA . TYR A 1 366 ? 1.338 0.173 4.663 1.00 90.25 366 TYR A CA 1
ATOM 2996 C C . TYR A 1 366 ? 1.550 1.305 5.672 1.00 90.25 366 TYR A C 1
ATOM 2998 O O . TYR A 1 366 ? 1.122 2.437 5.429 1.00 90.25 366 TYR A O 1
ATOM 3006 N N . GLY A 1 367 ? 2.203 1.021 6.805 1.00 93.81 367 GLY A N 1
ATOM 3007 C CA . GLY A 1 367 ? 2.307 1.992 7.896 1.00 93.81 367 GLY A CA 1
ATOM 3008 C C . GLY A 1 367 ? 3.247 3.163 7.596 1.00 93.81 367 GLY A C 1
ATOM 3009 O O . GLY A 1 367 ? 2.862 4.311 7.814 1.00 93.81 367 GLY A O 1
ATOM 3010 N N . ASP A 1 368 ? 4.452 2.908 7.071 1.00 95.25 368 ASP A N 1
ATOM 3011 C CA . ASP A 1 368 ? 5.417 3.973 6.743 1.00 95.25 368 ASP A CA 1
ATOM 3012 C C . ASP A 1 368 ? 4.906 4.852 5.593 1.00 95.25 368 ASP A C 1
ATOM 3014 O O . ASP A 1 368 ? 4.909 6.082 5.693 1.00 95.25 368 ASP A O 1
ATOM 3018 N N . GLY A 1 369 ? 4.383 4.224 4.535 1.00 95.62 369 GLY A N 1
ATOM 3019 C CA . GLY A 1 369 ? 3.814 4.935 3.399 1.00 95.62 369 GLY A CA 1
ATOM 3020 C C . GLY A 1 369 ? 2.595 5.771 3.793 1.00 95.62 369 GLY A C 1
ATOM 3021 O O . GLY A 1 369 ? 2.531 6.961 3.483 1.00 95.62 369 GLY A O 1
ATOM 3022 N N . SER A 1 370 ? 1.649 5.206 4.551 1.00 96.12 370 SER A N 1
ATOM 3023 C CA . SER A 1 370 ? 0.473 5.960 5.012 1.00 96.12 370 SER A CA 1
ATOM 3024 C C . SER A 1 370 ? 0.845 7.110 5.952 1.00 96.12 370 SER A C 1
ATOM 3026 O O . SER A 1 370 ? 0.226 8.176 5.893 1.00 96.12 370 SER A O 1
ATOM 3028 N N . TYR A 1 371 ? 1.864 6.926 6.798 1.00 97.31 371 TYR A N 1
ATOM 3029 C CA . TYR A 1 371 ? 2.401 7.993 7.644 1.00 97.31 371 TYR A CA 1
ATOM 3030 C C . TYR A 1 371 ? 2.967 9.144 6.802 1.00 97.31 371 TYR A C 1
ATOM 3032 O O . TYR A 1 371 ? 2.625 10.306 7.040 1.00 97.31 371 TYR A O 1
ATOM 3040 N N . PHE A 1 372 ? 3.758 8.832 5.770 1.00 97.31 372 PHE A N 1
ATOM 3041 C CA . PHE A 1 372 ? 4.244 9.830 4.820 1.00 97.31 372 PHE A CA 1
ATOM 3042 C C . PHE A 1 372 ? 3.090 10.573 4.134 1.00 97.31 372 PHE A C 1
ATOM 3044 O O . PHE A 1 372 ? 3.106 11.800 4.073 1.00 97.31 372 PHE A O 1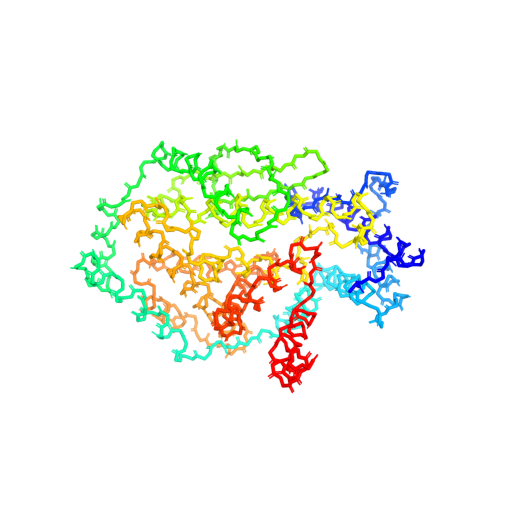
ATOM 3051 N N . PHE A 1 373 ? 2.053 9.865 3.677 1.00 97.56 373 PHE A N 1
ATOM 3052 C CA . PHE A 1 373 ? 0.887 10.489 3.041 1.00 97.56 373 PHE A CA 1
ATOM 3053 C C . PHE A 1 373 ? 0.172 11.476 3.965 1.00 97.56 373 PHE A C 1
ATOM 3055 O O . PHE A 1 373 ? -0.116 12.603 3.556 1.00 97.56 373 PHE A O 1
ATOM 3062 N N . ARG A 1 374 ? -0.044 11.096 5.228 1.00 97.25 374 ARG A N 1
ATOM 3063 C CA . ARG A 1 374 ? -0.646 11.985 6.228 1.00 97.25 374 ARG A CA 1
ATOM 3064 C C . ARG A 1 374 ? 0.185 13.245 6.465 1.00 97.25 374 ARG A C 1
ATOM 3066 O O . ARG A 1 374 ? -0.380 14.313 6.691 1.00 97.25 374 ARG A O 1
ATOM 3073 N N . LYS A 1 375 ? 1.514 13.132 6.435 1.00 97.12 375 LYS A N 1
ATOM 3074 C CA . LYS A 1 375 ? 2.426 14.246 6.723 1.00 97.12 375 LYS A CA 1
ATOM 3075 C C . LYS A 1 375 ? 2.689 15.166 5.550 1.00 97.12 375 LYS A C 1
ATOM 3077 O O . LYS A 1 375 ? 2.706 16.377 5.733 1.00 97.12 375 LYS A O 1
ATOM 3082 N N . GLU A 1 376 ? 2.883 14.595 4.375 1.00 97.75 376 GLU A N 1
ATOM 3083 C CA . GLU A 1 376 ? 3.475 15.306 3.246 1.00 97.75 376 GLU A CA 1
ATOM 3084 C C . GLU A 1 376 ? 2.494 15.489 2.083 1.00 97.75 376 GLU A C 1
ATOM 3086 O O . GLU A 1 376 ? 2.682 16.394 1.275 1.00 97.75 376 GLU A O 1
ATOM 3091 N N . ILE A 1 377 ? 1.442 14.663 1.986 1.00 97.88 377 ILE A N 1
ATOM 3092 C CA . ILE A 1 377 ? 0.493 14.683 0.857 1.00 97.88 377 ILE A CA 1
ATOM 3093 C C . ILE A 1 377 ? -0.846 15.309 1.241 1.00 97.88 377 ILE A C 1
ATOM 3095 O O . ILE A 1 377 ? -1.353 16.180 0.539 1.00 97.88 377 ILE A O 1
ATOM 3099 N N . GLU A 1 378 ? -1.442 14.887 2.353 1.00 97.00 378 GLU A N 1
ATOM 3100 C CA . GLU A 1 378 ? -2.738 15.410 2.805 1.00 97.00 378 GLU A CA 1
ATOM 3101 C C . GLU A 1 378 ? -2.750 16.931 3.041 1.00 97.00 378 GLU A C 1
ATOM 3103 O O . GLU A 1 378 ? -3.750 17.559 2.676 1.00 97.00 378 GLU A O 1
ATOM 3108 N N . PRO A 1 379 ? -1.674 17.555 3.570 1.00 97.12 379 PRO A N 1
ATOM 3109 C CA . PRO A 1 379 ? -1.618 19.007 3.753 1.00 97.12 379 PRO A CA 1
ATOM 3110 C C . PRO A 1 379 ? -1.373 19.811 2.470 1.00 97.12 379 PRO A C 1
ATOM 3112 O O . PRO A 1 379 ? -1.404 21.042 2.518 1.00 97.12 379 PRO A O 1
ATOM 3115 N N . LEU A 1 380 ? -1.095 19.159 1.334 1.00 96.50 380 LEU A N 1
ATOM 3116 C CA . LEU A 1 380 ? -0.893 19.856 0.064 1.00 96.50 380 LEU A CA 1
ATOM 3117 C C . LEU A 1 380 ? -2.153 20.639 -0.337 1.00 96.50 380 LEU A C 1
ATOM 3119 O O . LEU A 1 380 ? -3.280 20.260 -0.020 1.00 96.50 380 LEU A O 1
ATOM 3123 N N . SER A 1 381 ? -1.975 21.726 -1.089 1.00 95.69 381 SER A N 1
ATOM 3124 C CA . SER A 1 381 ? -3.113 22.422 -1.705 1.00 95.69 381 SER A CA 1
ATOM 3125 C C . SER A 1 381 ? -3.826 21.521 -2.719 1.00 95.69 381 SER A C 1
ATOM 3127 O O . SER A 1 381 ? -3.219 20.618 -3.291 1.00 95.69 381 SER A O 1
ATOM 3129 N N . GLU A 1 382 ? -5.094 21.800 -3.020 1.00 93.44 382 GLU A N 1
ATOM 3130 C CA . GLU A 1 382 ? -5.863 21.003 -3.991 1.00 93.44 382 GLU A CA 1
ATOM 3131 C C . GLU A 1 382 ? -5.190 20.928 -5.372 1.00 93.44 382 GLU A C 1
ATOM 3133 O O . GLU A 1 382 ? -5.148 19.863 -5.981 1.00 93.44 382 GLU A O 1
ATOM 3138 N N . VAL A 1 383 ? -4.566 22.016 -5.841 1.00 94.06 383 VAL A N 1
ATOM 3139 C CA . VAL A 1 383 ? -3.802 22.016 -7.103 1.00 94.06 383 VAL A CA 1
ATOM 3140 C C . VAL A 1 383 ? -2.607 21.058 -7.031 1.00 94.06 383 VAL A C 1
ATOM 3142 O O . VAL A 1 383 ? -2.369 20.290 -7.963 1.00 94.06 383 VAL A O 1
ATOM 3145 N N . GLN A 1 384 ? -1.872 21.063 -5.917 1.00 95.75 384 GLN A N 1
ATOM 3146 C CA . GLN A 1 384 ? -0.740 20.159 -5.702 1.00 95.75 384 GLN A CA 1
ATOM 3147 C C . GLN A 1 384 ? -1.192 18.703 -5.552 1.00 95.75 384 GLN A C 1
ATOM 3149 O O . GLN A 1 384 ? -0.542 17.822 -6.105 1.00 95.75 384 GLN A O 1
ATOM 3154 N N . LYS A 1 385 ? -2.314 18.436 -4.873 1.00 96.06 385 LYS A N 1
ATOM 3155 C CA . LYS A 1 385 ? -2.900 17.091 -4.775 1.00 96.06 385 LYS A CA 1
ATOM 3156 C C . LYS A 1 385 ? -3.324 16.553 -6.135 1.00 96.06 385 LYS A C 1
ATOM 3158 O O . LYS A 1 385 ? -3.087 15.383 -6.420 1.00 96.06 385 LYS A O 1
ATOM 3163 N N . GLN A 1 386 ? -3.915 17.391 -6.986 1.00 94.69 386 GLN A N 1
ATOM 3164 C CA . GLN A 1 386 ? -4.277 17.010 -8.353 1.00 94.69 386 GLN A CA 1
ATOM 3165 C C . GLN A 1 386 ? -3.034 16.696 -9.193 1.00 94.69 386 GLN A C 1
ATOM 3167 O O . GLN A 1 386 ? -2.980 15.653 -9.839 1.00 94.69 386 GLN A O 1
ATOM 3172 N N . ALA A 1 387 ? -1.996 17.535 -9.118 1.00 94.88 387 ALA A N 1
ATOM 3173 C CA . ALA A 1 387 ? -0.719 17.263 -9.778 1.00 94.88 387 ALA A CA 1
ATOM 3174 C C . ALA A 1 387 ? -0.049 15.980 -9.251 1.00 94.88 387 ALA A C 1
ATOM 3176 O O . ALA A 1 387 ? 0.475 15.194 -10.039 1.00 94.88 387 ALA A O 1
ATOM 3177 N N . PHE A 1 388 ? -0.107 15.746 -7.935 1.00 96.56 388 PHE A N 1
ATOM 3178 C CA . PHE A 1 388 ? 0.379 14.521 -7.305 1.00 96.56 388 PHE A CA 1
ATOM 3179 C C . PHE A 1 388 ? -0.341 13.285 -7.845 1.00 96.56 388 PHE A C 1
ATOM 3181 O O . PHE A 1 388 ? 0.289 12.353 -8.336 1.00 96.56 388 PHE A O 1
ATOM 3188 N N . THR A 1 389 ? -1.671 13.328 -7.812 1.00 95.88 389 THR A N 1
ATOM 3189 C CA . THR A 1 389 ? -2.547 12.229 -8.229 1.00 95.88 389 THR A CA 1
ATOM 3190 C C . THR A 1 389 ? -2.365 11.884 -9.707 1.00 95.88 389 THR A C 1
ATOM 3192 O O . THR A 1 389 ? -2.266 10.712 -10.064 1.00 95.88 389 THR A O 1
ATOM 3195 N N . ALA A 1 390 ? -2.262 12.899 -10.569 1.00 93.94 390 ALA A N 1
ATOM 3196 C CA . ALA A 1 390 ? -2.023 12.703 -11.994 1.00 93.94 390 ALA A CA 1
ATOM 3197 C C . ALA A 1 390 ? -0.702 11.964 -12.267 1.00 93.94 390 ALA A C 1
ATOM 3199 O O . ALA A 1 390 ? -0.651 11.114 -13.153 1.00 93.94 390 ALA A O 1
ATOM 3200 N N . GLU A 1 391 ? 0.355 12.257 -11.505 1.00 94.81 391 GLU A N 1
ATOM 3201 C CA . GLU A 1 391 ? 1.660 11.618 -11.694 1.00 94.81 391 GLU A CA 1
ATOM 3202 C C . GLU A 1 391 ? 1.681 10.169 -11.196 1.00 94.81 391 GLU A C 1
ATOM 3204 O O . GLU A 1 391 ? 2.178 9.296 -11.906 1.00 94.81 391 GLU A O 1
ATOM 3209 N N . ILE A 1 392 ? 1.101 9.882 -10.025 1.00 95.00 392 ILE A N 1
ATOM 3210 C CA . ILE A 1 392 ? 1.090 8.514 -9.475 1.00 95.00 392 ILE A CA 1
ATOM 3211 C C . ILE A 1 392 ? 0.188 7.568 -10.278 1.00 95.00 392 ILE A C 1
ATOM 3213 O O . ILE A 1 392 ? 0.444 6.372 -10.325 1.00 95.00 392 ILE A O 1
ATOM 3217 N N . HIS A 1 393 ? -0.833 8.095 -10.964 1.00 94.00 393 HIS A N 1
ATOM 3218 C CA . HIS A 1 393 ? -1.642 7.330 -11.917 1.00 94.00 393 HIS A CA 1
ATOM 3219 C C . HIS A 1 393 ? -0.968 7.187 -13.283 1.00 94.00 393 HIS A C 1
ATOM 3221 O O . HIS A 1 393 ? -1.343 6.318 -14.072 1.00 94.00 393 HIS A O 1
ATOM 3227 N N . ARG A 1 394 ? 0.026 8.029 -13.583 1.00 92.00 394 ARG A N 1
ATOM 3228 C CA . ARG A 1 394 ? 0.783 7.925 -14.826 1.00 92.00 394 ARG A CA 1
ATOM 3229 C C . ARG A 1 394 ? 1.679 6.697 -14.795 1.00 92.00 394 ARG A C 1
ATOM 3231 O O . ARG A 1 394 ? 1.643 5.908 -15.730 1.00 92.00 394 ARG A O 1
ATOM 3238 N N . GLN A 1 395 ? 2.459 6.525 -13.730 1.00 92.62 395 GLN A N 1
ATOM 3239 C CA . GLN A 1 395 ? 3.477 5.477 -13.642 1.00 92.62 395 GLN A CA 1
ATOM 3240 C C . GLN A 1 395 ? 3.726 5.019 -12.193 1.00 92.62 395 GLN A C 1
ATOM 3242 O O . GLN A 1 395 ? 3.655 5.844 -11.281 1.00 92.62 395 GLN A O 1
ATOM 3247 N N . PRO A 1 396 ? 4.137 3.756 -11.977 1.00 94.12 396 PRO A N 1
ATOM 3248 C CA . PRO A 1 396 ? 4.694 3.307 -10.699 1.00 94.12 396 PRO A CA 1
ATOM 3249 C C . PRO A 1 396 ? 5.974 4.069 -10.354 1.00 94.12 396 PRO A C 1
ATOM 3251 O O . PRO A 1 396 ? 6.768 4.364 -11.247 1.00 94.12 396 PRO A O 1
ATOM 3254 N N . MET A 1 397 ? 6.208 4.378 -9.078 1.00 95.44 397 MET A N 1
ATOM 3255 C CA . MET A 1 397 ? 7.368 5.160 -8.624 1.00 95.44 397 MET A CA 1
ATOM 3256 C C . MET A 1 397 ? 8.048 4.502 -7.423 1.00 95.44 397 MET A C 1
ATOM 3258 O O . MET A 1 397 ? 7.381 3.890 -6.592 1.00 95.44 397 MET A O 1
ATOM 3262 N N . THR A 1 398 ? 9.365 4.678 -7.302 1.00 95.44 398 THR A N 1
ATOM 3263 C CA . THR A 1 398 ? 10.115 4.309 -6.086 1.00 95.44 398 THR A CA 1
ATOM 3264 C C . THR A 1 398 ? 9.817 5.300 -4.946 1.00 95.44 398 THR A C 1
ATOM 3266 O O . THR A 1 398 ? 9.427 6.446 -5.216 1.00 95.44 398 THR A O 1
ATOM 3269 N N . PRO A 1 399 ? 10.062 4.959 -3.663 1.00 95.81 399 PRO A N 1
ATOM 3270 C CA . PRO A 1 399 ? 9.895 5.919 -2.568 1.00 95.81 399 PRO A CA 1
ATOM 3271 C C . PRO A 1 399 ? 10.745 7.183 -2.733 1.00 95.81 399 PRO A C 1
ATOM 3273 O O . PRO A 1 399 ? 10.319 8.276 -2.353 1.00 95.81 399 PRO A O 1
ATOM 3276 N N . LYS A 1 400 ? 11.947 7.051 -3.309 1.00 96.00 400 LYS A N 1
ATOM 3277 C CA . LYS A 1 400 ? 12.830 8.182 -3.617 1.00 96.00 400 LYS A CA 1
ATOM 3278 C C . LYS A 1 400 ? 12.170 9.121 -4.629 1.00 96.00 400 LYS A C 1
ATOM 3280 O O . LYS A 1 400 ? 12.021 10.307 -4.338 1.00 96.00 400 LYS A O 1
ATOM 3285 N N . GLN A 1 401 ? 11.688 8.584 -5.749 1.00 96.69 401 GLN A N 1
ATOM 3286 C CA . GLN A 1 401 ? 11.002 9.361 -6.786 1.00 96.69 401 GLN A CA 1
ATOM 3287 C C . GLN A 1 401 ? 9.768 10.090 -6.244 1.00 96.69 401 GLN A C 1
ATOM 3289 O O . GLN A 1 401 ? 9.540 11.251 -6.592 1.00 96.69 401 GLN A O 1
ATOM 3294 N N . VAL A 1 402 ? 8.985 9.442 -5.372 1.00 97.31 402 VAL A N 1
ATOM 3295 C CA . VAL A 1 402 ? 7.819 10.070 -4.729 1.00 97.31 402 VAL A CA 1
ATOM 3296 C C . VAL A 1 402 ? 8.251 11.260 -3.872 1.00 97.31 402 VAL A C 1
ATOM 3298 O O . VAL A 1 402 ? 7.734 12.363 -4.049 1.00 97.31 402 VAL A O 1
ATOM 3301 N N . LYS A 1 403 ? 9.233 11.076 -2.982 1.00 96.81 403 LYS A N 1
ATOM 3302 C CA . LYS A 1 403 ? 9.737 12.136 -2.087 1.00 96.81 403 LYS A CA 1
ATOM 3303 C C . LYS A 1 403 ? 10.301 13.330 -2.858 1.00 96.81 403 LYS A C 1
ATOM 3305 O O . LYS A 1 403 ? 10.025 14.484 -2.520 1.00 96.81 403 LYS A O 1
ATOM 3310 N N . GLU A 1 404 ? 11.056 13.066 -3.920 1.00 96.06 404 GLU A N 1
ATOM 3311 C CA . GLU A 1 404 ? 11.579 14.105 -4.807 1.00 96.06 404 GLU A CA 1
ATOM 3312 C C . GLU A 1 404 ? 10.459 14.861 -5.521 1.00 96.06 404 GLU A C 1
ATOM 3314 O O . GLU A 1 404 ? 10.502 16.089 -5.621 1.00 96.06 404 GLU A O 1
ATOM 3319 N N . PHE A 1 405 ? 9.435 14.153 -6.001 1.00 96.81 405 PHE A N 1
ATOM 3320 C CA . PHE A 1 405 ? 8.309 14.789 -6.669 1.00 96.81 405 PHE A CA 1
ATOM 3321 C C . PHE A 1 405 ? 7.507 15.687 -5.726 1.00 96.81 405 PHE A C 1
ATOM 3323 O O . PHE A 1 405 ? 7.223 16.832 -6.078 1.00 96.81 405 PHE A O 1
ATOM 3330 N N . VAL A 1 406 ? 7.232 15.230 -4.504 1.00 96.75 406 VAL A N 1
ATOM 3331 C CA . VAL A 1 406 ? 6.565 16.039 -3.472 1.00 96.75 406 VAL A CA 1
ATOM 3332 C C . VAL A 1 406 ? 7.380 17.287 -3.139 1.00 96.75 406 VAL A C 1
ATOM 3334 O O . VAL A 1 406 ? 6.833 18.387 -3.096 1.00 96.75 406 VAL A O 1
ATOM 3337 N N . THR A 1 407 ? 8.702 17.150 -3.010 1.00 96.31 407 THR A N 1
ATOM 3338 C CA . THR A 1 407 ? 9.603 18.289 -2.776 1.00 96.31 407 THR A CA 1
ATOM 3339 C C . THR A 1 407 ? 9.539 19.303 -3.922 1.00 96.31 407 THR A C 1
ATOM 3341 O O . THR A 1 407 ? 9.520 20.512 -3.681 1.00 96.31 407 THR A O 1
ATOM 3344 N N . ARG A 1 408 ? 9.450 18.851 -5.182 1.00 95.19 408 ARG A N 1
ATOM 3345 C CA . ARG A 1 408 ? 9.242 19.747 -6.333 1.00 95.19 408 ARG A CA 1
ATOM 3346 C C . ARG A 1 408 ? 7.886 20.453 -6.266 1.00 95.19 408 ARG A C 1
ATOM 3348 O O . ARG A 1 408 ? 7.832 21.657 -6.524 1.00 95.19 408 ARG A O 1
ATOM 3355 N N . LEU A 1 409 ? 6.814 19.747 -5.900 1.00 94.50 409 LEU A N 1
ATOM 3356 C CA . LEU A 1 409 ? 5.469 20.326 -5.774 1.00 94.50 409 LEU A CA 1
ATOM 3357 C C . LEU A 1 409 ? 5.415 21.435 -4.718 1.00 94.50 409 LEU A C 1
ATOM 3359 O O . LEU A 1 409 ? 4.783 22.466 -4.950 1.00 94.50 409 LEU A O 1
ATOM 3363 N N . THR A 1 410 ? 6.089 21.259 -3.582 1.00 92.12 410 THR A N 1
ATOM 3364 C CA . THR A 1 410 ? 6.101 22.243 -2.487 1.00 92.12 410 THR A CA 1
ATOM 3365 C C . THR A 1 410 ? 7.072 23.397 -2.740 1.00 92.12 410 THR A C 1
ATOM 3367 O O . THR A 1 410 ? 6.746 24.545 -2.441 1.00 92.12 410 THR A O 1
ATOM 3370 N N . SER A 1 411 ? 8.217 23.134 -3.377 1.00 87.75 411 SER A N 1
ATOM 3371 C CA . SER A 1 411 ? 9.220 24.162 -3.710 1.00 87.75 411 SER A CA 1
ATOM 3372 C C . SER A 1 411 ? 8.778 25.096 -4.843 1.00 87.75 411 SER A C 1
ATOM 3374 O O . SER A 1 411 ? 9.195 26.254 -4.907 1.00 87.75 411 SER A O 1
ATOM 3376 N N . SER A 1 412 ? 7.899 24.622 -5.732 1.00 63.69 412 SER A N 1
ATOM 3377 C CA . SER A 1 412 ? 7.392 25.410 -6.867 1.00 63.69 412 SER A CA 1
ATOM 3378 C C . SER A 1 412 ? 6.513 26.600 -6.443 1.00 63.69 412 SER A C 1
ATOM 3380 O O . SER A 1 412 ? 6.333 27.534 -7.225 1.00 63.69 412 SER A O 1
ATOM 3382 N N . ASN A 1 413 ? 6.071 26.649 -5.178 1.00 52.03 413 ASN A N 1
ATOM 3383 C CA . ASN A 1 413 ? 5.379 27.800 -4.583 1.00 52.03 413 ASN A CA 1
ATOM 3384 C C . ASN A 1 413 ? 6.295 29.009 -4.291 1.00 52.03 413 ASN A C 1
ATOM 3386 O O . ASN A 1 413 ? 5.814 30.032 -3.811 1.00 52.03 413 ASN A O 1
ATOM 3390 N N . HIS A 1 414 ? 7.595 28.947 -4.608 1.00 41.28 414 HIS A N 1
ATOM 3391 C CA . HIS A 1 414 ? 8.488 30.117 -4.584 1.00 41.28 414 HIS A CA 1
ATOM 3392 C C . HIS A 1 414 ? 8.679 30.797 -5.955 1.00 41.28 414 HIS A C 1
ATOM 3394 O O . HIS A 1 414 ? 9.495 31.711 -6.074 1.00 41.28 414 HIS A O 1
ATOM 3400 N N . ARG A 1 415 ? 7.936 30.394 -7.003 1.00 40.94 415 ARG A N 1
ATOM 3401 C CA . ARG A 1 415 ? 8.026 31.008 -8.349 1.00 40.94 415 ARG A CA 1
ATOM 3402 C C . ARG A 1 415 ? 6.694 31.292 -9.052 1.00 40.94 415 ARG A C 1
ATOM 3404 O O . ARG A 1 415 ? 6.670 31.451 -10.267 1.00 40.94 415 ARG A O 1
ATOM 3411 N N . SER A 1 416 ? 5.601 31.491 -8.324 1.00 40.06 416 SER A N 1
ATOM 3412 C CA . SER A 1 416 ? 4.397 32.137 -8.874 1.00 40.06 416 SER A CA 1
ATOM 3413 C C . SER A 1 416 ? 4.418 33.653 -8.625 1.00 40.06 416 SER A C 1
ATOM 3415 O O . SER A 1 416 ? 3.531 34.201 -7.985 1.00 40.06 416 SER A O 1
ATOM 3417 N N . ASN A 1 417 ? 5.458 34.314 -9.149 1.00 35.59 417 ASN A N 1
ATOM 3418 C CA . ASN A 1 417 ? 5.469 35.750 -9.482 1.00 35.59 417 ASN A CA 1
ATOM 3419 C C . ASN A 1 417 ? 5.546 35.958 -11.012 1.00 35.59 417 ASN A C 1
ATOM 3421 O O . ASN A 1 417 ? 5.906 37.025 -11.492 1.00 35.59 417 ASN A O 1
ATOM 3425 N N . LEU A 1 418 ? 5.226 34.923 -11.794 1.00 37.72 418 LEU A N 1
ATOM 3426 C CA . LEU A 1 418 ? 5.281 34.933 -13.257 1.00 37.72 418 LEU A CA 1
ATOM 3427 C C . LEU A 1 418 ? 4.002 34.330 -13.849 1.00 37.72 418 LEU A C 1
ATOM 3429 O O . LEU A 1 418 ? 4.068 33.360 -14.586 1.00 37.72 418 LEU A O 1
ATOM 3433 N N . MET A 1 419 ? 2.842 34.877 -13.473 1.00 36.34 419 MET A N 1
ATOM 3434 C CA . MET A 1 419 ? 1.629 34.951 -14.316 1.00 3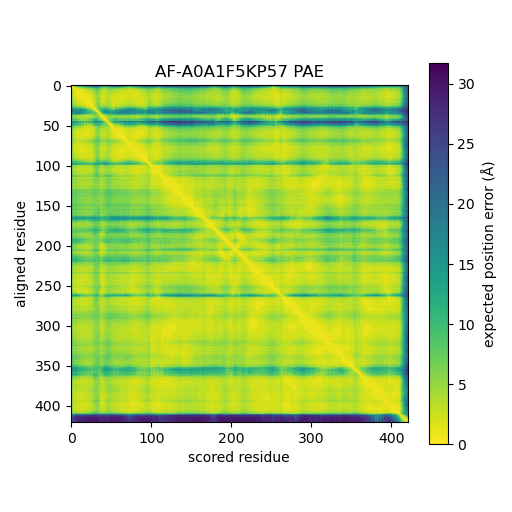6.34 419 MET A CA 1
ATOM 3435 C C . MET A 1 419 ? 0.779 36.171 -13.913 1.00 36.34 419 MET A C 1
ATOM 3437 O O . MET A 1 419 ? -0.444 36.118 -13.838 1.00 36.34 419 MET A O 1
ATOM 3441 N N . ALA A 1 420 ? 1.460 37.283 -13.632 1.00 38.03 420 ALA A N 1
ATOM 3442 C CA . ALA A 1 420 ? 0.876 38.616 -13.552 1.00 38.03 420 ALA A CA 1
ATOM 3443 C C . ALA A 1 420 ? 1.813 39.582 -14.292 1.00 38.03 420 ALA A C 1
ATOM 3445 O O . ALA A 1 420 ? 2.506 40.395 -13.686 1.00 38.03 420 ALA A O 1
ATOM 3446 N N . SER A 1 421 ? 1.885 39.410 -15.611 1.00 34.25 421 SER A N 1
ATOM 3447 C CA . SER A 1 421 ? 2.380 40.407 -16.564 1.00 34.25 421 SER A CA 1
ATOM 3448 C C . SER A 1 421 ? 1.789 40.110 -17.928 1.00 34.25 421 SER A C 1
ATOM 3450 O O . SER A 1 421 ? 2.046 38.976 -18.400 1.00 34.25 421 SER A O 1
#

Mean predicted aligned error: 5.6 Å

Nearest PDB structures (foldseek):
  3o0y-assembly1_A  TM=6.396E-01  e=5.371E-06  Colwellia psychrerythraea 34H
  3o0y-assembly2_B  TM=5.783E-01  e=1.733E-05  Colwellia psychrerythraea 34H
  5gtm-assembly1_A  TM=1.180E-01  e=2.217E+00  Homo sapiens

Secondary structure (DSSP, 8-state):
-PPPPPHHHHHHHHHHHHHHHHHHHHHHHHHSS--EEEE-S-TTS---TT--SSHHHHHHHHHHHHHHS-TTSHHHHHHHHHHHHHHHHHHHHH-GGG--HHHHHHHHHSS---PPPHHHHHHHHHHHHHHHHHHH---SSHHHHHHHHHHHBPPHHHHHHHHHHHIIIIIHHHHHHTT-S----EEEEEE--S-S-SEEEEEESS-EEEEEE--GGGTTT-BTTHHHHHIIIIIIIIHHHHHHHHHHHHTTSS-GGGGEEESS-TTHHHHHHHHHHHHHH-GGGGTTS-HHHHHHHHHHHHHHHHHHHHHHHHHHHHHTS---HHHHHHHHHHH-TTS-HHHHHHHHHHHH-TT-HHHHHHHHHHHHHHHHIIIIITTS-HHHHHHHHHHHHHS---HHHHHHHHHHHHHGGG--SSS--

pLDDT: mean 87.96, std 11.32, range [34.25, 98.0]

Sequence (421 aa):
MTERPTELELQFGKDLVRGARALHDLESKRSGQEVIDFRLAPREWVYEPNYFPNRTEARKYFKRISDDVLRDTPDGEYIGEKADGFLAELEFLADPSLDQFEERMRRMAGYYPRLIPRHEVEGAKEDVANIFRERYGLKFDRAGWTNFFNQNRLSPSQFKREIQMSEREIITQLVRVVGSRSHPRIRMQEVDLPEYWVGWISANQDEVEFKYNINTINSERLYRGAPIRVGLHEGGAHGIHAQSFLDNAREGSVNPGRVETTVPGVENWLMEAWASRVSKVHPSVLSHLPAEARNATELSVDLQYLTDIALTNAQYELLVSRRKRELVTADLQNLLPHEPKGRIELVLDQMTNLSRPDRMFYLPVYGDGSYFFRKEIEPLSEVQKQAFTAEIHRQPMTPKQVKEFVTRLTSSNHRSNLMAS

Foldseek 3Di:
DDDFDDPVLLVLLLLLLQLQVLVQLVVCVVPVDGWFFEAQFDPVSDHDHNPDVDLVVSLVSLVCSLVPFDCVDQSSVQSNLFSQQSNLVSVCVVPVVPDQLQVNCCSLQVDGFDQDDPVVLVVLLVVLQCLLCVVVVFGPAQVRLVVQCVVFFDDPVRLVVLLVVLLVQLQVLLCVLLVAPFRFDEAEDEDADPDQDQWGWHYYNPHIYIYGYNHPNCRSCRGQLSSNLRSQLHVRQVRLLLRLLSVLSVVSVDNSSQNRGTQRHNLLLQSLLCSLCVCLLPVSSLVPPDPVSSSSNVSVSSLVQSVLSLVSNLLCCVSPVVDDNVVSLVVCCVSCVNDDSVRSVVLSCQLPPSVNSSSVNNSSSNHVSNSCCVVQRSPADSVLNSVLSVVVSNTRGGPVRSVVSSVVSVVCVVPVPPPPD

Organism: NCBI:txid1797785

Radius of gyration: 21.29 Å; Cα contacts (8 Å, |Δi|>4): 651; chains: 1; bounding box: 50×65×53 Å

Solvent-accessible surface area (backbone atoms only — not comparable to full-atom values): 22184 Å² total; per-residue (Å²): 132,82,75,65,71,48,75,67,55,46,50,53,18,44,52,47,43,33,48,54,56,21,50,46,57,56,45,30,75,72,70,75,50,88,54,63,41,29,51,33,37,64,79,82,55,66,72,55,88,66,69,39,92,45,70,69,58,46,36,55,52,26,47,49,49,39,71,71,44,59,56,89,40,77,66,26,34,47,51,22,51,43,25,40,13,56,32,44,51,52,48,36,75,73,38,65,87,73,63,43,68,51,59,49,35,30,42,28,37,54,41,72,76,72,78,71,57,66,69,58,56,53,47,39,44,48,55,43,35,47,52,38,34,77,75,69,73,33,58,85,40,48,68,30,42,51,51,49,46,74,75,35,56,41,53,63,71,52,40,51,52,43,27,60,51,25,50,64,52,43,32,54,37,38,30,61,75,60,66,51,93,43,78,56,67,70,49,77,39,83,44,77,47,103,54,87,60,51,63,50,56,38,34,43,81,87,48,33,39,37,39,38,37,66,25,76,93,38,57,87,65,34,31,61,19,35,32,45,43,45,26,43,24,40,60,25,42,48,29,36,36,54,38,25,29,36,51,27,33,74,72,50,73,34,57,39,35,58,39,47,40,43,62,79,30,23,35,47,30,50,54,44,14,44,26,64,38,47,58,66,63,41,53,70,47,49,63,84,48,58,69,69,56,34,54,31,22,52,48,42,39,43,46,48,52,38,49,29,42,50,50,28,34,46,48,43,35,48,75,70,70,59,47,58,66,70,58,49,50,52,51,47,42,71,72,39,43,72,56,52,68,71,56,52,51,51,50,54,48,46,46,66,35,80,91,39,60,69,51,46,52,50,51,44,29,40,13,55,27,35,50,48,38,62,69,67,46,44,75,44,53,70,69,50,42,51,57,49,46,49,50,59,38,46,43,73,45,37,52,60,56,50,54,53,49,52,50,50,60,63,57,53,74,80,61,80,81,76,87,80,127